Protein AF-D5RDP5-F1 (afdb_monomer)

Radius of gyration: 57.31 Å; Cα contacts (8 Å, |Δi|>4): 398; chains: 1; bounding box: 140×66×165 Å

Structure (mmCIF, N/CA/C/O backbone):
data_AF-D5RDP5-F1
#
_entry.id   AF-D5RDP5-F1
#
loop_
_atom_site.group_PDB
_atom_site.id
_atom_site.type_symbol
_atom_site.label_atom_id
_atom_site.label_alt_id
_atom_site.label_comp_id
_atom_site.label_asym_id
_atom_site.label_entity_id
_atom_site.label_seq_id
_atom_site.pdbx_PDB_ins_code
_atom_site.Cartn_x
_atom_site.Cartn_y
_atom_site.Cartn_z
_atom_site.occupancy
_atom_site.B_iso_or_equiv
_atom_site.auth_seq_id
_atom_site.auth_comp_id
_atom_site.auth_asym_id
_atom_site.auth_atom_id
_atom_site.pdbx_PDB_model_num
ATOM 1 N N . MET A 1 1 ? -4.010 35.387 2.603 1.00 44.03 1 MET A N 1
ATOM 2 C CA . MET A 1 1 ? -3.207 34.831 1.498 1.00 44.03 1 MET A CA 1
ATOM 3 C C . MET A 1 1 ? -2.964 35.969 0.532 1.00 44.03 1 MET A C 1
ATOM 5 O O . MET A 1 1 ? -3.921 36.673 0.231 1.00 44.03 1 MET A O 1
ATOM 9 N N . GLU A 1 2 ? -1.710 36.230 0.165 1.00 49.69 2 GLU A N 1
ATOM 10 C CA . GLU A 1 2 ? -1.401 37.186 -0.906 1.00 49.69 2 GLU A CA 1
ATOM 11 C C . GLU A 1 2 ? -2.128 36.720 -2.181 1.00 49.69 2 GLU A C 1
ATOM 13 O O . GLU A 1 2 ? -2.146 35.529 -2.488 1.00 49.69 2 GLU A O 1
ATOM 18 N N . ASN A 1 3 ? -2.818 37.637 -2.863 1.00 56.97 3 ASN A N 1
ATOM 19 C CA . ASN A 1 3 ? -3.567 37.315 -4.076 1.00 56.97 3 ASN A CA 1
ATOM 20 C C . ASN A 1 3 ? -2.574 37.048 -5.209 1.00 56.97 3 ASN A C 1
ATOM 22 O O . ASN A 1 3 ? -2.037 37.992 -5.782 1.00 56.97 3 ASN A O 1
ATOM 26 N N . ILE A 1 4 ? -2.357 35.772 -5.520 1.00 59.88 4 ILE A N 1
ATOM 27 C CA . ILE A 1 4 ? -1.537 35.322 -6.646 1.00 59.88 4 ILE A CA 1
ATOM 28 C C . ILE A 1 4 ? -2.157 35.826 -7.953 1.00 59.88 4 ILE A C 1
ATOM 30 O O . ILE A 1 4 ? -3.333 35.546 -8.211 1.00 59.88 4 ILE A O 1
ATOM 34 N N . LYS A 1 5 ? -1.373 36.532 -8.775 1.00 61.94 5 LYS A N 1
ATOM 35 C CA . LYS A 1 5 ? -1.802 37.093 -10.065 1.00 61.94 5 LYS A CA 1
ATOM 36 C C . LYS A 1 5 ? -1.251 36.276 -11.235 1.00 61.94 5 LYS A C 1
ATOM 38 O O . LYS A 1 5 ? -0.044 36.262 -11.474 1.00 61.94 5 LYS A O 1
ATOM 43 N N . VAL A 1 6 ? -2.135 35.642 -12.005 1.00 65.44 6 VAL A N 1
ATOM 44 C CA . VAL A 1 6 ? -1.772 34.855 -13.198 1.00 65.44 6 VAL A CA 1
ATOM 45 C C . VAL A 1 6 ? -2.244 35.565 -14.466 1.00 65.44 6 VAL A C 1
ATOM 47 O O . VAL A 1 6 ? -3.418 35.913 -14.583 1.00 65.44 6 VAL A O 1
ATOM 50 N N . LYS A 1 7 ? -1.345 35.741 -15.438 1.00 69.00 7 LYS A N 1
ATOM 51 C CA . LYS A 1 7 ? -1.665 36.227 -16.785 1.00 69.00 7 LYS A CA 1
ATOM 52 C C . LYS A 1 7 ? -1.835 35.056 -17.741 1.00 69.00 7 LYS A C 1
ATOM 54 O O . LYS A 1 7 ? -0.995 34.161 -17.770 1.00 69.00 7 LYS A O 1
ATOM 59 N N . ILE A 1 8 ? -2.853 35.102 -18.593 1.00 67.88 8 ILE A N 1
ATOM 60 C CA . ILE A 1 8 ? -2.956 34.200 -19.748 1.00 67.88 8 ILE A CA 1
ATOM 61 C C . ILE A 1 8 ? -2.579 34.983 -21.002 1.00 67.88 8 ILE A C 1
ATOM 63 O O . ILE A 1 8 ? -3.208 35.996 -21.309 1.00 67.88 8 ILE A O 1
ATOM 67 N N . TRP A 1 9 ? -1.539 34.542 -21.704 1.00 59.22 9 TRP A N 1
ATOM 68 C CA . TRP A 1 9 ? -1.063 35.183 -22.924 1.00 59.22 9 TRP A CA 1
ATOM 69 C C . TRP A 1 9 ? -1.522 34.385 -24.140 1.00 59.22 9 TRP A C 1
ATOM 71 O O . TRP A 1 9 ? -0.877 33.416 -24.527 1.00 59.22 9 TRP A O 1
ATOM 81 N N . ASP A 1 10 ? -2.617 34.840 -24.753 1.00 55.66 10 ASP A N 1
ATOM 82 C CA . ASP A 1 10 ? -2.991 34.476 -26.122 1.00 55.66 10 ASP A CA 1
ATOM 83 C C . ASP A 1 10 ? -3.931 35.529 -26.738 1.00 55.66 10 ASP A C 1
ATOM 85 O O . ASP A 1 10 ? -4.760 36.108 -26.029 1.00 55.66 10 ASP A O 1
ATOM 89 N N . VAL A 1 11 ? -3.799 35.798 -28.045 1.00 50.09 11 VAL A N 1
ATOM 90 C CA . VAL A 1 11 ? -4.635 36.792 -28.763 1.00 50.09 11 VAL A CA 1
ATOM 91 C C . VAL A 1 11 ? -6.089 36.303 -28.858 1.00 50.09 11 VAL A C 1
ATOM 93 O O . VAL A 1 11 ? -7.021 37.076 -28.635 1.00 50.09 11 VAL A O 1
ATOM 96 N N . GLU A 1 12 ? -6.272 34.996 -29.062 1.00 54.91 12 GLU A N 1
ATOM 97 C CA . GLU A 1 12 ? -7.525 34.257 -28.890 1.00 54.91 12 GLU A CA 1
ATOM 98 C C . GLU A 1 12 ? -7.224 32.994 -28.063 1.00 54.91 12 GLU A C 1
ATOM 100 O O . GLU A 1 12 ? -6.511 32.116 -28.544 1.00 54.91 12 GLU A O 1
ATOM 105 N N . PRO A 1 13 ? -7.691 32.890 -26.805 1.00 60.34 13 PRO A N 1
ATOM 106 C CA . PRO A 1 13 ? -7.324 31.774 -25.939 1.00 60.34 13 PRO A CA 1
ATOM 107 C C . PRO A 1 13 ? -7.938 30.463 -26.434 1.00 60.34 13 PRO A C 1
ATOM 109 O O . PRO A 1 13 ? -9.140 30.390 -26.697 1.00 60.34 13 PRO A O 1
ATOM 112 N N . SER A 1 14 ? -7.114 29.415 -26.496 1.00 67.62 14 SER A N 1
ATOM 113 C CA . SER A 1 14 ? -7.571 28.050 -26.759 1.00 67.62 14 SER A CA 1
ATOM 114 C C . SER A 1 14 ? -8.604 27.591 -25.716 1.00 67.62 14 SER A C 1
ATOM 116 O O . SER A 1 14 ? -8.601 28.042 -24.565 1.00 67.62 14 SER A O 1
ATOM 118 N N . GLU A 1 15 ? -9.473 26.644 -26.091 1.00 69.62 15 GLU A N 1
ATOM 119 C CA . GLU A 1 15 ? -10.436 26.017 -25.165 1.00 69.62 15 GLU A CA 1
ATOM 120 C C . GLU A 1 15 ? -9.729 25.445 -23.921 1.00 69.62 15 GLU A C 1
ATOM 122 O O . GLU A 1 15 ? -10.235 25.522 -22.799 1.00 69.62 15 GLU A O 1
ATOM 127 N N . LEU A 1 16 ? -8.499 24.955 -24.109 1.00 69.62 16 LEU A N 1
ATOM 128 C CA . LEU A 1 16 ? -7.630 24.477 -23.046 1.00 69.62 16 LEU A CA 1
ATOM 129 C C . LEU A 1 16 ? -7.259 25.580 -22.043 1.00 69.62 16 LEU A C 1
ATOM 131 O O . LEU A 1 16 ? -7.398 25.372 -20.837 1.00 69.62 16 LEU A O 1
ATOM 135 N N . LEU A 1 17 ? -6.812 26.750 -22.510 1.00 70.81 17 LEU A N 1
ATOM 136 C CA . LEU A 1 17 ? -6.472 27.874 -21.628 1.00 70.81 17 LEU A CA 1
ATOM 137 C C . LEU A 1 17 ? -7.686 28.388 -20.861 1.00 70.81 17 LEU A C 1
ATOM 139 O O . LEU A 1 17 ? -7.565 28.742 -19.687 1.00 70.81 17 LEU A O 1
ATOM 143 N N . LEU A 1 18 ? -8.856 28.396 -21.500 1.00 72.62 18 LEU A N 1
ATOM 144 C CA . LEU A 1 18 ? -10.100 28.799 -20.854 1.00 72.62 18 LEU A CA 1
ATOM 145 C C . LEU A 1 18 ? -10.469 27.837 -19.713 1.00 72.62 18 LEU A C 1
ATOM 147 O O . LEU A 1 18 ? -10.822 28.269 -18.618 1.00 72.62 18 LEU A O 1
ATOM 151 N N . LYS A 1 19 ? -10.282 26.532 -19.929 1.00 77.19 19 LYS A N 1
ATOM 152 C CA . LYS A 1 19 ? -10.516 25.497 -18.916 1.00 77.19 19 LYS A CA 1
ATOM 153 C C . LYS A 1 19 ? -9.520 25.568 -17.756 1.00 77.19 19 LYS A C 1
ATOM 155 O O . LYS A 1 19 ? -9.910 25.429 -16.598 1.00 77.19 19 LYS A O 1
ATOM 160 N N . ILE A 1 20 ? -8.244 25.822 -18.046 1.00 72.75 20 ILE A N 1
ATOM 161 C CA . ILE A 1 20 ? -7.206 26.022 -17.022 1.00 72.75 20 ILE A CA 1
ATOM 162 C C . ILE A 1 20 ? -7.528 27.255 -16.175 1.00 72.75 20 ILE A C 1
ATOM 164 O O . ILE A 1 20 ? -7.442 27.190 -14.949 1.00 72.75 20 ILE A O 1
ATOM 168 N N . LYS A 1 21 ? -7.959 28.351 -16.811 1.00 74.94 21 LYS A N 1
ATOM 169 C CA . LYS A 1 21 ? -8.403 29.564 -16.119 1.00 74.94 21 LYS A CA 1
ATOM 170 C C . LYS A 1 21 ? -9.507 29.264 -15.108 1.00 74.94 21 LYS A C 1
ATOM 172 O O . LYS A 1 21 ? -9.348 29.581 -13.934 1.00 74.94 21 LYS A O 1
ATOM 177 N N . GLU A 1 22 ? -10.585 28.611 -15.542 1.00 77.31 22 GLU A N 1
ATOM 178 C CA . GLU A 1 22 ? -11.699 28.253 -14.657 1.00 77.31 22 GLU A CA 1
ATOM 179 C C . GLU A 1 22 ? -11.247 27.380 -13.477 1.00 77.31 22 GLU A C 1
ATOM 181 O O . GLU A 1 22 ? -11.739 27.524 -12.356 1.00 77.31 22 GLU A O 1
ATOM 186 N N . MET A 1 23 ? -10.316 26.450 -13.714 1.00 76.69 23 MET A N 1
ATOM 187 C CA . MET A 1 23 ? -9.783 25.581 -12.665 1.00 76.69 23 MET A CA 1
ATOM 188 C C . MET A 1 23 ? -8.927 26.346 -11.651 1.00 76.69 23 MET A C 1
ATOM 190 O O . MET A 1 23 ? -9.024 26.051 -10.461 1.00 76.69 23 MET A O 1
ATOM 194 N N . LEU A 1 24 ? -8.141 27.331 -12.093 1.00 72.44 24 LEU A N 1
ATOM 195 C CA . LEU A 1 24 ? -7.347 28.195 -11.215 1.00 72.44 24 LEU A CA 1
ATOM 196 C C . LEU A 1 24 ? -8.235 29.158 -10.410 1.00 72.44 24 LEU A C 1
ATOM 198 O O . LEU A 1 24 ? -8.063 29.283 -9.198 1.00 72.44 24 LEU A O 1
ATOM 202 N N . GLU A 1 25 ? -9.244 29.768 -11.036 1.00 73.75 25 GLU A N 1
ATOM 203 C CA . GLU A 1 25 ? -10.197 30.659 -10.356 1.00 73.75 25 GLU A CA 1
ATOM 204 C C . GLU A 1 25 ? -10.995 29.923 -9.264 1.00 73.75 25 GLU A C 1
ATOM 206 O O . GLU A 1 25 ? -11.216 30.466 -8.178 1.00 73.75 25 GLU A O 1
ATOM 211 N N . LYS A 1 26 ? -11.350 28.646 -9.483 1.00 77.31 26 LYS A N 1
ATOM 212 C CA . LYS A 1 26 ? -11.976 27.782 -8.459 1.00 77.31 26 LYS A CA 1
ATOM 213 C C . LYS A 1 26 ? -11.098 27.567 -7.222 1.00 77.31 26 LYS A C 1
ATOM 215 O O . LYS A 1 26 ? -11.635 27.321 -6.145 1.00 77.31 26 LYS A O 1
ATOM 220 N N . GLN A 1 27 ? -9.776 27.688 -7.355 1.00 67.50 27 GLN A N 1
ATOM 221 C CA . GLN A 1 27 ? -8.824 27.634 -6.238 1.00 67.50 27 GLN A CA 1
ATOM 222 C C . GLN A 1 27 ? -8.589 29.011 -5.590 1.00 67.50 27 GLN A C 1
ATOM 224 O O . GLN A 1 27 ? -7.677 29.160 -4.782 1.00 67.50 27 GLN A O 1
ATOM 229 N N . LYS A 1 28 ? -9.418 30.019 -5.911 1.00 67.12 28 LYS A N 1
ATOM 230 C CA . LYS A 1 28 ? -9.294 31.416 -5.453 1.00 67.12 28 LYS A CA 1
ATOM 231 C C . LYS A 1 28 ? -7.997 32.108 -5.908 1.00 67.12 28 LYS A C 1
ATOM 233 O O . LYS A 1 28 ? -7.550 33.052 -5.261 1.00 67.12 28 LYS A O 1
ATOM 238 N N . ILE A 1 29 ? -7.410 31.665 -7.022 1.00 66.06 29 ILE A N 1
ATOM 239 C CA . ILE A 1 29 ? -6.272 32.330 -7.673 1.00 66.06 29 ILE A CA 1
ATOM 240 C C . ILE A 1 29 ? -6.816 33.435 -8.587 1.00 66.06 29 ILE A C 1
ATOM 242 O O . ILE A 1 29 ? -7.766 33.202 -9.336 1.00 66.06 29 ILE A O 1
ATOM 246 N N . ASN A 1 30 ? -6.241 34.639 -8.529 1.00 62.41 30 ASN A N 1
ATOM 247 C CA . ASN A 1 30 ? -6.709 35.770 -9.326 1.00 62.41 30 ASN A CA 1
ATOM 248 C C . ASN A 1 30 ? -6.083 35.723 -10.731 1.00 62.41 30 ASN A C 1
ATOM 250 O O . ASN A 1 30 ? -4.863 35.811 -10.877 1.00 62.41 30 ASN A O 1
ATOM 254 N N . VAL A 1 31 ? -6.910 35.577 -11.771 1.00 58.31 31 VAL A N 1
ATOM 255 C CA . VAL A 1 31 ? -6.453 35.432 -13.162 1.00 58.31 31 VAL A CA 1
ATOM 256 C C . VAL A 1 31 ? -6.929 36.621 -13.999 1.00 58.31 31 VAL A C 1
ATOM 258 O O . VAL A 1 31 ? -8.127 36.788 -14.230 1.00 58.31 31 VAL A O 1
ATOM 261 N N . THR A 1 32 ? -6.003 37.444 -14.494 1.00 58.81 32 THR A N 1
ATOM 262 C CA . THR A 1 32 ? -6.312 38.668 -15.257 1.00 58.81 32 THR A CA 1
ATOM 263 C C . THR A 1 32 ? -5.849 38.577 -16.716 1.00 58.81 32 THR A C 1
ATOM 265 O O . THR A 1 32 ? -4.892 37.881 -17.058 1.00 58.81 32 THR A O 1
ATOM 268 N N . ARG A 1 33 ? -6.583 39.255 -17.615 1.00 48.50 33 ARG A N 1
ATOM 269 C CA . ARG A 1 33 ? -6.397 39.179 -19.081 1.00 48.50 33 ARG A CA 1
ATOM 270 C C . ARG A 1 33 ? -5.628 40.371 -19.673 1.00 48.50 33 ARG A C 1
ATOM 272 O O . ARG A 1 33 ? -5.074 40.243 -20.759 1.00 48.50 33 ARG A O 1
ATOM 279 N N . GLU A 1 34 ? -5.574 41.510 -18.982 1.00 45.69 34 GLU A N 1
ATOM 280 C CA . GLU A 1 34 ? -5.071 42.787 -19.522 1.00 45.69 34 GLU A CA 1
ATOM 281 C C . GLU A 1 34 ? -3.879 43.340 -18.740 1.00 45.69 34 GLU A C 1
ATOM 283 O O . GLU A 1 34 ? -3.804 43.114 -17.533 1.00 45.69 34 GLU A O 1
ATOM 288 N N . SER A 1 35 ? -2.976 44.030 -19.463 1.00 44.84 35 SER A N 1
ATOM 289 C CA . SER A 1 35 ? -1.598 44.430 -19.119 1.00 44.84 35 SER A CA 1
ATOM 290 C C . SER A 1 35 ? -1.462 45.352 -17.900 1.00 44.84 35 SER A C 1
ATOM 292 O O . SER A 1 35 ? -1.139 46.531 -18.031 1.00 44.84 35 SER A O 1
ATOM 294 N N . GLU A 1 36 ? -1.643 44.813 -16.704 1.00 42.44 36 GLU A N 1
ATOM 295 C CA . GLU A 1 36 ? -1.158 45.452 -15.482 1.00 42.44 36 GLU A CA 1
ATOM 296 C C . GLU A 1 36 ? 0.246 44.928 -15.167 1.00 42.44 36 GLU A C 1
ATOM 298 O O . GLU A 1 36 ? 0.492 43.730 -15.204 1.00 42.44 36 GLU A O 1
ATOM 303 N N . GLU A 1 37 ? 1.193 45.825 -14.906 1.00 49.12 37 GLU A N 1
ATOM 304 C CA . GLU A 1 37 ? 2.644 45.564 -14.929 1.00 49.12 37 GLU 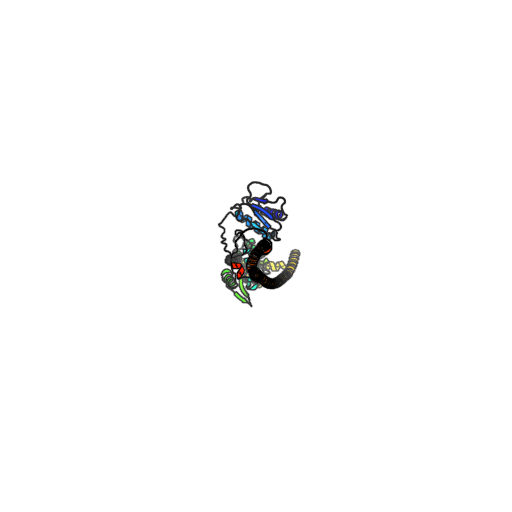A CA 1
ATOM 305 C C . GLU A 1 37 ? 3.200 44.680 -13.785 1.00 49.12 37 GLU A C 1
ATOM 307 O O . GLU A 1 37 ? 4.412 44.579 -13.626 1.00 49.12 37 GLU A O 1
ATOM 312 N N . GLU A 1 38 ? 2.361 43.958 -13.038 1.00 54.78 38 GLU A N 1
ATOM 313 C CA . GLU A 1 38 ? 2.801 42.996 -12.017 1.00 54.78 38 GLU A CA 1
ATOM 314 C C . GLU A 1 38 ? 1.960 41.713 -12.054 1.00 54.78 38 GLU A C 1
ATOM 316 O O . GLU A 1 38 ? 0.857 41.657 -11.501 1.00 54.78 38 GLU A O 1
ATOM 321 N N . TYR A 1 39 ? 2.511 40.663 -12.667 1.00 58.69 39 TYR A N 1
ATOM 322 C CA . TYR A 1 39 ? 1.995 39.294 -12.576 1.00 58.69 39 TYR A CA 1
ATOM 323 C C . TYR A 1 39 ? 3.047 38.383 -11.964 1.00 58.69 39 TYR A C 1
ATOM 325 O O . TYR A 1 39 ? 4.235 38.529 -12.247 1.00 58.69 39 TYR A O 1
ATOM 333 N N . ASP A 1 40 ? 2.595 37.398 -11.194 1.00 56.56 40 ASP A N 1
ATOM 334 C CA . ASP A 1 40 ? 3.476 36.382 -10.628 1.00 56.56 40 ASP A CA 1
ATOM 335 C C . ASP A 1 40 ? 3.847 35.313 -11.672 1.00 56.56 40 ASP A C 1
ATOM 337 O O . ASP A 1 40 ? 4.922 34.724 -11.575 1.00 56.56 40 ASP A O 1
ATOM 341 N N . ILE A 1 41 ? 2.963 35.039 -12.651 1.00 61.41 41 ILE A N 1
ATOM 342 C CA . ILE A 1 41 ? 3.133 34.003 -13.690 1.00 61.41 41 ILE A CA 1
ATOM 343 C C . ILE A 1 41 ? 2.414 34.381 -14.992 1.00 61.41 41 ILE A C 1
ATOM 345 O O . ILE A 1 41 ? 1.295 34.894 -14.944 1.00 61.41 41 ILE A O 1
ATOM 349 N N . VAL A 1 42 ? 2.992 34.034 -16.151 1.00 61.31 42 VAL A N 1
ATOM 350 C CA . VAL A 1 42 ? 2.305 34.051 -17.454 1.00 61.31 42 VAL A CA 1
ATOM 351 C C . VAL A 1 42 ? 2.169 32.639 -18.038 1.00 61.31 42 VAL A C 1
ATOM 353 O O . VAL A 1 42 ? 3.149 31.901 -18.099 1.00 61.31 42 VAL A O 1
ATOM 356 N N . ILE A 1 43 ? 0.967 32.267 -18.486 1.00 65.06 43 ILE A N 1
ATOM 357 C CA . ILE A 1 43 ? 0.646 30.966 -19.098 1.00 65.06 43 ILE A CA 1
ATOM 358 C C . ILE A 1 43 ? 0.201 31.181 -20.549 1.00 65.06 43 ILE A C 1
ATOM 360 O O . ILE A 1 43 ? -0.697 31.981 -20.806 1.00 65.06 43 ILE A O 1
ATOM 364 N N . SER A 1 44 ? 0.782 30.442 -21.487 1.00 61.81 44 SER A N 1
ATOM 365 C CA . SER A 1 44 ? 0.329 30.342 -22.880 1.00 61.81 44 SER A CA 1
ATOM 366 C C . SER A 1 44 ? 0.133 28.875 -23.274 1.00 61.81 44 SER A C 1
ATOM 368 O O . SER A 1 44 ? 0.678 27.983 -22.625 1.00 61.81 44 SER A O 1
ATOM 370 N N . SER A 1 45 ? -0.663 28.588 -24.306 1.00 61.12 45 SER A N 1
ATOM 371 C CA . SER A 1 45 ? -0.843 27.221 -24.822 1.00 61.12 45 SER A CA 1
ATOM 372 C C . SER A 1 45 ? -0.288 27.082 -26.224 1.00 61.12 45 SER A C 1
ATOM 374 O O . SER A 1 45 ? -0.403 28.011 -27.015 1.00 61.12 45 SER A O 1
ATOM 376 N N . ASP A 1 46 ? 0.226 25.898 -26.539 1.00 54.44 46 ASP A N 1
ATOM 377 C CA . ASP A 1 46 ? 0.403 25.461 -27.920 1.00 54.44 46 ASP A CA 1
ATOM 378 C C . ASP A 1 46 ? -0.324 24.122 -28.082 1.00 54.44 46 ASP A C 1
ATOM 380 O O . ASP A 1 46 ? -0.118 23.183 -27.304 1.00 54.44 46 ASP A O 1
ATOM 384 N N . ASN A 1 47 ? -1.243 24.057 -29.043 1.00 49.94 47 ASN A N 1
ATOM 385 C CA . ASN A 1 47 ? -2.207 22.961 -29.122 1.00 49.94 47 ASN A CA 1
ATOM 386 C C . ASN A 1 47 ? -1.595 21.652 -29.652 1.00 49.94 47 ASN A C 1
ATOM 388 O O . ASN A 1 47 ? -2.172 20.601 -29.386 1.00 49.94 47 ASN A O 1
ATOM 392 N N . ASP A 1 48 ? -0.425 21.687 -30.306 1.00 49.28 48 ASP A N 1
ATOM 393 C CA . ASP A 1 48 ? 0.157 20.520 -30.990 1.00 49.28 48 ASP A CA 1
ATOM 394 C C . ASP A 1 48 ? 1.658 20.306 -30.705 1.00 49.28 48 ASP A C 1
ATOM 396 O O . ASP A 1 48 ? 2.499 20.269 -31.609 1.00 49.28 48 ASP A O 1
ATOM 400 N N . TYR A 1 49 ? 2.033 20.065 -29.442 1.00 41.97 49 TYR A N 1
ATOM 401 C CA . TYR A 1 49 ? 3.379 19.565 -29.136 1.00 41.97 49 TYR A CA 1
ATOM 402 C C . TYR A 1 49 ? 3.406 18.029 -29.146 1.00 41.97 49 TYR A C 1
ATOM 404 O O . TYR A 1 49 ? 2.949 17.372 -28.212 1.00 41.97 49 TYR A O 1
ATOM 412 N N . LYS A 1 50 ? 3.975 17.429 -30.203 1.00 44.31 50 LYS A N 1
ATOM 413 C CA . LYS A 1 50 ? 4.096 15.960 -30.370 1.00 44.31 50 LYS A CA 1
ATOM 414 C C . LYS A 1 50 ? 2.760 15.214 -30.187 1.00 44.31 50 LYS A C 1
ATOM 416 O O . LYS A 1 50 ? 2.710 14.191 -29.504 1.00 44.31 50 LYS A O 1
ATOM 421 N N . ASN A 1 51 ? 1.691 15.715 -30.810 1.00 45.16 51 ASN A N 1
ATOM 422 C CA . ASN A 1 51 ? 0.333 15.152 -30.744 1.00 45.16 51 ASN A CA 1
ATOM 423 C C . ASN A 1 51 ? -0.277 15.133 -29.326 1.00 45.16 51 ASN A C 1
ATOM 425 O O . ASN A 1 51 ? -1.132 14.295 -29.032 1.00 45.16 51 ASN A O 1
ATOM 429 N N . LYS A 1 52 ? 0.174 16.023 -28.431 1.00 49.50 52 LYS A N 1
ATOM 430 C CA . LYS A 1 52 ? -0.412 16.251 -27.106 1.00 49.50 52 LYS A CA 1
ATOM 431 C C . LYS A 1 52 ? -0.551 17.749 -26.838 1.00 49.50 52 LYS A C 1
ATOM 433 O O . LYS A 1 52 ? 0.297 18.543 -27.240 1.00 49.50 52 LYS A O 1
ATOM 438 N N . SER A 1 53 ? -1.600 18.109 -26.108 1.00 56.81 53 SER A N 1
ATOM 439 C CA . SER A 1 53 ? -1.844 19.481 -25.670 1.00 56.81 53 SER A CA 1
ATOM 440 C C . SER A 1 53 ? -0.797 19.917 -24.640 1.00 56.81 53 SER A C 1
ATOM 442 O O . SER A 1 53 ? -0.560 19.212 -23.652 1.00 56.81 53 SER A O 1
ATOM 444 N N . ALA A 1 54 ? -0.161 21.069 -24.860 1.00 54.25 54 ALA A N 1
ATOM 445 C CA . ALA A 1 54 ? 0.893 21.585 -23.992 1.00 54.25 54 ALA A CA 1
ATOM 446 C C . ALA A 1 54 ? 0.643 23.043 -23.589 1.00 54.25 54 ALA A C 1
ATOM 448 O O . ALA A 1 54 ? 0.076 23.839 -24.340 1.00 54.25 54 ALA A O 1
ATOM 449 N N . ILE A 1 55 ? 1.099 23.398 -22.389 1.00 59.84 55 ILE A N 1
ATOM 450 C CA . ILE A 1 55 ? 1.114 24.769 -21.888 1.00 59.84 55 ILE A CA 1
ATOM 451 C C . ILE A 1 55 ? 2.526 25.196 -21.516 1.00 59.84 55 ILE A C 1
ATOM 453 O O . ILE A 1 55 ? 3.317 24.431 -20.965 1.00 59.84 55 ILE A O 1
ATOM 457 N N . PHE A 1 56 ? 2.829 26.451 -21.805 1.00 58.59 56 PHE A N 1
ATOM 458 C CA . PHE A 1 56 ? 4.112 27.079 -21.563 1.00 58.59 56 PHE A CA 1
ATOM 459 C C . PHE A 1 56 ? 3.959 28.144 -20.490 1.00 58.59 56 PHE A C 1
ATOM 461 O O . PHE A 1 56 ? 3.076 28.997 -20.551 1.00 58.59 56 PHE A O 1
ATOM 468 N N . ILE A 1 57 ? 4.850 28.098 -19.509 1.00 60.22 57 ILE A N 1
ATOM 469 C CA . ILE A 1 57 ? 4.919 29.062 -18.422 1.00 60.22 57 ILE A CA 1
ATOM 470 C C . ILE A 1 57 ? 6.124 29.967 -18.659 1.00 60.22 57 ILE A C 1
ATOM 472 O O . ILE A 1 57 ? 7.265 29.504 -18.776 1.00 60.22 57 ILE A O 1
ATOM 476 N N . GLN A 1 58 ? 5.863 31.268 -18.742 1.00 54.28 58 GLN A N 1
ATOM 477 C CA . GLN A 1 58 ? 6.858 32.305 -18.989 1.00 54.28 58 GLN A CA 1
ATOM 478 C C . GLN A 1 58 ? 6.774 33.396 -17.907 1.00 54.28 58 GLN A C 1
ATOM 480 O O . GLN A 1 58 ? 5.692 33.722 -17.428 1.00 54.28 58 GLN A O 1
ATOM 485 N N . GLY A 1 59 ? 7.917 33.976 -17.531 1.00 49.94 59 GLY A N 1
ATOM 486 C CA . GLY A 1 59 ? 8.014 35.067 -16.552 1.00 49.94 59 GLY A CA 1
ATOM 487 C C . GLY A 1 59 ? 8.580 34.624 -15.202 1.00 49.94 59 GLY A C 1
ATOM 488 O O . GLY A 1 59 ? 8.456 33.461 -14.830 1.00 49.94 59 GLY A O 1
ATOM 489 N N . SER A 1 60 ? 9.231 35.545 -14.483 1.00 46.06 60 SER A N 1
ATOM 490 C CA . SER A 1 60 ? 9.893 35.251 -13.209 1.00 46.06 60 SER A CA 1
ATOM 491 C C . SER A 1 60 ? 8.874 34.840 -12.148 1.00 46.06 60 SER A C 1
ATOM 493 O O . SER A 1 60 ? 8.086 35.673 -11.701 1.00 46.06 60 SER A O 1
ATOM 495 N N . LEU A 1 61 ? 8.918 33.579 -11.715 1.00 51.69 61 LEU A N 1
ATOM 496 C CA . LEU A 1 61 ? 8.074 33.092 -10.629 1.00 51.69 61 LEU A CA 1
ATOM 497 C C . LEU A 1 61 ? 8.435 33.838 -9.346 1.00 51.69 61 LEU A C 1
ATOM 499 O O . LEU A 1 61 ? 9.556 33.702 -8.846 1.00 51.69 61 LEU A O 1
ATOM 503 N N . ASN A 1 62 ? 7.488 34.592 -8.788 1.00 53.03 62 ASN A N 1
ATOM 504 C CA . ASN A 1 62 ? 7.652 35.192 -7.468 1.00 53.03 62 ASN A CA 1
ATOM 505 C C . ASN A 1 62 ? 8.041 34.088 -6.454 1.00 53.03 62 ASN A C 1
ATOM 507 O O . ASN A 1 62 ? 7.268 33.140 -6.257 1.00 53.03 62 ASN A O 1
ATOM 511 N N . PRO A 1 63 ? 9.226 34.163 -5.813 1.00 50.50 63 PRO A N 1
ATOM 512 C CA . PRO A 1 63 ? 9.758 33.064 -5.012 1.00 50.50 63 PRO A CA 1
ATOM 513 C C . PRO A 1 63 ? 8.845 32.673 -3.848 1.00 50.50 63 PRO A C 1
ATOM 515 O O . PRO A 1 63 ? 8.831 31.504 -3.465 1.00 50.50 63 PRO A O 1
ATOM 518 N N . LYS A 1 64 ? 8.050 33.616 -3.323 1.00 51.31 64 LYS A N 1
ATOM 519 C CA . LYS A 1 64 ? 7.101 33.358 -2.231 1.00 51.31 64 LYS A CA 1
ATOM 520 C C . LYS A 1 64 ? 5.903 32.498 -2.647 1.00 51.31 64 LYS A C 1
ATOM 522 O O . LYS A 1 64 ? 5.417 31.735 -1.823 1.00 51.31 64 LYS A O 1
ATOM 527 N N . CYS A 1 65 ? 5.464 32.584 -3.904 1.00 49.97 65 CYS A N 1
ATOM 528 C CA . CYS A 1 65 ? 4.225 31.953 -4.385 1.00 49.97 65 CYS A CA 1
ATOM 529 C C . CYS A 1 65 ? 4.468 30.757 -5.329 1.00 49.97 65 CYS A C 1
ATOM 531 O O . CYS A 1 65 ? 3.535 30.045 -5.693 1.00 49.97 65 CYS A O 1
ATOM 533 N N . SER A 1 66 ? 5.724 30.519 -5.721 1.00 54.16 66 SER A N 1
ATOM 534 C CA . SER A 1 66 ? 6.121 29.526 -6.731 1.00 54.16 66 SER A CA 1
ATOM 535 C C . SER A 1 66 ? 5.686 28.082 -6.423 1.00 54.16 66 SER A C 1
ATOM 537 O O . SER A 1 66 ? 5.145 27.411 -7.299 1.00 54.16 66 SER A O 1
ATOM 539 N N . ASN A 1 67 ? 5.852 27.605 -5.186 1.00 54.44 67 ASN A N 1
ATOM 540 C CA . ASN A 1 67 ? 5.551 26.212 -4.826 1.00 54.44 67 ASN A CA 1
ATOM 541 C C . ASN A 1 67 ? 4.049 25.896 -4.827 1.00 54.44 67 ASN A C 1
ATOM 543 O O . ASN A 1 67 ? 3.650 24.823 -5.275 1.00 54.44 67 ASN A O 1
ATOM 547 N N . GLU A 1 68 ? 3.215 26.823 -4.349 1.00 55.22 68 GLU A N 1
ATOM 548 C CA . GLU A 1 68 ? 1.763 26.623 -4.306 1.00 55.22 68 GLU A CA 1
ATOM 549 C C . GLU A 1 68 ? 1.184 26.562 -5.721 1.00 55.22 68 GLU A C 1
ATOM 551 O O . GLU A 1 68 ? 0.395 25.674 -6.035 1.00 55.22 68 GLU A O 1
ATOM 556 N N . ILE A 1 69 ? 1.632 27.443 -6.618 1.00 58.47 69 ILE A N 1
ATOM 557 C CA . ILE A 1 69 ? 1.103 27.488 -7.984 1.00 58.47 69 ILE A CA 1
ATOM 558 C C . ILE A 1 69 ? 1.569 26.287 -8.805 1.00 58.47 69 ILE A C 1
ATOM 560 O O . ILE A 1 69 ? 0.775 25.716 -9.549 1.00 58.47 69 ILE A O 1
ATOM 564 N N . LEU A 1 70 ? 2.823 25.856 -8.644 1.00 59.12 70 LEU A N 1
ATOM 565 C CA . LEU A 1 70 ? 3.322 24.645 -9.297 1.00 59.12 70 LEU A CA 1
ATOM 566 C C . LEU A 1 70 ? 2.571 23.393 -8.830 1.00 59.12 70 LEU A C 1
ATOM 568 O O . LEU A 1 70 ? 2.298 22.516 -9.650 1.00 59.12 70 LEU A O 1
ATOM 572 N N . ALA A 1 71 ? 2.172 23.329 -7.557 1.00 57.66 71 ALA A N 1
ATOM 573 C CA . ALA A 1 71 ? 1.332 22.248 -7.052 1.00 57.66 71 ALA A CA 1
ATOM 574 C C . ALA A 1 71 ? -0.062 22.256 -7.707 1.00 57.66 71 ALA A C 1
ATOM 576 O O . ALA A 1 71 ? -0.513 21.223 -8.201 1.00 57.66 71 ALA A O 1
ATOM 577 N N . TYR A 1 72 ? -0.720 23.418 -7.802 1.00 60.16 72 TYR A N 1
ATOM 578 C CA . TYR A 1 72 ? -2.024 23.528 -8.473 1.00 60.16 72 TYR A CA 1
ATOM 579 C C . TYR A 1 72 ? -1.951 23.230 -9.970 1.00 60.16 72 TYR A C 1
ATOM 581 O O . TYR A 1 72 ? -2.825 22.552 -10.511 1.00 60.16 72 TYR A O 1
ATOM 589 N N . LEU A 1 73 ? -0.906 23.708 -10.642 1.00 62.03 73 LEU A N 1
ATOM 590 C CA . LEU A 1 73 ? -0.693 23.459 -12.061 1.00 62.03 73 LEU A CA 1
ATOM 591 C C . LEU A 1 73 ? -0.377 21.989 -12.338 1.00 62.03 73 LEU A C 1
ATOM 593 O O . LEU A 1 73 ? -0.876 21.466 -13.327 1.00 62.03 73 LEU A O 1
ATOM 597 N N . SER A 1 74 ? 0.338 21.301 -11.444 1.00 56.03 74 SER A N 1
ATOM 598 C CA . SER A 1 74 ? 0.538 19.847 -11.542 1.00 56.03 74 SER A CA 1
ATOM 599 C C . SER A 1 74 ? -0.796 19.097 -11.446 1.00 56.03 74 SER A C 1
ATOM 601 O O . SER A 1 74 ? -1.118 18.306 -12.323 1.00 56.03 74 SER A O 1
ATOM 603 N N . ILE A 1 75 ? -1.660 19.455 -10.488 1.00 54.62 75 ILE A N 1
ATOM 604 C CA . ILE A 1 75 ? -3.008 18.862 -10.368 1.00 54.62 75 ILE A CA 1
ATOM 605 C C . ILE A 1 75 ? -3.854 19.106 -11.631 1.00 54.62 75 ILE A C 1
ATOM 607 O O . ILE A 1 75 ? -4.657 18.260 -12.033 1.00 54.62 75 ILE A O 1
ATOM 611 N N . ILE A 1 76 ? -3.720 20.281 -12.251 1.00 60.00 76 ILE A N 1
ATOM 612 C CA . ILE A 1 76 ? -4.406 20.606 -13.507 1.00 60.00 76 ILE A CA 1
ATOM 613 C C . ILE A 1 76 ? -3.817 19.797 -14.673 1.00 60.00 76 ILE A C 1
ATOM 615 O O . ILE A 1 76 ? -4.587 19.313 -15.504 1.00 60.00 76 ILE A O 1
ATOM 619 N N . ALA A 1 77 ? -2.493 19.614 -14.714 1.00 59.03 77 ALA A N 1
ATOM 620 C CA . ALA A 1 77 ? -1.803 18.803 -15.715 1.00 59.03 77 ALA A CA 1
ATOM 621 C C . ALA A 1 77 ? -2.311 17.362 -15.718 1.00 59.03 77 ALA A C 1
ATOM 623 O O . ALA A 1 77 ? -2.691 16.855 -16.774 1.00 59.03 77 ALA A O 1
ATOM 624 N N . ASP A 1 78 ? -2.423 16.765 -14.533 1.00 53.28 78 ASP A N 1
ATOM 625 C CA . ASP A 1 78 ? -2.880 15.387 -14.354 1.00 53.28 78 ASP A CA 1
ATOM 626 C C . ASP A 1 78 ? -4.353 15.236 -14.756 1.00 53.28 78 ASP A C 1
ATOM 628 O O . ASP A 1 78 ? -4.734 14.305 -15.466 1.00 53.28 78 ASP A O 1
ATOM 632 N N . LYS A 1 79 ? -5.201 16.200 -14.369 1.00 58.12 79 LYS A N 1
ATOM 633 C CA . LYS A 1 79 ? -6.638 16.183 -14.696 1.00 58.12 79 LYS A CA 1
ATOM 634 C C . LYS A 1 79 ? -6.939 16.412 -16.173 1.00 58.12 79 LYS A C 1
ATOM 636 O O . LYS A 1 79 ? -7.957 15.923 -16.662 1.00 58.12 79 LYS A O 1
ATOM 641 N N . LEU A 1 80 ? -6.125 17.211 -16.858 1.00 56.34 80 LEU A N 1
ATOM 642 C CA . LEU A 1 80 ? -6.339 17.573 -18.261 1.00 56.34 80 LEU A CA 1
ATOM 643 C C . LEU A 1 80 ? -5.428 16.802 -19.224 1.00 56.34 80 LEU A C 1
ATOM 645 O O . LEU A 1 80 ? -5.576 16.967 -20.432 1.00 56.34 80 LEU A O 1
ATOM 649 N N . ASN A 1 81 ? -4.540 15.945 -18.708 1.00 61.25 81 ASN A N 1
ATOM 650 C CA . ASN A 1 81 ? -3.535 15.200 -19.469 1.00 61.25 81 ASN A CA 1
ATOM 651 C C . ASN A 1 81 ? -2.703 16.115 -20.390 1.00 61.25 81 ASN A C 1
ATOM 653 O O . ASN A 1 81 ? -2.538 15.844 -21.582 1.00 61.25 81 ASN A O 1
ATOM 657 N N . ILE A 1 82 ? -2.216 17.227 -19.833 1.00 57.34 82 ILE A N 1
ATOM 658 C CA . ILE A 1 82 ? -1.451 18.247 -20.563 1.00 57.34 82 ILE A CA 1
ATOM 659 C C . ILE A 1 82 ? -0.006 18.328 -20.090 1.00 57.34 82 ILE A C 1
ATOM 661 O O . ILE A 1 82 ? 0.305 18.089 -18.927 1.00 57.34 82 ILE A O 1
ATOM 665 N N . ILE A 1 83 ? 0.888 18.700 -21.002 1.00 55.72 83 ILE A N 1
ATOM 666 C CA . ILE A 1 83 ? 2.309 18.879 -20.695 1.00 55.72 83 ILE A CA 1
ATOM 667 C C . ILE A 1 83 ? 2.545 20.317 -20.230 1.00 55.72 83 ILE A C 1
ATOM 669 O O . ILE A 1 83 ? 2.143 21.252 -20.916 1.00 55.72 83 ILE A O 1
ATOM 673 N N . ILE A 1 84 ? 3.238 20.499 -19.102 1.00 58.34 84 ILE A N 1
ATOM 674 C CA . ILE A 1 84 ? 3.670 21.819 -18.624 1.00 58.34 84 ILE A CA 1
ATOM 675 C C . ILE A 1 84 ? 5.148 22.031 -18.941 1.00 58.34 84 ILE A C 1
ATOM 677 O O . ILE A 1 84 ? 6.002 21.239 -18.543 1.00 58.34 84 ILE A O 1
ATOM 681 N N . CYS A 1 85 ? 5.461 23.129 -19.624 1.00 55.66 85 CYS A N 1
ATOM 682 C CA . CYS A 1 85 ? 6.820 23.529 -19.967 1.00 55.66 85 CYS A CA 1
ATOM 683 C C . CYS A 1 85 ? 7.189 24.838 -19.260 1.00 55.66 85 CYS A C 1
ATOM 685 O O . CYS A 1 85 ? 6.533 25.856 -19.463 1.00 55.66 85 CYS A O 1
ATOM 687 N N . ILE A 1 86 ? 8.263 24.835 -18.464 1.00 56.19 86 ILE A N 1
ATOM 688 C CA . ILE A 1 86 ? 8.755 26.013 -17.729 1.00 56.19 86 ILE A CA 1
ATOM 689 C C . ILE A 1 86 ? 10.189 26.300 -18.164 1.00 56.19 86 ILE A C 1
ATOM 691 O O . ILE A 1 86 ? 11.013 25.387 -18.208 1.00 56.19 86 ILE A O 1
ATOM 695 N N . LYS A 1 87 ? 10.508 27.561 -18.477 1.00 51.53 87 LYS A N 1
ATOM 696 C CA . LYS A 1 87 ? 11.899 27.958 -18.739 1.00 51.53 87 LYS A CA 1
ATOM 697 C C . LYS A 1 87 ? 12.689 28.071 -17.434 1.00 51.53 87 LYS A C 1
ATOM 699 O O . LYS A 1 87 ? 12.227 28.688 -16.481 1.00 51.53 87 LYS A O 1
ATOM 704 N N . GLU A 1 88 ? 13.898 27.525 -17.431 1.00 42.81 88 GLU A N 1
ATOM 705 C CA . GLU A 1 88 ? 14.797 27.478 -16.272 1.00 42.81 88 GLU A CA 1
ATOM 706 C C . GLU A 1 88 ? 15.096 28.855 -15.659 1.00 42.81 88 GLU A C 1
ATOM 708 O O . GLU A 1 88 ? 15.077 29.006 -14.440 1.00 42.81 88 GLU A O 1
ATOM 713 N N . GLU A 1 89 ? 15.300 29.874 -16.496 1.00 46.88 89 GLU A N 1
ATOM 714 C CA . GLU A 1 89 ? 15.591 31.260 -16.092 1.00 46.88 89 GLU A CA 1
ATOM 715 C C . GLU A 1 89 ? 14.505 31.901 -15.206 1.00 46.88 89 GLU A C 1
ATOM 717 O O . GLU A 1 89 ? 14.750 32.910 -14.548 1.00 46.88 89 GLU A O 1
ATOM 722 N N . ASN A 1 90 ? 13.316 31.296 -15.153 1.00 47.81 90 ASN A N 1
ATOM 723 C CA . ASN A 1 90 ? 12.175 31.774 -14.384 1.00 47.81 90 ASN A CA 1
ATOM 724 C C . ASN A 1 90 ? 12.066 31.152 -12.977 1.00 47.81 90 ASN A C 1
ATOM 726 O O . ASN A 1 90 ? 11.175 31.542 -12.223 1.00 47.81 90 ASN A O 1
ATOM 730 N N . LEU A 1 91 ? 12.940 30.204 -12.606 1.00 49.72 91 LEU A N 1
ATOM 731 C CA . LEU A 1 91 ? 12.941 29.526 -11.302 1.00 49.72 91 LEU A CA 1
ATOM 732 C C . LEU A 1 91 ? 13.823 30.279 -10.292 1.00 49.72 91 LEU A C 1
ATOM 734 O O . LEU A 1 91 ? 15.040 30.365 -10.434 1.00 49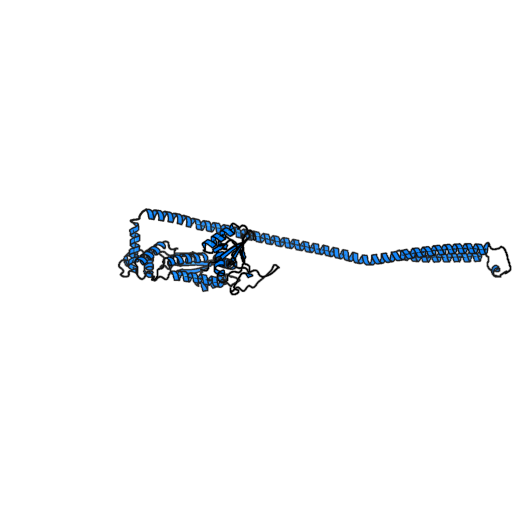.72 91 LEU A O 1
ATOM 738 N N . THR A 1 92 ? 13.221 30.815 -9.231 1.00 44.75 92 THR A N 1
ATOM 739 C CA . THR A 1 92 ? 13.871 31.790 -8.337 1.00 44.75 92 THR A CA 1
ATOM 740 C C . THR A 1 92 ? 14.726 31.210 -7.201 1.00 44.75 92 THR A C 1
ATOM 742 O O . THR A 1 92 ? 15.341 31.984 -6.474 1.00 44.75 92 THR A O 1
ATOM 745 N N . ASN A 1 93 ? 14.857 29.883 -7.047 1.00 40.28 93 ASN A N 1
ATOM 746 C CA . ASN A 1 93 ? 15.656 29.284 -5.963 1.00 40.28 93 ASN A CA 1
ATOM 747 C C . ASN A 1 93 ? 16.508 28.077 -6.405 1.00 40.28 93 ASN A C 1
ATOM 749 O O . ASN A 1 93 ? 15.998 26.980 -6.611 1.00 40.28 93 ASN A O 1
ATOM 753 N N . LYS A 1 94 ? 17.840 28.250 -6.408 1.00 36.66 94 LYS A N 1
ATOM 754 C CA . LYS A 1 94 ? 18.868 27.198 -6.612 1.00 36.66 94 LYS A CA 1
ATOM 755 C C . LYS A 1 94 ? 19.024 26.202 -5.436 1.00 36.66 94 LYS A C 1
ATOM 757 O O . LYS A 1 94 ? 19.963 25.416 -5.434 1.00 36.66 94 LYS A O 1
ATOM 762 N N . ASN A 1 95 ? 18.127 26.219 -4.444 1.00 26.86 95 ASN A N 1
ATOM 763 C CA . ASN A 1 95 ? 18.210 25.413 -3.210 1.00 26.86 95 ASN A CA 1
ATOM 764 C C . ASN A 1 95 ? 17.174 24.274 -3.103 1.00 26.86 95 ASN A C 1
ATOM 766 O O . ASN A 1 95 ? 16.965 23.735 -2.019 1.00 26.86 95 ASN A O 1
ATOM 770 N N . LEU A 1 96 ? 16.547 23.860 -4.205 1.00 33.56 96 LEU A N 1
ATOM 771 C CA . LEU A 1 96 ? 15.794 22.600 -4.251 1.00 33.56 96 LEU A CA 1
ATOM 772 C C . LEU A 1 96 ? 16.750 21.483 -4.701 1.00 33.56 96 LEU A C 1
ATOM 774 O O . LEU A 1 96 ? 17.321 21.549 -5.786 1.00 33.56 96 LEU A O 1
ATOM 778 N N . GLY A 1 97 ? 16.996 20.506 -3.826 1.00 25.12 97 GLY A N 1
ATOM 779 C CA . GLY A 1 97 ? 18.044 19.491 -3.961 1.00 25.12 97 GLY A CA 1
ATOM 780 C C . GLY A 1 97 ? 17.879 18.523 -5.136 1.00 25.12 97 GLY A C 1
ATOM 781 O O . GLY A 1 97 ? 17.471 17.385 -4.937 1.00 25.12 97 GLY A O 1
ATOM 782 N N . PHE A 1 98 ? 18.310 18.931 -6.329 1.00 26.86 98 PHE A N 1
ATOM 783 C CA . PHE A 1 98 ? 18.469 18.058 -7.492 1.00 26.86 98 PHE A CA 1
ATOM 784 C C . PHE A 1 98 ? 19.891 18.188 -8.050 1.00 26.86 98 PHE A C 1
ATOM 786 O O . PHE A 1 98 ? 20.313 19.261 -8.477 1.00 26.86 98 PHE A O 1
ATOM 793 N N . LYS A 1 99 ? 20.655 17.090 -8.033 1.00 23.53 99 LYS A N 1
ATOM 794 C CA . LYS A 1 99 ? 21.975 16.985 -8.673 1.00 23.53 99 LYS A CA 1
ATOM 795 C C . LYS A 1 99 ? 21.848 16.019 -9.849 1.00 23.53 99 LYS A C 1
ATOM 797 O O . LYS A 1 99 ? 21.734 14.817 -9.650 1.00 23.53 99 LYS A O 1
ATOM 802 N N . VAL A 1 100 ? 21.837 16.565 -11.061 1.00 29.02 100 VAL A N 1
ATOM 803 C CA . VAL A 1 100 ? 21.751 15.822 -12.326 1.00 29.02 100 VAL A CA 1
ATOM 804 C C . VAL A 1 100 ? 23.140 15.294 -12.704 1.00 29.02 100 VAL A C 1
ATOM 806 O O . VAL A 1 100 ? 24.108 16.057 -12.697 1.00 29.02 100 VAL A O 1
ATOM 809 N N . LYS A 1 101 ? 23.249 14.006 -13.058 1.00 23.52 101 LYS A N 1
ATOM 810 C CA . LYS A 1 101 ? 24.362 13.471 -13.860 1.00 23.52 101 LYS A CA 1
ATOM 811 C C . LYS A 1 101 ? 23.854 12.463 -14.898 1.00 23.52 101 LYS A C 1
ATOM 813 O O . LYS A 1 101 ? 22.900 11.739 -14.655 1.00 23.52 101 LYS A O 1
ATOM 818 N N . GLU A 1 102 ? 24.479 12.528 -16.070 1.00 26.84 102 GLU A N 1
ATOM 819 C CA . GLU A 1 102 ? 24.015 12.099 -17.397 1.00 26.84 102 GLU A CA 1
ATOM 820 C C . GLU A 1 102 ? 24.349 10.639 -17.755 1.00 26.84 102 GLU A C 1
ATOM 822 O O . GLU A 1 102 ? 25.303 10.081 -17.219 1.00 26.84 102 GLU A O 1
ATOM 827 N N . ASN A 1 103 ? 23.679 10.096 -18.788 1.00 23.88 103 ASN A N 1
ATOM 828 C CA . ASN A 1 103 ? 24.384 9.497 -19.936 1.00 23.88 103 ASN A CA 1
ATOM 829 C C . ASN A 1 103 ? 23.570 9.559 -21.259 1.00 23.88 103 ASN A C 1
ATOM 831 O O . ASN A 1 103 ? 22.353 9.410 -21.276 1.00 23.88 103 ASN A O 1
ATOM 835 N N . TYR A 1 104 ? 24.312 9.843 -22.340 1.00 30.17 104 TYR A N 1
ATOM 836 C CA . TYR A 1 104 ? 24.005 10.438 -23.668 1.00 30.17 104 TYR A CA 1
ATOM 837 C C . TYR A 1 104 ? 23.325 9.499 -24.717 1.00 30.17 104 TYR A C 1
ATOM 839 O O . TYR A 1 104 ? 23.222 8.306 -24.466 1.00 30.17 104 TYR A O 1
ATOM 847 N N . VAL A 1 105 ? 22.843 9.902 -25.923 1.00 27.61 105 VAL A N 1
ATOM 848 C CA . VAL A 1 105 ? 23.437 10.743 -27.006 1.00 27.61 105 VAL A CA 1
ATOM 849 C C . VAL A 1 105 ? 22.368 11.367 -27.941 1.00 27.61 105 VAL A C 1
ATOM 851 O O . VAL A 1 105 ? 21.433 10.677 -28.340 1.00 27.61 105 VAL A O 1
ATOM 854 N N . GLY A 1 106 ? 22.576 12.623 -28.391 1.00 24.58 106 GLY A N 1
ATOM 855 C CA . GLY A 1 106 ? 21.885 13.202 -29.563 1.00 24.58 106 GLY A CA 1
ATOM 856 C C . GLY A 1 106 ? 22.005 14.723 -29.812 1.00 24.58 106 GLY A C 1
ATOM 857 O O . GLY A 1 106 ? 20.984 15.383 -29.909 1.00 24.58 106 GLY A O 1
ATOM 858 N N . THR A 1 107 ? 23.227 15.274 -29.873 1.00 31.77 107 THR A N 1
ATOM 859 C CA . THR A 1 107 ? 23.660 16.586 -30.444 1.00 31.77 107 THR A CA 1
ATOM 860 C C . THR A 1 107 ? 22.635 17.727 -30.660 1.00 31.77 107 THR A C 1
ATOM 862 O O . THR A 1 107 ? 22.029 17.813 -31.724 1.00 31.77 107 THR A O 1
ATOM 865 N N . TYR A 1 108 ? 22.538 18.661 -29.704 1.00 26.45 108 TYR A N 1
ATOM 866 C CA . TYR A 1 108 ? 22.862 20.108 -29.791 1.00 26.45 108 TYR A CA 1
ATOM 867 C C . TYR A 1 108 ? 22.201 20.851 -28.605 1.00 26.45 108 TYR A C 1
ATOM 869 O O . TYR A 1 108 ? 20.986 20.986 -28.548 1.00 26.45 108 TYR A O 1
ATOM 877 N N . ASN A 1 109 ? 23.056 21.378 -27.723 1.00 31.45 109 ASN A N 1
ATOM 878 C CA . ASN A 1 109 ? 22.834 22.334 -26.623 1.00 31.45 109 ASN A CA 1
ATOM 879 C C . ASN A 1 109 ? 22.090 21.862 -25.336 1.00 31.45 109 ASN A C 1
ATOM 881 O O . ASN A 1 109 ? 20.949 21.417 -25.428 1.00 31.45 109 ASN A O 1
ATOM 885 N N . PRO A 1 110 ? 22.698 21.970 -24.128 1.00 34.06 110 PRO A N 1
ATOM 886 C CA . PRO A 1 110 ? 22.481 21.017 -23.040 1.00 34.06 110 PRO A CA 1
ATOM 887 C C . PRO A 1 110 ? 22.050 21.654 -21.703 1.00 34.06 110 PRO A C 1
ATOM 889 O O . PRO A 1 110 ? 22.667 21.370 -20.689 1.00 34.06 110 PRO A O 1
ATOM 892 N N . GLU A 1 111 ? 21.004 22.480 -21.654 1.00 31.20 111 GLU A N 1
ATOM 893 C CA . GLU A 1 111 ? 20.425 22.943 -20.374 1.00 31.20 111 GLU A CA 1
ATOM 894 C C . GLU A 1 111 ? 18.905 23.145 -20.520 1.00 31.20 111 GLU A C 1
ATOM 896 O O . GLU A 1 111 ? 18.437 24.250 -20.753 1.00 31.20 111 GLU A O 1
ATOM 901 N N . MET A 1 112 ? 18.111 22.063 -20.462 1.00 28.89 112 MET A N 1
ATOM 902 C CA . MET A 1 112 ? 16.644 22.133 -20.289 1.00 28.89 112 MET A CA 1
ATOM 903 C C . MET A 1 112 ? 16.098 20.922 -19.506 1.00 28.89 112 MET A C 1
ATOM 905 O O . MET A 1 112 ? 15.673 19.901 -20.044 1.00 28.89 112 MET A O 1
ATOM 909 N N . TYR A 1 113 ? 16.196 21.080 -18.190 1.00 35.44 113 TYR A N 1
ATOM 910 C CA . TYR A 1 113 ? 15.384 20.630 -17.058 1.00 35.44 113 TYR A CA 1
ATOM 911 C C . TYR A 1 113 ? 14.125 19.797 -17.349 1.00 35.44 113 TYR A C 1
ATOM 913 O O . TYR A 1 113 ? 13.105 20.284 -17.834 1.00 35.44 113 TYR A O 1
ATOM 921 N N . ARG A 1 114 ? 14.188 18.531 -16.918 1.00 31.61 114 ARG A N 1
ATOM 922 C CA . ARG A 1 114 ? 13.061 17.608 -16.730 1.00 31.61 114 ARG A CA 1
ATOM 923 C C . ARG A 1 114 ? 12.735 17.479 -15.237 1.00 31.61 114 ARG A C 1
ATOM 925 O O . ARG A 1 114 ? 13.626 17.110 -14.482 1.00 31.61 114 ARG A O 1
ATOM 932 N N . MET A 1 115 ? 11.471 17.673 -14.851 1.00 28.88 115 MET A N 1
ATOM 933 C CA . MET A 1 115 ? 10.727 16.917 -13.813 1.00 28.88 115 MET A CA 1
ATOM 934 C C . MET A 1 115 ? 9.272 17.424 -13.808 1.00 28.88 115 MET A C 1
ATOM 936 O O . MET A 1 115 ? 9.095 18.635 -13.696 1.00 28.88 115 MET A O 1
ATOM 940 N N . PRO A 1 116 ? 8.252 16.558 -14.040 1.00 32.38 116 PRO A N 1
ATOM 941 C CA . PRO A 1 116 ? 7.697 15.696 -12.983 1.00 32.38 116 PRO A CA 1
ATOM 942 C C . PRO A 1 116 ? 7.158 14.317 -13.462 1.00 32.38 116 PRO A C 1
ATOM 944 O O . PRO A 1 116 ? 6.182 13.822 -12.928 1.00 32.38 116 PRO A O 1
ATOM 947 N N . ILE A 1 117 ? 7.778 13.661 -14.452 1.00 31.42 117 ILE A N 1
ATOM 948 C CA . ILE A 1 117 ? 7.353 12.311 -14.918 1.00 31.42 117 ILE A CA 1
ATOM 949 C C . ILE A 1 117 ? 8.053 11.176 -14.130 1.00 31.42 117 ILE A C 1
ATOM 951 O O . ILE A 1 117 ? 7.510 10.098 -13.928 1.00 31.42 117 ILE A O 1
ATOM 955 N N . PHE A 1 118 ? 9.251 11.434 -13.595 1.00 30.45 118 PHE A N 1
ATOM 956 C CA . PHE A 1 118 ? 10.137 10.394 -13.048 1.00 30.45 118 PHE A CA 1
ATOM 957 C C . PHE A 1 118 ? 9.720 9.821 -11.675 1.00 30.45 118 PHE A C 1
ATOM 959 O O . PHE A 1 118 ? 10.088 8.698 -11.345 1.00 30.45 118 PHE A O 1
ATOM 966 N N . ILE A 1 119 ? 8.976 10.572 -10.851 1.00 32.78 119 ILE A N 1
ATOM 967 C CA . ILE A 1 119 ? 8.559 10.118 -9.506 1.00 32.78 119 ILE A CA 1
ATOM 968 C C . ILE A 1 119 ? 7.292 9.254 -9.583 1.00 32.78 119 ILE A C 1
ATOM 970 O O . ILE A 1 119 ? 7.210 8.222 -8.914 1.00 32.78 119 ILE A O 1
ATOM 974 N N . GLU A 1 120 ? 6.334 9.639 -10.429 1.00 37.56 120 GLU A N 1
ATOM 975 C CA . GLU A 1 120 ? 5.099 8.882 -10.655 1.00 37.56 120 GLU A CA 1
ATOM 976 C C . GLU A 1 120 ? 5.380 7.568 -11.403 1.00 37.56 120 GLU A C 1
ATOM 978 O O . GLU A 1 120 ? 4.855 6.519 -11.020 1.00 37.56 120 GLU A O 1
ATOM 983 N N . ASP A 1 121 ? 6.331 7.577 -12.347 1.00 52.06 121 ASP A N 1
ATOM 984 C CA . ASP A 1 121 ? 6.832 6.369 -13.014 1.00 52.06 121 ASP A CA 1
ATOM 985 C C . ASP A 1 121 ? 7.447 5.369 -12.026 1.00 52.06 121 ASP A C 1
ATOM 987 O O . ASP A 1 121 ? 7.268 4.163 -12.179 1.00 52.06 121 ASP A O 1
ATOM 991 N N . LYS A 1 122 ? 8.127 5.837 -10.972 1.00 68.25 122 LYS A N 1
ATOM 992 C CA . LYS A 1 122 ? 8.852 4.957 -10.046 1.00 68.25 122 LYS A CA 1
ATOM 993 C C . LYS A 1 122 ? 7.951 4.292 -9.016 1.00 68.25 122 LYS A C 1
ATOM 995 O O . LYS A 1 122 ? 8.090 3.096 -8.765 1.00 68.25 122 LYS A O 1
ATOM 1000 N N . LYS A 1 123 ? 7.002 5.035 -8.434 1.00 79.25 123 LYS A N 1
ATOM 1001 C CA . LYS A 1 123 ? 5.980 4.453 -7.545 1.00 79.25 123 LYS A CA 1
ATOM 1002 C C . LYS A 1 123 ? 5.138 3.430 -8.320 1.00 79.25 123 LYS A C 1
ATOM 1004 O O . LYS A 1 123 ? 4.938 2.314 -7.842 1.00 79.25 123 LYS A O 1
ATOM 1009 N N . THR A 1 124 ? 4.755 3.772 -9.552 1.00 72.00 124 THR A N 1
ATOM 1010 C CA . THR A 1 124 ? 4.018 2.888 -10.466 1.00 72.00 124 THR A CA 1
ATOM 1011 C C . THR A 1 124 ? 4.844 1.671 -10.893 1.00 72.00 124 THR A C 1
ATOM 1013 O O . THR A 1 124 ? 4.332 0.551 -10.891 1.00 72.00 124 THR A O 1
ATOM 1016 N N . GLU A 1 125 ? 6.136 1.837 -11.195 1.00 75.88 125 GLU A N 1
ATOM 1017 C CA . GLU A 1 125 ? 7.041 0.721 -11.492 1.00 75.88 125 GLU A CA 1
ATOM 1018 C C . GLU A 1 125 ? 7.152 -0.231 -10.298 1.00 75.88 125 GLU A C 1
ATOM 1020 O O . GLU A 1 125 ? 7.048 -1.448 -10.477 1.00 75.88 125 GLU A O 1
ATOM 1025 N N . ILE A 1 126 ? 7.322 0.305 -9.085 1.00 86.06 126 ILE A N 1
ATOM 1026 C CA . ILE A 1 126 ? 7.379 -0.487 -7.853 1.00 86.06 126 ILE A CA 1
ATOM 1027 C C . ILE A 1 126 ? 6.071 -1.252 -7.659 1.00 86.06 126 ILE A C 1
ATOM 1029 O O . ILE A 1 126 ? 6.120 -2.459 -7.430 1.00 86.06 126 ILE A O 1
ATOM 1033 N N . TYR A 1 127 ? 4.911 -0.610 -7.817 1.00 84.69 127 TYR A N 1
ATOM 1034 C CA . TYR A 1 127 ? 3.620 -1.298 -7.738 1.00 84.69 127 TYR A CA 1
ATOM 1035 C C . TYR A 1 127 ? 3.489 -2.421 -8.764 1.00 84.69 127 TYR A C 1
ATOM 1037 O O . TYR A 1 127 ? 3.134 -3.550 -8.409 1.00 84.69 127 TYR A O 1
ATOM 1045 N N . ARG A 1 128 ? 3.850 -2.153 -10.022 1.00 79.94 128 ARG A N 1
ATOM 1046 C CA . ARG A 1 128 ? 3.816 -3.150 -11.095 1.00 79.94 128 ARG A CA 1
ATOM 1047 C C . ARG A 1 128 ? 4.753 -4.324 -10.814 1.00 79.94 128 ARG A C 1
ATOM 1049 O O . ARG A 1 128 ? 4.374 -5.462 -11.060 1.00 79.94 128 ARG A O 1
ATOM 1056 N N . ARG A 1 129 ? 5.963 -4.081 -10.306 1.00 83.94 129 ARG A N 1
ATOM 1057 C CA . ARG A 1 129 ? 6.899 -5.156 -9.940 1.00 83.94 129 ARG A CA 1
ATOM 1058 C C . ARG A 1 129 ? 6.378 -5.952 -8.753 1.00 83.94 129 ARG A C 1
ATOM 1060 O O . ARG A 1 129 ? 6.267 -7.170 -8.845 1.00 83.94 129 ARG A O 1
ATOM 1067 N N . LEU A 1 130 ? 5.992 -5.278 -7.672 1.00 89.88 130 LEU A N 1
ATOM 1068 C CA . LEU A 1 130 ? 5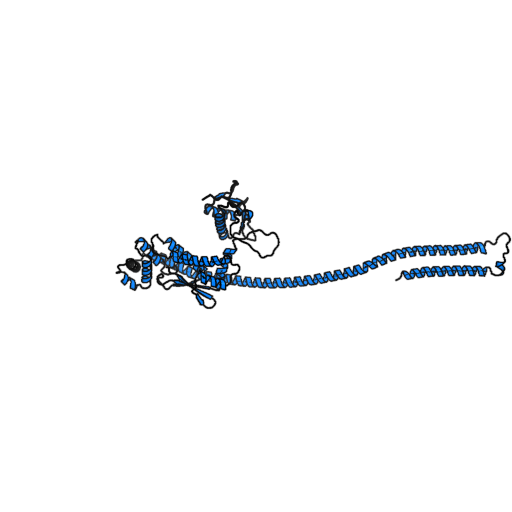.489 -5.921 -6.460 1.00 89.88 130 LEU A CA 1
ATOM 1069 C C . LEU A 1 130 ? 4.244 -6.768 -6.714 1.00 89.88 130 LEU A C 1
ATOM 1071 O O . LEU A 1 130 ? 4.128 -7.830 -6.110 1.00 89.88 130 LEU A O 1
ATOM 1075 N N . SER A 1 131 ? 3.354 -6.374 -7.627 1.00 84.75 131 SER A N 1
ATOM 1076 C CA . SER A 1 131 ? 2.186 -7.195 -7.976 1.00 84.75 131 SER A CA 1
ATOM 1077 C C . SER A 1 131 ? 2.569 -8.550 -8.595 1.00 84.75 131 SER A C 1
ATOM 1079 O O . SER A 1 131 ? 1.835 -9.534 -8.451 1.00 84.75 131 SER A O 1
ATOM 1081 N N . ILE A 1 132 ? 3.746 -8.640 -9.223 1.00 81.81 132 ILE A N 1
ATOM 1082 C CA . ILE A 1 132 ? 4.294 -9.875 -9.795 1.00 81.81 132 ILE A CA 1
ATOM 1083 C C . ILE A 1 132 ? 4.986 -10.713 -8.715 1.00 81.81 132 ILE A C 1
ATOM 1085 O O . ILE A 1 132 ? 4.779 -11.923 -8.682 1.00 81.81 132 ILE A O 1
ATOM 1089 N N . ILE A 1 133 ? 5.768 -10.095 -7.825 1.00 88.44 133 ILE A N 1
ATOM 1090 C CA . ILE A 1 133 ? 6.692 -10.821 -6.930 1.00 88.44 133 ILE A CA 1
ATOM 1091 C C . ILE A 1 133 ? 6.224 -10.949 -5.469 1.00 88.44 133 ILE A C 1
ATOM 1093 O O . ILE A 1 133 ? 6.754 -11.761 -4.708 1.00 88.44 133 ILE A O 1
ATOM 1097 N N . THR A 1 134 ? 5.217 -10.180 -5.053 1.00 92.06 134 THR A N 1
ATOM 1098 C CA . THR A 1 134 ? 4.718 -10.149 -3.668 1.00 92.06 134 THR A CA 1
ATOM 1099 C C . THR A 1 134 ? 3.202 -10.229 -3.581 1.00 92.06 134 THR A C 1
ATOM 1101 O O . THR A 1 134 ? 2.484 -9.960 -4.545 1.00 92.06 134 THR A O 1
ATOM 1104 N N . ILE A 1 135 ? 2.718 -10.584 -2.395 1.00 93.94 135 ILE A N 1
ATOM 1105 C CA . ILE A 1 135 ? 1.322 -10.434 -1.993 1.00 93.94 135 ILE A CA 1
ATOM 1106 C C . ILE A 1 135 ? 1.264 -10.096 -0.502 1.00 93.94 135 ILE A C 1
ATOM 1108 O O . ILE A 1 135 ? 2.083 -10.594 0.274 1.00 93.94 135 ILE A O 1
ATOM 1112 N N . PHE A 1 136 ? 0.330 -9.243 -0.090 1.00 95.62 136 PHE A N 1
ATOM 1113 C CA . PHE A 1 136 ? 0.153 -8.870 1.311 1.00 95.62 136 PHE A CA 1
ATOM 1114 C C . PHE A 1 136 ? -1.072 -9.585 1.860 1.00 95.62 136 PHE A C 1
ATOM 1116 O O . PHE A 1 136 ? -2.172 -9.399 1.348 1.00 95.62 136 PHE A O 1
ATOM 1123 N N . LYS A 1 137 ? -0.883 -10.413 2.888 1.00 95.62 137 LYS A N 1
ATOM 1124 C CA . LYS A 1 137 ? -1.970 -11.038 3.637 1.00 95.62 137 LYS A CA 1
ATOM 1125 C C . LYS A 1 137 ? -2.251 -10.196 4.875 1.00 95.62 137 LYS A C 1
ATOM 1127 O O . LYS A 1 137 ? -1.405 -10.078 5.764 1.00 95.62 137 LYS A O 1
ATOM 1132 N N . ILE A 1 138 ? -3.442 -9.618 4.909 1.00 96.56 138 ILE A N 1
ATOM 1133 C CA . ILE A 1 138 ? -3.934 -8.801 6.009 1.00 96.56 138 ILE A CA 1
ATOM 1134 C C . ILE A 1 138 ? -4.732 -9.692 6.948 1.00 96.56 138 ILE A C 1
ATOM 1136 O O . ILE A 1 138 ? -5.593 -10.448 6.503 1.00 96.56 138 ILE A O 1
ATOM 1140 N N . ASN A 1 139 ? -4.439 -9.592 8.238 1.00 94.81 139 ASN A N 1
ATOM 1141 C CA . ASN A 1 139 ? -5.177 -10.255 9.299 1.00 94.81 139 ASN A CA 1
ATOM 1142 C C . ASN A 1 139 ? -5.648 -9.209 10.309 1.00 94.81 139 ASN A C 1
ATOM 1144 O O . ASN A 1 139 ? -4.879 -8.336 10.719 1.00 94.81 139 ASN A O 1
ATOM 1148 N N . ILE A 1 140 ? -6.912 -9.289 10.705 1.00 94.94 140 ILE A N 1
ATOM 1149 C CA . ILE A 1 140 ? -7.485 -8.401 11.713 1.00 94.94 140 ILE A CA 1
ATOM 1150 C C . ILE A 1 140 ? -7.598 -9.175 13.015 1.00 94.94 140 ILE A C 1
ATOM 1152 O O . ILE A 1 140 ? -8.083 -10.308 13.032 1.00 94.94 140 ILE A O 1
ATOM 1156 N N . SER A 1 141 ? -7.174 -8.563 14.122 1.00 90.94 141 SER A N 1
ATOM 1157 C CA . SER A 1 141 ? -7.360 -9.193 15.429 1.00 90.94 141 SER A CA 1
ATOM 1158 C C . SER A 1 141 ? -8.846 -9.523 15.654 1.00 90.94 141 SER A C 1
ATOM 1160 O O . SER A 1 141 ? -9.711 -8.681 15.377 1.00 90.94 141 SER A O 1
ATOM 1162 N N . PRO A 1 142 ? -9.178 -10.699 16.218 1.00 90.88 142 PRO A N 1
ATOM 1163 C CA . PRO A 1 142 ? -10.547 -11.030 16.608 1.00 90.88 142 PRO A CA 1
ATOM 1164 C C . PRO A 1 142 ? -11.169 -10.052 17.618 1.00 90.88 142 PRO A C 1
ATOM 1166 O O . PRO A 1 142 ? -12.386 -10.047 17.771 1.00 90.88 142 PRO A O 1
ATOM 1169 N N . THR A 1 143 ? -10.358 -9.239 18.308 1.00 93.19 143 THR A N 1
ATOM 1170 C CA . THR A 1 143 ? -10.822 -8.159 19.203 1.00 93.19 143 THR A CA 1
ATOM 1171 C C . THR A 1 143 ? -11.355 -6.941 18.448 1.00 93.19 143 THR A C 1
ATOM 1173 O O . THR A 1 143 ? -12.113 -6.160 19.011 1.00 93.19 143 THR A O 1
ATOM 1176 N N . HIS A 1 144 ? -10.999 -6.790 17.169 1.00 95.00 144 HIS A N 1
ATOM 1177 C CA . HIS A 1 144 ? -11.349 -5.635 16.339 1.00 95.00 144 HIS A CA 1
ATOM 1178 C C . HIS A 1 144 ? -12.190 -6.009 15.111 1.00 95.00 144 HIS A C 1
ATOM 1180 O O . HIS A 1 144 ? -12.380 -5.191 14.217 1.00 95.00 144 HIS A O 1
ATOM 1186 N N . SER A 1 145 ? -12.705 -7.238 15.051 1.00 95.44 145 SER A N 1
ATOM 1187 C CA . SER A 1 145 ? -13.560 -7.704 13.957 1.00 95.44 145 SER A CA 1
ATOM 1188 C C . SER A 1 145 ? -14.651 -8.657 14.443 1.00 95.44 145 SER A C 1
ATOM 1190 O O . SER A 1 145 ? -14.408 -9.547 15.259 1.00 95.44 145 SER A O 1
ATOM 1192 N N . THR A 1 146 ? -15.870 -8.502 13.931 1.00 93.69 146 THR A N 1
ATOM 1193 C CA . THR A 1 146 ? -17.036 -9.343 14.251 1.00 93.69 146 THR A CA 1
ATOM 1194 C C . THR A 1 146 ? -16.985 -10.724 13.603 1.00 93.69 146 THR A C 1
ATOM 1196 O O . THR A 1 146 ? -17.735 -11.620 13.981 1.00 93.69 146 THR A O 1
ATOM 1199 N N . GLU A 1 147 ? -16.077 -10.932 12.655 1.00 91.31 147 GLU A N 1
ATOM 1200 C CA . GLU A 1 147 ? -15.826 -12.216 12.008 1.00 91.31 147 GLU A CA 1
ATOM 1201 C C . GLU A 1 147 ? -14.322 -12.452 11.849 1.00 91.31 147 GLU A C 1
ATOM 1203 O O . GLU A 1 147 ? -13.509 -11.588 12.162 1.00 91.31 147 GLU A O 1
ATOM 1208 N N . ASN A 1 148 ? -13.910 -13.654 11.452 1.00 92.25 148 ASN A N 1
ATOM 1209 C CA . ASN A 1 148 ? -12.508 -13.855 11.086 1.00 92.25 148 ASN A CA 1
ATOM 1210 C C . ASN A 1 148 ? -12.273 -13.176 9.739 1.00 92.25 148 ASN A C 1
ATOM 1212 O O . ASN A 1 148 ? -12.855 -13.600 8.741 1.00 92.25 148 ASN A O 1
ATOM 1216 N N . ILE A 1 149 ? -11.445 -12.134 9.731 1.00 91.81 149 ILE A N 1
ATOM 1217 C CA . ILE A 1 149 ? -11.104 -11.391 8.522 1.00 91.81 149 ILE A CA 1
ATOM 1218 C C . ILE A 1 149 ? -9.641 -11.645 8.203 1.00 91.81 149 ILE A C 1
ATOM 1220 O O . ILE A 1 149 ? -8.743 -11.098 8.846 1.00 91.81 149 ILE A O 1
ATOM 1224 N N . ASP A 1 150 ? -9.424 -12.442 7.165 1.00 93.00 150 ASP A N 1
ATOM 1225 C CA . ASP A 1 150 ? -8.155 -12.528 6.472 1.00 93.00 150 ASP A CA 1
ATOM 1226 C C . ASP A 1 150 ? -8.361 -12.377 4.963 1.00 93.00 150 ASP A C 1
ATOM 1228 O O . ASP A 1 150 ? -9.253 -12.973 4.362 1.00 93.00 150 ASP A O 1
ATOM 1232 N N . PHE A 1 151 ? -7.558 -11.522 4.336 1.00 92.62 151 PHE A N 1
ATOM 1233 C CA . PHE A 1 151 ? -7.618 -11.313 2.892 1.00 92.62 151 PHE A CA 1
ATOM 1234 C C . PHE A 1 151 ? -6.247 -10.980 2.327 1.00 92.62 151 PHE A C 1
ATOM 1236 O O . PHE A 1 151 ? -5.341 -10.541 3.035 1.00 92.62 151 PHE A O 1
ATOM 1243 N N . GLU A 1 152 ? -6.102 -11.200 1.028 1.00 94.38 152 GLU A N 1
ATOM 1244 C CA . GLU A 1 152 ? -4.880 -10.912 0.295 1.00 94.38 152 GLU A CA 1
ATOM 1245 C C . GLU A 1 152 ? -5.091 -9.707 -0.621 1.00 94.38 152 GLU A C 1
ATOM 1247 O O . GLU A 1 152 ? -6.138 -9.579 -1.258 1.00 94.38 152 GLU A O 1
ATOM 1252 N N . CYS A 1 153 ? -4.107 -8.813 -0.682 1.00 91.94 153 CYS A N 1
ATOM 1253 C CA . CYS A 1 153 ? -4.148 -7.629 -1.531 1.00 91.94 153 CYS A CA 1
ATOM 1254 C C . CYS A 1 153 ? -2.753 -7.235 -2.038 1.00 91.94 153 CYS A C 1
ATOM 1256 O O . CYS A 1 153 ? -1.715 -7.699 -1.553 1.00 91.94 153 CYS A O 1
ATOM 1258 N N . SER A 1 154 ? -2.728 -6.365 -3.044 1.00 92.19 154 SER A N 1
ATOM 1259 C CA . SER A 1 154 ? -1.514 -5.660 -3.470 1.00 92.19 154 SER A CA 1
ATOM 1260 C C . SER A 1 154 ? -1.136 -4.539 -2.487 1.00 92.19 154 SER A C 1
ATOM 1262 O O . SER A 1 154 ? -1.939 -4.145 -1.639 1.00 92.19 154 SER A O 1
ATOM 1264 N N . LEU A 1 155 ? 0.086 -3.999 -2.602 1.00 94.06 155 LEU A N 1
ATOM 1265 C CA . LEU A 1 155 ? 0.515 -2.848 -1.791 1.00 94.06 155 LEU A CA 1
ATOM 1266 C C . LEU A 1 155 ? -0.318 -1.589 -2.088 1.00 94.06 155 LEU A C 1
ATOM 1268 O O . LEU A 1 155 ? -0.614 -0.824 -1.177 1.00 94.06 155 LEU A O 1
ATOM 1272 N N . GLU A 1 156 ? -0.708 -1.391 -3.348 1.00 89.38 156 GLU A N 1
ATOM 1273 C CA . GLU A 1 156 ? -1.557 -0.273 -3.777 1.00 89.38 156 GLU A CA 1
ATOM 1274 C C . GLU A 1 156 ? -2.964 -0.380 -3.172 1.00 89.38 156 GLU A C 1
ATOM 1276 O O . GLU A 1 156 ? -3.475 0.571 -2.582 1.00 89.38 156 GLU A O 1
ATOM 1281 N N . GLU A 1 157 ? -3.573 -1.570 -3.244 1.00 89.62 157 GLU A N 1
ATOM 1282 C CA . GLU A 1 157 ? -4.864 -1.838 -2.602 1.00 89.62 157 GLU A CA 1
ATOM 1283 C C . GLU A 1 157 ? -4.779 -1.646 -1.079 1.00 89.62 157 GLU A C 1
ATOM 1285 O O . GLU A 1 157 ? -5.704 -1.090 -0.487 1.00 89.62 157 GLU A O 1
ATOM 1290 N N . LEU A 1 158 ? -3.667 -2.046 -0.447 1.00 94.69 158 LEU A N 1
ATOM 1291 C CA . LEU A 1 158 ? -3.429 -1.804 0.976 1.00 94.69 158 LEU A CA 1
ATOM 1292 C C . LEU A 1 158 ? -3.369 -0.306 1.298 1.00 94.69 158 LEU A C 1
ATOM 1294 O O . LEU A 1 158 ? -4.037 0.123 2.234 1.00 94.69 158 LEU A O 1
ATOM 1298 N N . GLU A 1 159 ? -2.612 0.492 0.539 1.00 91.81 159 GLU A N 1
ATOM 1299 C CA . GLU A 1 159 ? -2.520 1.948 0.740 1.00 91.81 159 GLU A CA 1
ATOM 1300 C C . GLU A 1 159 ? -3.913 2.598 0.691 1.00 91.81 159 GLU A C 1
ATOM 1302 O O . GLU A 1 159 ? -4.266 3.368 1.585 1.00 91.81 159 GLU A O 1
ATOM 1307 N N . ASN A 1 160 ? -4.745 2.210 -0.281 1.00 89.50 160 ASN A N 1
ATOM 1308 C CA . ASN A 1 160 ? -6.117 2.704 -0.401 1.00 89.50 160 ASN A CA 1
ATOM 1309 C C . ASN A 1 160 ? -7.009 2.271 0.779 1.00 89.50 160 ASN A C 1
ATOM 1311 O O . ASN A 1 160 ? -7.748 3.080 1.340 1.00 89.50 160 ASN A O 1
ATOM 1315 N N . ILE A 1 161 ? -6.921 1.007 1.209 1.00 89.75 161 ILE A N 1
ATOM 1316 C CA . ILE A 1 161 ? -7.652 0.513 2.386 1.00 89.75 161 ILE A CA 1
ATOM 1317 C C . ILE A 1 161 ? -7.262 1.313 3.635 1.00 89.75 161 ILE A C 1
ATOM 1319 O O . ILE A 1 161 ? -8.142 1.724 4.394 1.00 89.75 161 ILE A O 1
ATOM 1323 N N . LEU A 1 162 ? -5.967 1.557 3.852 1.00 92.19 162 LEU A N 1
ATOM 1324 C CA . LEU A 1 162 ? -5.488 2.341 4.992 1.00 92.19 162 LEU A CA 1
ATOM 1325 C C . LEU A 1 162 ? -5.978 3.791 4.924 1.00 92.19 162 LEU A C 1
ATOM 1327 O O . LEU A 1 162 ? -6.380 4.332 5.948 1.00 92.19 162 LEU A O 1
ATOM 1331 N N . GLU A 1 163 ? -5.982 4.407 3.740 1.00 89.19 163 GLU A N 1
ATOM 1332 C CA . GLU A 1 163 ? -6.459 5.779 3.541 1.00 89.19 163 GLU A CA 1
ATOM 1333 C C . GLU A 1 163 ? -7.949 5.922 3.865 1.00 89.19 163 GLU A C 1
ATOM 1335 O O . GLU A 1 163 ? -8.339 6.805 4.630 1.00 89.19 163 GLU A O 1
ATOM 1340 N N . ILE A 1 164 ? -8.783 5.021 3.339 1.00 84.38 164 ILE A N 1
ATOM 1341 C CA . ILE A 1 164 ? -10.227 5.028 3.593 1.00 84.38 164 ILE A CA 1
ATOM 1342 C C . ILE A 1 164 ? -10.506 4.872 5.090 1.00 84.38 164 ILE A C 1
ATOM 1344 O O . ILE A 1 164 ? -11.248 5.667 5.662 1.00 84.38 164 ILE A O 1
ATOM 1348 N N . ASN A 1 165 ? -9.901 3.873 5.741 1.00 92.00 165 ASN A N 1
ATOM 1349 C CA . ASN A 1 165 ? -10.154 3.618 7.160 1.00 92.00 165 ASN A CA 1
ATOM 1350 C C . ASN A 1 165 ? -9.601 4.732 8.056 1.00 92.00 165 ASN A C 1
ATOM 1352 O O . ASN A 1 165 ? -10.271 5.128 9.005 1.00 92.00 165 ASN A O 1
ATOM 1356 N N . TYR A 1 166 ? -8.429 5.285 7.731 1.00 92.81 166 TYR A N 1
ATOM 1357 C CA . TYR A 1 166 ? -7.883 6.445 8.431 1.00 92.81 166 TYR A CA 1
ATOM 1358 C C . TYR A 1 166 ? -8.858 7.625 8.402 1.00 92.81 166 TYR A C 1
ATOM 1360 O O . TYR A 1 166 ? -9.142 8.200 9.448 1.00 92.81 166 TYR A O 1
ATOM 1368 N N . ASN A 1 167 ? -9.404 7.960 7.229 1.00 90.19 167 ASN A N 1
ATOM 1369 C CA . ASN A 1 167 ? -10.330 9.084 7.091 1.00 90.19 167 ASN A CA 1
ATOM 1370 C C . ASN A 1 167 ? -11.652 8.840 7.832 1.00 90.19 167 ASN A C 1
ATOM 1372 O O . ASN A 1 167 ? -12.118 9.733 8.530 1.00 90.19 167 ASN A O 1
ATOM 1376 N N . ILE A 1 168 ? -12.198 7.619 7.782 1.00 87.56 168 ILE A N 1
ATOM 1377 C CA . ILE A 1 168 ? -13.398 7.256 8.554 1.00 87.56 168 ILE A CA 1
ATOM 1378 C C . ILE A 1 168 ? -13.177 7.498 10.050 1.00 87.56 168 ILE A C 1
ATOM 1380 O O . ILE A 1 168 ? -13.974 8.179 10.688 1.00 87.56 168 ILE A O 1
ATOM 1384 N N . TRP A 1 169 ? -12.090 6.970 10.615 1.00 91.88 169 TRP A N 1
ATOM 1385 C CA . TRP A 1 169 ? -11.810 7.139 12.042 1.00 91.88 169 TRP A CA 1
ATOM 1386 C C . TRP A 1 169 ? -11.442 8.578 12.403 1.00 91.88 169 TRP A C 1
ATOM 1388 O O . TRP A 1 169 ? -11.774 9.028 13.493 1.00 91.88 169 TRP A O 1
ATOM 1398 N N . LYS A 1 170 ? -10.824 9.324 11.485 1.00 91.75 170 LYS A N 1
ATOM 1399 C CA . LYS A 1 170 ? -10.514 10.748 11.663 1.00 91.75 170 LYS A CA 1
ATOM 1400 C C . LYS A 1 170 ? -11.769 11.596 11.785 1.00 91.75 170 LYS A C 1
ATOM 1402 O O . LYS A 1 170 ? -11.811 12.478 12.633 1.00 91.75 170 LYS A O 1
ATOM 1407 N N . ASP A 1 171 ? -12.767 11.315 10.958 1.00 89.00 171 ASP A N 1
ATOM 1408 C CA . ASP A 1 171 ? -14.036 12.043 10.963 1.00 89.00 171 ASP A CA 1
ATOM 1409 C C . ASP A 1 171 ? -14.895 11.702 12.192 1.00 89.00 171 ASP A C 1
ATOM 1411 O O . ASP A 1 171 ? -15.750 12.490 12.594 1.00 89.00 171 ASP A O 1
ATOM 1415 N N . LEU A 1 172 ? -14.681 10.524 12.784 1.00 88.19 172 LEU A N 1
ATOM 1416 C CA . LEU A 1 172 ? -15.413 10.027 13.951 1.00 88.19 172 LEU A CA 1
ATOM 1417 C C . LEU A 1 172 ? -14.775 10.408 15.295 1.00 88.19 172 LEU A C 1
ATOM 1419 O O . LEU A 1 172 ? -15.485 10.511 16.297 1.00 88.19 172 LEU A O 1
ATOM 1423 N N . TYR A 1 173 ? -13.456 10.589 15.321 1.00 88.50 173 TYR A N 1
ATOM 1424 C CA . TYR A 1 173 ? -12.685 10.823 16.537 1.00 88.50 173 TYR A CA 1
ATOM 1425 C C . TYR A 1 173 ? -13.130 12.092 17.278 1.00 88.50 173 TYR A C 1
ATOM 1427 O O . TYR A 1 173 ? -13.270 13.160 16.676 1.00 88.50 173 TYR A O 1
ATOM 1435 N N . GLN A 1 174 ? -13.303 11.986 18.598 1.00 85.25 174 GLN A N 1
ATOM 1436 C CA . GLN A 1 174 ? -13.571 13.120 19.483 1.00 85.25 174 GLN A CA 1
ATOM 1437 C C . GLN A 1 174 ? -12.481 13.254 20.552 1.00 85.25 174 GLN A C 1
ATOM 1439 O O . GLN A 1 174 ? -11.944 12.267 21.055 1.00 85.25 174 GLN A O 1
ATOM 1444 N N . ASP A 1 175 ? -12.163 14.499 20.919 1.00 78.19 175 ASP A N 1
ATOM 1445 C CA . ASP A 1 175 ? -11.188 14.790 21.971 1.00 78.19 175 ASP A CA 1
ATOM 1446 C C . ASP A 1 175 ? -11.633 14.171 23.306 1.00 78.19 175 ASP A C 1
ATOM 1448 O O . ASP A 1 175 ? -12.632 14.586 23.897 1.00 78.19 175 ASP A O 1
ATOM 1452 N N . GLY A 1 176 ? -10.861 13.192 23.788 1.00 75.69 176 GLY A N 1
ATOM 1453 C CA . GLY A 1 176 ? -11.137 12.444 25.017 1.00 75.69 176 GLY A CA 1
ATOM 1454 C C . GLY A 1 176 ? -11.390 10.949 24.807 1.00 75.69 176 GLY A C 1
ATOM 1455 O O . GLY A 1 176 ? -11.392 10.214 25.793 1.00 75.69 176 GLY A O 1
ATOM 1456 N N . ASP A 1 177 ? -11.548 10.489 23.563 1.00 84.44 177 ASP A N 1
ATOM 1457 C CA . ASP A 1 177 ? -11.687 9.062 23.272 1.00 84.44 177 ASP A CA 1
ATOM 1458 C C . ASP A 1 177 ? -10.382 8.298 23.560 1.00 84.44 177 ASP A C 1
ATOM 1460 O O . ASP A 1 177 ? -9.303 8.685 23.110 1.00 84.44 177 ASP A O 1
ATOM 1464 N N . ASP A 1 178 ? -10.473 7.162 24.258 1.00 87.12 178 ASP A N 1
ATOM 1465 C CA . ASP A 1 178 ? -9.330 6.303 24.600 1.00 87.12 178 ASP A CA 1
ATOM 1466 C C . ASP A 1 178 ? -9.008 5.258 23.512 1.00 87.12 178 ASP A C 1
ATOM 1468 O O . ASP A 1 178 ? -8.531 4.161 23.807 1.00 87.12 178 ASP A O 1
ATOM 1472 N N . ILE A 1 179 ? -9.261 5.590 22.240 1.00 88.12 179 ILE A N 1
ATOM 1473 C CA . ILE A 1 179 ? -8.953 4.734 21.084 1.00 88.12 179 ILE A CA 1
ATOM 1474 C C . ILE A 1 179 ? -7.663 5.165 20.383 1.00 88.12 179 ILE A C 1
ATOM 1476 O O . ILE A 1 179 ? -7.367 6.349 20.242 1.00 88.12 179 ILE A O 1
ATOM 1480 N N . ASN A 1 180 ? -6.921 4.194 19.853 1.00 90.62 180 ASN A N 1
ATOM 1481 C CA . ASN A 1 180 ? -5.686 4.423 19.094 1.00 90.62 180 ASN A CA 1
ATOM 1482 C C . ASN A 1 180 ? -5.813 4.059 17.602 1.00 90.62 180 ASN A C 1
ATOM 1484 O O . ASN A 1 180 ? -4.807 3.975 16.899 1.00 90.62 180 ASN A O 1
ATOM 1488 N N . TYR A 1 181 ? -7.029 3.853 17.083 1.00 93.69 181 TYR A N 1
ATOM 1489 C CA . TYR A 1 181 ? -7.242 3.356 15.715 1.00 93.69 181 TYR A CA 1
ATOM 1490 C C . TYR A 1 181 ? -6.619 4.265 14.648 1.00 93.69 181 TYR A C 1
ATOM 1492 O O . TYR A 1 181 ? -5.988 3.781 13.707 1.00 93.69 181 TYR A O 1
ATOM 1500 N N . LEU A 1 182 ? -6.715 5.586 14.828 1.00 92.31 182 LEU A N 1
ATOM 1501 C CA . LEU A 1 182 ? -6.036 6.569 13.981 1.00 92.31 182 LEU A CA 1
ATOM 1502 C C . LEU A 1 182 ? -4.524 6.351 13.926 1.00 92.31 182 LEU A C 1
ATOM 1504 O O . LEU A 1 182 ? -3.929 6.398 12.849 1.00 92.31 182 LEU A O 1
ATOM 1508 N N . GLU A 1 183 ? -3.914 6.093 15.080 1.00 94.25 183 GLU A N 1
ATOM 1509 C CA . GLU A 1 183 ? -2.483 5.849 15.203 1.00 94.25 183 GLU A CA 1
ATOM 1510 C C . GLU A 1 183 ? -2.087 4.534 14.524 1.00 94.25 183 GLU A C 1
ATOM 1512 O O . GLU A 1 183 ? -1.094 4.497 13.801 1.00 94.25 183 GLU A O 1
ATOM 1517 N N . VAL A 1 184 ? -2.894 3.477 14.665 1.00 95.31 184 VAL A N 1
ATOM 1518 C CA . VAL A 1 184 ? -2.678 2.185 13.990 1.00 95.31 184 VAL A CA 1
ATOM 1519 C C . VAL A 1 184 ? -2.612 2.368 12.470 1.00 95.31 184 VAL A C 1
ATOM 1521 O O . VAL A 1 184 ? -1.637 1.948 11.835 1.00 95.31 184 VAL A O 1
ATOM 1524 N N . TYR A 1 185 ? -3.601 3.046 11.877 1.00 95.75 185 TYR A N 1
ATOM 1525 C CA . TYR A 1 185 ? -3.612 3.309 10.435 1.00 95.75 185 TYR A CA 1
ATOM 1526 C C . TYR A 1 185 ? -2.488 4.257 10.006 1.00 95.75 185 TYR A C 1
ATOM 1528 O O . TYR A 1 185 ? -1.816 3.999 9.005 1.00 95.75 185 TYR A O 1
ATOM 1536 N N . GLN A 1 186 ? -2.230 5.321 10.771 1.00 94.56 186 GLN A N 1
ATOM 1537 C CA . GLN A 1 186 ? -1.160 6.273 10.472 1.00 94.56 186 GLN A CA 1
ATOM 1538 C C . GLN A 1 186 ? 0.224 5.618 10.534 1.00 94.56 186 GLN A C 1
ATOM 1540 O O . GLN A 1 186 ? 1.060 5.875 9.670 1.00 94.56 186 GLN A O 1
ATOM 1545 N N . ASN A 1 187 ? 0.472 4.740 11.506 1.00 95.81 187 ASN A N 1
ATOM 1546 C CA . ASN A 1 187 ? 1.736 4.022 11.645 1.00 95.81 187 ASN A CA 1
ATOM 1547 C C . ASN A 1 187 ? 1.993 3.112 10.439 1.00 95.81 187 ASN A C 1
ATOM 1549 O O . ASN A 1 187 ? 3.101 3.107 9.902 1.00 95.81 187 ASN A O 1
ATOM 1553 N N . LEU A 1 188 ? 0.976 2.392 9.957 1.00 96.31 188 LEU A N 1
ATOM 1554 C CA . LEU A 1 188 ? 1.093 1.588 8.736 1.00 96.31 188 LEU A CA 1
ATOM 1555 C C . LEU A 1 188 ? 1.304 2.458 7.487 1.00 96.31 188 LEU A C 1
ATOM 1557 O O . LEU A 1 188 ? 2.169 2.143 6.669 1.00 96.31 188 LEU A O 1
ATOM 1561 N N . LYS A 1 189 ? 0.599 3.589 7.365 1.00 95.12 189 LYS A N 1
ATOM 1562 C CA . LYS A 1 189 ? 0.828 4.564 6.283 1.00 95.12 189 LYS A CA 1
ATOM 1563 C C . LYS A 1 189 ? 2.257 5.112 6.304 1.00 95.12 189 LYS A C 1
ATOM 1565 O O . LYS A 1 189 ? 2.915 5.136 5.269 1.00 95.12 189 LYS A O 1
ATOM 1570 N N . ASN A 1 190 ? 2.774 5.478 7.477 1.00 94.62 190 ASN A N 1
ATOM 1571 C CA . ASN A 1 190 ? 4.143 5.973 7.650 1.00 94.62 190 ASN A CA 1
ATOM 1572 C C . ASN A 1 190 ? 5.185 4.915 7.258 1.00 94.62 190 ASN A C 1
ATOM 1574 O O . ASN A 1 190 ? 6.182 5.236 6.616 1.00 94.62 190 ASN A O 1
ATOM 1578 N N . LYS A 1 191 ? 4.947 3.642 7.591 1.00 95.88 191 LYS A N 1
ATOM 1579 C CA . LYS A 1 191 ? 5.793 2.520 7.160 1.00 95.88 191 LYS A CA 1
ATOM 1580 C C . LYS A 1 191 ? 5.861 2.393 5.634 1.00 95.88 191 LYS A C 1
ATOM 1582 O O . LYS A 1 191 ? 6.952 2.255 5.080 1.00 95.88 191 LYS A O 1
ATOM 1587 N N . ILE A 1 192 ? 4.720 2.493 4.950 1.00 93.56 192 ILE A N 1
ATOM 1588 C CA . ILE A 1 192 ? 4.653 2.476 3.477 1.00 93.56 192 ILE A CA 1
ATOM 1589 C C . ILE A 1 192 ? 5.318 3.728 2.883 1.00 93.56 192 ILE A C 1
ATOM 1591 O O . ILE A 1 192 ? 6.067 3.636 1.911 1.00 93.56 192 ILE A O 1
ATOM 1595 N N . PHE A 1 193 ? 5.118 4.895 3.492 1.00 90.19 193 PHE A N 1
ATOM 1596 C CA . PHE A 1 193 ? 5.781 6.131 3.079 1.00 90.19 193 PHE A CA 1
ATOM 1597 C C . PHE A 1 193 ? 7.312 6.027 3.181 1.00 90.19 193 PHE A C 1
ATOM 1599 O O . PHE A 1 193 ? 8.023 6.387 2.241 1.00 90.19 193 PHE A O 1
ATOM 1606 N N . ASN A 1 194 ? 7.832 5.477 4.281 1.00 90.00 194 ASN A N 1
ATOM 1607 C CA . ASN A 1 194 ? 9.267 5.254 4.470 1.00 90.00 194 ASN A CA 1
ATOM 1608 C C . ASN A 1 194 ? 9.827 4.257 3.447 1.00 90.00 194 ASN A C 1
ATOM 1610 O O . ASN A 1 194 ? 10.898 4.494 2.884 1.00 90.00 194 ASN A O 1
ATOM 1614 N N . PHE A 1 195 ? 9.069 3.196 3.145 1.00 93.62 195 PHE A N 1
ATOM 1615 C CA . PHE A 1 195 ? 9.393 2.260 2.069 1.00 93.62 195 PHE A CA 1
ATOM 1616 C C . PHE A 1 195 ? 9.592 2.990 0.731 1.00 93.62 195 PHE A C 1
ATOM 1618 O O . PHE A 1 195 ? 10.627 2.808 0.097 1.00 93.62 195 PHE A O 1
ATOM 1625 N N . PHE A 1 196 ? 8.668 3.866 0.322 1.00 87.31 196 PHE A N 1
ATOM 1626 C CA . PHE A 1 196 ? 8.819 4.626 -0.928 1.00 87.31 196 PHE A CA 1
ATOM 1627 C C . PHE A 1 196 ? 9.920 5.683 -0.872 1.00 87.31 196 PHE A C 1
ATOM 1629 O O . PHE A 1 196 ? 10.633 5.877 -1.858 1.00 87.31 196 PHE A O 1
ATOM 1636 N N . THR A 1 197 ? 10.105 6.321 0.283 1.00 87.44 197 THR A N 1
ATOM 1637 C CA . THR A 1 197 ? 11.143 7.337 0.491 1.00 87.44 197 THR A CA 1
ATOM 1638 C C . THR A 1 197 ? 12.532 6.782 0.182 1.00 87.44 197 THR A C 1
ATOM 1640 O O . THR A 1 197 ? 13.324 7.466 -0.471 1.00 87.44 197 THR A O 1
ATOM 1643 N N . TYR A 1 198 ? 12.807 5.527 0.553 1.00 85.44 198 TYR A N 1
ATOM 1644 C CA . TYR A 1 198 ? 14.060 4.849 0.219 1.00 85.44 198 TYR A CA 1
ATOM 1645 C C . TYR A 1 198 ? 14.343 4.823 -1.294 1.00 85.44 198 TYR A C 1
ATOM 1647 O O . TYR A 1 198 ? 15.467 5.082 -1.724 1.00 85.44 198 TYR A O 1
ATOM 1655 N N . PHE A 1 199 ? 13.324 4.581 -2.121 1.00 82.81 199 PHE A N 1
ATOM 1656 C CA . PHE A 1 199 ? 13.494 4.470 -3.570 1.00 82.81 199 PHE A CA 1
ATOM 1657 C C . PHE A 1 199 ? 13.630 5.810 -4.288 1.00 82.81 199 PHE A C 1
ATOM 1659 O O . PHE A 1 199 ? 13.998 5.816 -5.459 1.00 82.81 199 PHE A O 1
ATOM 1666 N N . THR A 1 200 ? 13.412 6.946 -3.624 1.00 74.81 200 THR A N 1
ATOM 1667 C CA . THR A 1 200 ? 13.481 8.278 -4.254 1.00 74.81 200 THR A CA 1
ATOM 1668 C C . THR A 1 200 ? 14.808 8.498 -4.992 1.00 74.81 200 THR A C 1
ATOM 1670 O O . THR A 1 200 ? 14.811 8.964 -6.128 1.00 74.81 200 THR A O 1
ATOM 1673 N N . ASN A 1 201 ? 15.925 8.042 -4.412 1.00 69.75 201 ASN A N 1
ATOM 1674 C CA . ASN A 1 201 ? 17.279 8.313 -4.912 1.00 69.75 201 ASN A CA 1
ATOM 1675 C C . ASN A 1 201 ? 17.994 7.095 -5.534 1.00 69.75 201 ASN A C 1
ATOM 1677 O O . ASN A 1 201 ? 19.188 7.170 -5.803 1.00 69.75 201 ASN A O 1
ATOM 1681 N N . ILE A 1 202 ? 17.304 5.966 -5.734 1.00 70.44 202 ILE A N 1
ATOM 1682 C CA . ILE A 1 202 ? 17.925 4.709 -6.199 1.00 70.44 202 ILE A CA 1
ATOM 1683 C C . ILE A 1 202 ? 17.668 4.488 -7.682 1.00 70.44 202 ILE A C 1
ATOM 1685 O O . ILE A 1 202 ? 16.516 4.390 -8.075 1.00 70.44 202 ILE A O 1
ATOM 1689 N N . GLU A 1 203 ? 18.704 4.388 -8.507 1.00 65.69 203 GLU A N 1
ATOM 1690 C CA . GLU A 1 203 ? 18.537 4.240 -9.961 1.00 65.69 203 GLU A CA 1
ATOM 1691 C C . GLU A 1 203 ? 17.984 2.864 -10.358 1.00 65.69 203 GLU A C 1
ATOM 1693 O O . GLU A 1 203 ? 16.974 2.803 -11.053 1.00 65.69 203 GLU A O 1
ATOM 1698 N N . ASP A 1 204 ? 18.570 1.777 -9.845 1.00 74.94 204 ASP A N 1
ATOM 1699 C CA . ASP A 1 204 ? 18.165 0.411 -10.189 1.00 74.94 204 ASP A CA 1
ATOM 1700 C C . ASP A 1 204 ? 17.368 -0.262 -9.069 1.00 74.94 204 ASP A C 1
ATOM 1702 O O . ASP A 1 204 ? 17.864 -0.522 -7.969 1.00 74.94 204 ASP A O 1
ATOM 1706 N N . ILE A 1 205 ? 16.116 -0.600 -9.375 1.00 81.50 205 ILE A N 1
ATOM 1707 C CA . ILE A 1 205 ? 15.230 -1.341 -8.478 1.00 81.50 205 ILE A CA 1
ATOM 1708 C C . ILE A 1 205 ? 15.349 -2.828 -8.813 1.00 81.50 205 ILE A C 1
ATOM 1710 O O . ILE A 1 205 ? 14.910 -3.277 -9.874 1.00 81.50 205 ILE A O 1
ATOM 1714 N N . THR A 1 206 ? 15.932 -3.610 -7.907 1.00 85.56 206 THR A N 1
ATOM 1715 C CA . THR A 1 206 ? 15.968 -5.077 -8.000 1.00 85.56 206 THR A CA 1
ATOM 1716 C C . THR A 1 206 ? 14.979 -5.705 -7.024 1.00 85.56 206 THR A C 1
ATOM 1718 O O . THR A 1 206 ? 14.612 -5.102 -6.011 1.00 85.56 206 THR A O 1
ATOM 1721 N N . ASP A 1 207 ? 14.562 -6.940 -7.300 1.00 87.00 207 ASP A N 1
ATOM 1722 C CA . ASP A 1 207 ? 13.624 -7.669 -6.440 1.00 87.00 207 ASP A CA 1
ATOM 1723 C C . ASP A 1 207 ? 14.206 -7.900 -5.035 1.00 87.00 207 ASP A C 1
ATOM 1725 O O . ASP A 1 207 ? 13.495 -7.789 -4.040 1.00 87.00 207 ASP A O 1
ATOM 1729 N N . GLU A 1 208 ? 15.520 -8.133 -4.927 1.00 88.69 208 GLU A N 1
ATOM 1730 C CA . GLU A 1 208 ? 16.216 -8.254 -3.639 1.00 88.69 208 GLU A CA 1
ATOM 1731 C C . GLU A 1 208 ? 16.122 -6.975 -2.803 1.00 88.69 208 GLU A C 1
ATOM 1733 O O . GLU A 1 208 ? 15.857 -7.040 -1.598 1.00 88.69 208 GLU A O 1
ATOM 1738 N N . ILE A 1 209 ? 16.290 -5.810 -3.438 1.00 90.88 209 ILE A N 1
ATOM 1739 C CA . ILE A 1 209 ? 16.146 -4.521 -2.762 1.00 90.88 209 ILE A CA 1
ATOM 1740 C C . ILE A 1 209 ? 14.690 -4.329 -2.332 1.00 90.88 209 ILE A C 1
ATOM 1742 O O . ILE A 1 209 ? 14.451 -3.968 -1.182 1.00 90.88 209 ILE A O 1
ATOM 1746 N N . LEU A 1 210 ? 13.715 -4.622 -3.199 1.00 93.00 210 LEU A N 1
ATOM 1747 C CA . LEU A 1 210 ? 12.291 -4.538 -2.855 1.00 93.00 210 LEU A CA 1
ATOM 1748 C C . LEU A 1 210 ? 11.958 -5.393 -1.628 1.00 93.00 210 LEU A C 1
ATOM 1750 O O . LEU A 1 210 ? 11.377 -4.891 -0.666 1.00 93.00 210 LEU A O 1
ATOM 1754 N N . TYR A 1 211 ? 12.389 -6.653 -1.613 1.00 92.62 211 TYR A N 1
ATOM 1755 C CA . TYR A 1 211 ? 12.160 -7.541 -0.479 1.00 92.62 211 TYR A CA 1
ATOM 1756 C C . TYR A 1 211 ? 12.815 -7.050 0.812 1.00 92.62 211 TYR A C 1
ATOM 1758 O O . TYR A 1 211 ? 12.197 -7.121 1.877 1.00 92.62 211 TYR A O 1
ATOM 1766 N N . SER A 1 212 ? 14.055 -6.565 0.716 1.00 92.62 212 SER A N 1
ATOM 1767 C CA . SER A 1 212 ? 14.797 -5.994 1.841 1.00 92.62 212 SER A CA 1
ATOM 1768 C C . SER A 1 212 ? 14.065 -4.782 2.418 1.00 92.62 212 SER A C 1
ATOM 1770 O O . SER A 1 212 ? 13.855 -4.683 3.625 1.00 92.62 212 SER A O 1
ATOM 1772 N N . GLN A 1 213 ? 13.572 -3.889 1.562 1.00 94.06 213 GLN A N 1
ATOM 1773 C CA . GLN A 1 213 ? 12.875 -2.696 2.026 1.00 94.06 213 GLN A CA 1
ATOM 1774 C C . GLN A 1 213 ? 11.492 -2.982 2.599 1.00 94.06 213 GLN A C 1
ATOM 1776 O O . GLN A 1 213 ? 11.107 -2.315 3.558 1.00 94.06 213 GLN A O 1
ATOM 1781 N N . ILE A 1 214 ? 10.762 -3.977 2.086 1.00 95.69 214 ILE A N 1
ATOM 1782 C CA . ILE A 1 214 ? 9.521 -4.428 2.734 1.00 95.69 214 ILE A CA 1
ATOM 1783 C C . ILE A 1 214 ? 9.835 -4.970 4.131 1.00 95.69 214 ILE A C 1
ATOM 1785 O O . ILE A 1 214 ? 9.151 -4.602 5.085 1.00 95.69 214 ILE A O 1
ATOM 1789 N N . TYR A 1 215 ? 10.895 -5.777 4.258 1.00 93.19 215 TYR A N 1
ATOM 1790 C CA . TYR A 1 215 ? 11.336 -6.339 5.535 1.00 93.19 215 TYR A CA 1
ATOM 1791 C C . TYR A 1 215 ? 11.657 -5.254 6.573 1.00 93.19 215 TYR A C 1
ATOM 1793 O O . TYR A 1 215 ? 11.209 -5.346 7.715 1.00 93.19 215 TYR A O 1
ATOM 1801 N N . TYR A 1 216 ? 12.409 -4.221 6.182 1.00 92.50 216 TYR A N 1
ATOM 1802 C CA . TYR A 1 216 ? 12.836 -3.163 7.101 1.00 92.50 216 TYR A CA 1
ATOM 1803 C C . TYR A 1 216 ? 11.752 -2.132 7.413 1.00 92.50 216 TYR A C 1
ATOM 1805 O O . TYR A 1 216 ? 11.701 -1.638 8.538 1.00 92.50 216 TYR A O 1
ATOM 1813 N N . ASN A 1 217 ? 10.903 -1.790 6.442 1.00 94.06 217 ASN A N 1
ATOM 1814 C CA . ASN A 1 217 ? 9.968 -0.676 6.597 1.00 94.06 217 ASN A CA 1
ATOM 1815 C C . ASN A 1 217 ? 8.540 -1.130 6.904 1.00 94.06 217 ASN A C 1
ATOM 1817 O O . ASN A 1 217 ? 7.876 -0.490 7.711 1.00 94.06 217 ASN A O 1
ATOM 1821 N N . ILE A 1 218 ? 8.053 -2.215 6.291 1.00 95.06 218 ILE A N 1
ATOM 1822 C CA . ILE A 1 218 ? 6.640 -2.617 6.373 1.00 95.06 218 ILE A CA 1
ATOM 1823 C C . ILE A 1 218 ? 6.452 -3.747 7.390 1.00 95.06 218 ILE A C 1
ATOM 1825 O O . ILE A 1 218 ? 5.810 -3.551 8.428 1.00 95.06 218 ILE A O 1
ATOM 1829 N N . THR A 1 219 ? 7.003 -4.928 7.102 1.00 94.50 219 THR A N 1
ATOM 1830 C CA . THR A 1 219 ? 6.866 -6.124 7.943 1.00 94.50 219 THR A CA 1
ATOM 1831 C C . THR A 1 219 ? 7.988 -7.121 7.674 1.00 94.50 219 THR A C 1
ATOM 1833 O O . THR A 1 219 ? 8.326 -7.408 6.525 1.00 94.50 219 THR A O 1
ATOM 1836 N N . ASN A 1 220 ? 8.537 -7.694 8.744 1.00 92.19 220 ASN A N 1
ATOM 1837 C CA . ASN A 1 220 ? 9.503 -8.788 8.677 1.00 92.19 220 ASN A CA 1
ATOM 1838 C C . ASN A 1 220 ? 8.831 -10.171 8.611 1.00 92.19 220 ASN A C 1
ATOM 1840 O O . ASN A 1 220 ? 9.492 -11.157 8.281 1.00 92.19 220 ASN A O 1
ATOM 1844 N N . SER A 1 221 ? 7.530 -10.245 8.896 1.00 92.69 221 SER A N 1
ATOM 1845 C CA . SER A 1 221 ? 6.766 -11.486 8.898 1.00 92.69 221 SER A CA 1
ATOM 1846 C C . SER A 1 221 ? 6.367 -11.849 7.474 1.00 92.69 221 SER A C 1
ATOM 1848 O O . SER A 1 221 ? 5.658 -11.099 6.798 1.00 92.69 221 SER A O 1
ATOM 1850 N N . ASN A 1 222 ? 6.871 -12.980 6.990 1.00 89.31 222 ASN A N 1
ATOM 1851 C CA . ASN A 1 222 ? 6.609 -13.445 5.640 1.00 89.31 222 ASN A CA 1
ATOM 1852 C C . ASN A 1 222 ? 6.632 -14.970 5.548 1.00 89.31 222 ASN A C 1
ATOM 1854 O O . ASN A 1 222 ? 7.281 -15.649 6.341 1.00 89.31 222 ASN A O 1
ATOM 1858 N N . GLU A 1 223 ? 5.944 -15.477 4.537 1.00 89.94 223 GLU A N 1
ATOM 1859 C CA . GLU A 1 223 ? 5.924 -16.877 4.145 1.00 89.94 223 GLU A CA 1
ATOM 1860 C C . GLU A 1 223 ? 6.226 -16.975 2.646 1.00 89.94 223 GLU A C 1
ATOM 1862 O O . GLU A 1 223 ? 5.861 -16.100 1.852 1.00 89.94 223 GLU A O 1
ATOM 1867 N N . TYR A 1 224 ? 6.890 -18.054 2.240 1.00 78.56 224 TYR A N 1
ATOM 1868 C CA . TYR A 1 224 ? 7.038 -18.364 0.822 1.00 78.56 224 TYR A CA 1
ATOM 1869 C C . TYR A 1 224 ? 5.764 -19.038 0.323 1.00 78.56 224 TYR A C 1
ATOM 1871 O O . TYR A 1 224 ? 5.362 -20.076 0.847 1.00 78.56 224 TYR A O 1
ATOM 1879 N N . PHE A 1 225 ? 5.138 -18.451 -0.696 1.00 71.31 225 PHE A N 1
ATOM 1880 C CA . PHE A 1 225 ? 3.941 -19.000 -1.314 1.00 71.31 225 PHE A CA 1
ATOM 1881 C C . PHE A 1 225 ? 4.137 -19.081 -2.826 1.00 71.31 225 PHE A C 1
ATOM 1883 O O . PHE A 1 225 ? 4.210 -18.060 -3.511 1.00 71.31 225 PHE A O 1
ATOM 1890 N N . GLU A 1 226 ? 4.236 -20.311 -3.334 1.00 69.81 226 GLU A N 1
ATOM 1891 C CA . GLU A 1 226 ? 4.567 -20.609 -4.731 1.00 69.81 226 GLU A CA 1
ATOM 1892 C C . GLU A 1 226 ? 5.858 -19.893 -5.178 1.00 69.81 226 GLU A C 1
ATOM 1894 O O . GLU A 1 226 ? 6.945 -20.249 -4.728 1.00 69.81 226 GLU A O 1
ATOM 1899 N N . ASN A 1 227 ? 5.725 -18.864 -6.024 1.00 76.00 227 ASN A N 1
ATOM 1900 C CA . ASN A 1 227 ? 6.807 -18.047 -6.578 1.00 76.00 227 ASN A CA 1
ATOM 1901 C C . ASN A 1 227 ? 6.775 -16.588 -6.082 1.00 76.00 227 ASN A C 1
ATOM 1903 O O . ASN A 1 227 ? 7.503 -15.748 -6.610 1.00 76.00 227 ASN A O 1
ATOM 1907 N N . LYS A 1 228 ? 5.927 -16.265 -5.095 1.00 86.56 228 LYS A N 1
ATOM 1908 C CA . LYS A 1 228 ? 5.830 -14.928 -4.494 1.00 86.56 228 LYS A CA 1
ATOM 1909 C C . LYS A 1 228 ? 6.187 -14.968 -3.013 1.00 86.56 228 LYS A C 1
ATOM 1911 O O . LYS A 1 228 ? 6.000 -15.975 -2.326 1.00 86.56 228 LYS A O 1
ATOM 1916 N N . ARG A 1 229 ? 6.648 -13.833 -2.488 1.00 89.88 229 ARG A N 1
ATOM 1917 C CA . ARG A 1 229 ? 6.730 -13.634 -1.034 1.00 89.88 229 ARG A CA 1
ATOM 1918 C C . ARG A 1 229 ? 5.403 -13.104 -0.509 1.00 89.88 229 ARG A C 1
ATOM 1920 O O . ARG A 1 229 ? 4.936 -12.051 -0.948 1.00 89.88 229 ARG A O 1
ATOM 1927 N N . LYS A 1 230 ? 4.804 -13.840 0.425 1.00 94.62 230 LYS A N 1
ATOM 1928 C CA . LYS A 1 230 ? 3.583 -13.449 1.125 1.00 94.62 230 LYS A CA 1
ATOM 1929 C C . LYS A 1 230 ? 3.966 -12.728 2.407 1.00 94.62 230 LYS A C 1
ATOM 1931 O O . LYS A 1 230 ? 4.544 -13.337 3.298 1.00 94.62 230 LYS A O 1
ATOM 1936 N N . TYR A 1 231 ? 3.664 -11.441 2.495 1.00 95.75 231 TYR A N 1
ATOM 1937 C CA . TYR A 1 231 ? 3.958 -10.615 3.663 1.00 95.75 231 TYR A CA 1
ATOM 1938 C C . TYR A 1 231 ? 2.736 -10.522 4.569 1.00 95.75 231 TYR A C 1
ATOM 1940 O O . TYR A 1 231 ? 1.638 -10.230 4.102 1.00 95.75 231 TYR A O 1
ATOM 1948 N N . LEU A 1 232 ? 2.931 -10.774 5.860 1.00 95.75 232 LEU A N 1
ATOM 1949 C CA . LEU A 1 232 ? 1.866 -10.815 6.856 1.00 95.75 232 LEU A CA 1
ATOM 1950 C C . LEU A 1 232 ? 1.783 -9.463 7.570 1.00 95.75 232 LEU A C 1
ATOM 1952 O O . LEU A 1 232 ? 2.777 -8.983 8.127 1.00 95.75 232 LEU A O 1
ATOM 1956 N N . ILE A 1 233 ? 0.597 -8.855 7.560 1.00 96.31 233 ILE A N 1
ATOM 1957 C CA . ILE A 1 233 ? 0.308 -7.598 8.257 1.00 96.31 233 ILE A CA 1
ATOM 1958 C C . ILE A 1 233 ? -0.888 -7.817 9.175 1.00 96.31 233 ILE A C 1
ATOM 1960 O O . ILE A 1 233 ? -1.971 -8.180 8.720 1.00 96.31 233 ILE A O 1
ATOM 1964 N N . ASN A 1 234 ? -0.688 -7.545 10.461 1.00 94.75 234 ASN A N 1
ATOM 1965 C CA . ASN A 1 234 ? -1.756 -7.543 11.450 1.00 94.75 234 ASN A CA 1
ATOM 1966 C C . ASN A 1 234 ? -2.230 -6.103 11.668 1.00 94.75 234 ASN A C 1
ATOM 1968 O O . ASN A 1 234 ? -1.404 -5.216 11.890 1.00 94.75 234 ASN A O 1
ATOM 1972 N N . ILE A 1 235 ? -3.541 -5.876 11.599 1.00 95.50 235 ILE A N 1
ATOM 1973 C CA . ILE A 1 235 ? -4.155 -4.578 11.896 1.00 95.50 235 ILE A CA 1
ATOM 1974 C C . ILE A 1 235 ? -4.943 -4.704 13.200 1.00 95.50 235 ILE A C 1
ATOM 1976 O O . ILE A 1 235 ? -5.858 -5.522 13.319 1.00 95.50 235 ILE A O 1
ATOM 1980 N N . GLU A 1 236 ? -4.582 -3.871 14.173 1.00 94.38 236 GLU A N 1
ATOM 1981 C CA . GLU A 1 236 ? -5.197 -3.809 15.504 1.00 94.38 236 GLU A CA 1
ATOM 1982 C C . GLU A 1 236 ? -6.239 -2.681 15.581 1.00 94.38 236 GLU A C 1
ATOM 1984 O O . GLU A 1 236 ? -6.202 -1.822 16.453 1.00 94.38 236 GLU A O 1
ATOM 1989 N N . ALA A 1 237 ? -7.141 -2.634 14.599 1.00 95.31 237 ALA A N 1
ATOM 1990 C CA . ALA A 1 237 ? -8.220 -1.652 14.533 1.00 95.31 237 ALA A CA 1
ATOM 1991 C C . ALA A 1 237 ? -9.382 -2.176 13.669 1.00 95.31 237 ALA A C 1
ATOM 1993 O O . ALA A 1 237 ? -9.132 -2.962 12.743 1.00 95.31 237 ALA A O 1
ATOM 1994 N N . PRO A 1 238 ? -10.639 -1.760 13.930 1.00 96.12 238 PRO A N 1
ATOM 1995 C CA . PRO A 1 238 ? -11.767 -2.205 13.124 1.00 96.12 238 PRO A CA 1
ATOM 1996 C C . PRO A 1 238 ? -11.733 -1.610 11.719 1.00 96.12 238 PRO A C 1
ATOM 1998 O O . PRO A 1 238 ? -11.492 -0.415 11.546 1.00 96.12 238 PRO A O 1
ATOM 2001 N N . ILE A 1 239 ? -12.018 -2.453 10.724 1.00 94.75 239 ILE A N 1
ATOM 2002 C CA . ILE A 1 239 ? -11.808 -2.169 9.302 1.00 94.75 239 ILE A CA 1
ATOM 2003 C C . ILE A 1 239 ? -13.104 -2.267 8.492 1.00 94.75 239 ILE A C 1
ATOM 2005 O O . ILE A 1 239 ? -13.927 -3.153 8.708 1.00 94.75 239 ILE A O 1
ATOM 2009 N N . ASN A 1 240 ? -13.229 -1.438 7.458 1.00 91.56 240 ASN A N 1
ATOM 2010 C CA . ASN A 1 240 ? -14.360 -1.405 6.526 1.00 91.56 240 ASN A CA 1
ATOM 2011 C C . ASN A 1 240 ? -14.585 -2.670 5.678 1.00 91.56 240 ASN A C 1
ATOM 2013 O O . ASN A 1 240 ? -15.524 -2.716 4.888 1.00 91.56 240 ASN A O 1
ATOM 2017 N N . LYS A 1 241 ? -13.728 -3.684 5.817 1.00 90.19 241 LYS A N 1
ATOM 2018 C CA . LYS A 1 241 ? -13.923 -5.018 5.233 1.00 90.19 241 LYS A CA 1
ATOM 2019 C C . LYS A 1 241 ? -14.753 -5.949 6.117 1.00 90.19 241 LYS A C 1
ATOM 2021 O O . LYS A 1 241 ? -15.165 -6.999 5.639 1.00 90.19 241 LYS A O 1
ATOM 2026 N N . ASP A 1 242 ? -15.002 -5.575 7.368 1.00 91.81 242 ASP A N 1
ATOM 2027 C CA . ASP A 1 242 ? -15.902 -6.301 8.258 1.00 91.81 242 ASP A CA 1
ATOM 2028 C C . ASP A 1 242 ? -17.357 -6.137 7.799 1.00 91.81 242 ASP A C 1
ATOM 2030 O O . ASP A 1 242 ? -17.837 -5.014 7.627 1.00 91.81 242 ASP A O 1
ATOM 2034 N N . LYS A 1 243 ? -18.088 -7.246 7.624 1.00 89.94 243 LYS A N 1
ATOM 2035 C CA . LYS A 1 243 ? -19.505 -7.209 7.216 1.00 89.94 243 LYS A CA 1
ATOM 2036 C C . LYS A 1 243 ? -20.389 -6.384 8.148 1.00 89.94 243 LYS A C 1
ATOM 2038 O O . LYS A 1 243 ? -21.396 -5.840 7.702 1.00 89.94 243 LYS A O 1
ATOM 2043 N N . ASN A 1 244 ? -20.038 -6.299 9.429 1.00 91.94 244 ASN A N 1
ATOM 2044 C CA . ASN A 1 244 ? -20.757 -5.518 10.430 1.00 91.94 244 ASN A CA 1
ATOM 2045 C C . ASN A 1 244 ? -19.998 -4.241 10.821 1.00 91.94 244 ASN A C 1
ATOM 2047 O O . ASN A 1 244 ? -20.283 -3.666 11.869 1.00 91.94 244 ASN A O 1
ATOM 2051 N N . PHE A 1 245 ? -19.068 -3.751 9.992 1.00 92.75 245 PHE A N 1
ATOM 2052 C CA . PHE A 1 245 ? -18.306 -2.532 10.284 1.00 92.75 245 PHE A CA 1
ATOM 2053 C C . PHE A 1 245 ? -19.199 -1.325 10.598 1.00 92.75 245 PHE A C 1
ATOM 2055 O O . PHE A 1 245 ? -18.942 -0.582 11.542 1.00 92.75 245 PHE A O 1
ATOM 2062 N N . ILE A 1 246 ? -20.292 -1.159 9.848 1.00 89.56 246 ILE A N 1
ATOM 2063 C CA . ILE A 1 246 ? -21.257 -0.076 10.077 1.00 89.56 246 ILE A CA 1
ATOM 2064 C C . ILE A 1 246 ? -21.861 -0.152 11.481 1.00 89.56 246 ILE A C 1
ATOM 2066 O O . ILE A 1 246 ? -21.981 0.871 12.142 1.00 89.56 246 ILE A O 1
ATOM 2070 N N . LYS A 1 247 ? -22.149 -1.356 11.979 1.00 92.25 247 LYS A N 1
ATOM 2071 C CA . LYS A 1 247 ? -22.699 -1.562 13.324 1.00 92.25 247 LYS A CA 1
ATOM 2072 C C . LYS A 1 247 ? -21.685 -1.213 14.409 1.00 92.25 247 LYS A C 1
ATOM 2074 O O . LYS A 1 247 ? -22.044 -0.606 15.411 1.00 92.25 247 LYS A O 1
ATOM 2079 N N . ILE A 1 248 ? -20.402 -1.515 14.182 1.00 95.12 248 ILE A N 1
ATOM 2080 C CA . ILE A 1 248 ? -19.313 -1.057 15.061 1.00 95.12 248 ILE A CA 1
ATOM 2081 C C . ILE A 1 248 ? -19.295 0.478 15.123 1.00 95.12 248 ILE A C 1
ATOM 2083 O O . ILE A 1 248 ? -19.214 1.039 16.213 1.00 95.12 248 ILE A O 1
ATOM 2087 N N . ILE A 1 249 ? -19.420 1.163 13.979 1.00 93.06 249 ILE A N 1
ATOM 2088 C CA . ILE A 1 249 ? -19.472 2.634 13.923 1.00 93.06 249 ILE A CA 1
ATOM 2089 C C . ILE A 1 249 ? -20.717 3.185 14.630 1.00 93.06 249 ILE A C 1
ATOM 2091 O O . ILE A 1 249 ? -20.625 4.167 15.363 1.00 93.06 249 ILE A O 1
ATOM 2095 N N . GLU A 1 250 ? -21.888 2.591 14.407 1.00 91.88 250 GLU A N 1
ATOM 2096 C CA . GLU A 1 250 ? -23.139 3.009 15.048 1.00 91.88 250 GLU A CA 1
ATOM 2097 C C . GLU A 1 250 ? -23.068 2.855 16.568 1.00 91.88 250 GLU A C 1
ATOM 2099 O O . GLU A 1 250 ? -23.466 3.766 17.299 1.00 91.88 250 GLU A O 1
ATOM 2104 N N . PHE A 1 251 ? -22.502 1.745 17.045 1.00 94.94 251 PHE A N 1
ATOM 2105 C CA . PHE A 1 251 ? -22.256 1.536 18.464 1.00 94.94 251 PHE A CA 1
ATOM 2106 C C . PHE A 1 251 ? -21.244 2.540 19.024 1.00 94.94 251 PHE A C 1
ATOM 2108 O O . PHE A 1 251 ? -21.491 3.118 20.079 1.00 94.94 251 PHE A O 1
ATOM 2115 N N . TYR A 1 252 ? -20.140 2.791 18.314 1.00 93.88 252 TYR A N 1
ATOM 2116 C CA . TYR A 1 252 ? -19.146 3.791 18.704 1.00 93.88 252 TYR A CA 1
ATOM 2117 C C . TYR A 1 252 ? -19.786 5.172 18.891 1.00 93.88 252 TYR A C 1
ATOM 2119 O O . TYR A 1 252 ? -19.665 5.762 19.961 1.00 93.88 252 TYR A O 1
ATOM 2127 N N . LYS A 1 253 ? -20.564 5.638 17.905 1.00 91.50 253 LYS A N 1
ATOM 2128 C CA . LYS A 1 253 ? -21.300 6.910 17.988 1.00 91.50 253 LYS A CA 1
ATOM 2129 C C . LYS A 1 253 ? -22.274 6.931 19.159 1.00 91.50 253 LYS A C 1
ATOM 2131 O O . LYS A 1 253 ? -22.305 7.897 19.914 1.00 91.50 253 LYS A O 1
ATOM 2136 N N . TYR A 1 254 ? -23.045 5.858 19.337 1.00 91.19 254 TYR A N 1
ATOM 2137 C CA . TYR A 1 254 ? -23.953 5.733 20.473 1.00 91.19 254 TYR A CA 1
ATOM 2138 C C . TYR A 1 254 ? -23.202 5.868 21.803 1.00 91.19 254 TYR A C 1
ATOM 2140 O O . TYR A 1 254 ? -23.631 6.619 22.675 1.00 91.19 254 TYR A O 1
ATOM 2148 N N . TYR A 1 255 ? -22.076 5.173 21.957 1.00 92.12 255 TYR A N 1
ATOM 2149 C CA . TYR A 1 255 ? -21.290 5.190 23.186 1.00 92.12 255 TYR A CA 1
ATOM 2150 C C . TYR A 1 255 ? -20.668 6.574 23.448 1.00 92.12 255 TYR A C 1
ATOM 2152 O O . TYR A 1 255 ? -20.719 7.053 24.583 1.00 92.12 255 TYR A O 1
ATOM 2160 N N . GLN A 1 256 ? -20.188 7.258 22.398 1.00 89.00 256 GLN A N 1
ATOM 2161 C CA . GLN A 1 256 ? -19.728 8.653 22.463 1.00 89.00 256 GLN A CA 1
ATOM 2162 C C . GLN A 1 256 ? -20.842 9.609 22.913 1.00 89.00 256 GLN A C 1
ATOM 2164 O O . GLN A 1 256 ? -20.636 10.423 23.812 1.00 89.00 256 GLN A O 1
ATOM 2169 N N . GLU A 1 257 ? -22.044 9.508 22.334 1.00 87.56 257 GLU A N 1
ATOM 2170 C CA . GLU A 1 257 ? -23.185 10.371 22.681 1.00 87.56 257 GLU A CA 1
ATOM 2171 C C . GLU A 1 257 ? -23.572 10.265 24.158 1.00 87.56 257 GLU A C 1
ATOM 2173 O O . GLU A 1 257 ? -23.959 11.260 24.778 1.00 87.56 257 GLU A O 1
ATOM 2178 N N . GLN A 1 258 ? -23.453 9.068 24.735 1.00 84.50 258 GLN A N 1
ATOM 2179 C CA . GLN A 1 258 ? -23.720 8.853 26.154 1.00 84.50 258 GLN A CA 1
ATOM 2180 C C . GLN A 1 258 ? -22.584 9.330 27.074 1.00 84.50 258 GLN A C 1
ATOM 2182 O O . GLN A 1 258 ? -22.791 9.414 28.286 1.00 84.50 258 GLN A O 1
ATOM 2187 N N . LYS A 1 259 ? -21.414 9.677 26.516 1.00 82.88 259 LYS A N 1
ATOM 2188 C CA . LYS A 1 259 ? -20.222 10.150 27.240 1.00 82.88 259 LYS A CA 1
ATOM 2189 C C . LYS A 1 259 ? -19.748 9.176 28.319 1.00 82.88 259 LYS A C 1
ATOM 2191 O O . LYS A 1 259 ? -19.455 9.577 29.445 1.00 82.88 259 LYS A O 1
ATOM 2196 N N . PHE A 1 260 ? -19.725 7.888 27.994 1.00 83.75 260 PHE A N 1
ATOM 2197 C CA . PHE A 1 260 ? -19.182 6.870 28.886 1.00 83.75 260 PHE A CA 1
ATOM 2198 C C . PHE A 1 260 ? -17.666 6.736 28.717 1.00 83.75 260 PHE A C 1
ATOM 2200 O O . PHE A 1 260 ? -17.145 6.842 27.610 1.00 83.75 260 PHE A O 1
ATOM 2207 N N . ASP A 1 261 ? -16.970 6.432 29.811 1.00 86.94 261 ASP A N 1
ATOM 2208 C CA . ASP A 1 261 ? -15.532 6.160 29.787 1.00 86.94 261 ASP A CA 1
ATOM 2209 C C . ASP A 1 261 ? -15.219 4.785 29.164 1.00 86.94 261 ASP A C 1
ATOM 2211 O O . ASP A 1 261 ? -16.073 3.890 29.114 1.00 86.94 261 ASP A O 1
ATOM 2215 N N . ASN A 1 262 ? -13.951 4.577 28.794 1.00 91.38 262 ASN A N 1
ATOM 2216 C CA . ASN A 1 262 ? -13.407 3.318 28.270 1.00 91.38 262 ASN A CA 1
ATOM 2217 C C . ASN A 1 262 ? -14.093 2.844 26.979 1.00 91.38 262 ASN A C 1
ATOM 2219 O O . ASN A 1 262 ? -14.522 1.688 26.872 1.00 91.38 262 ASN A O 1
ATOM 2223 N N . ILE A 1 263 ? -14.221 3.743 26.004 1.00 92.94 263 ILE A N 1
ATOM 2224 C CA . ILE A 1 263 ? -14.861 3.453 24.721 1.00 92.94 263 ILE A CA 1
ATOM 2225 C C . ILE A 1 263 ? -14.096 2.378 23.940 1.00 92.94 263 ILE A C 1
ATOM 2227 O O . ILE A 1 263 ? -14.728 1.539 23.299 1.00 92.94 263 ILE A O 1
ATOM 2231 N N . SER A 1 264 ? -12.769 2.311 24.079 1.00 93.06 264 SER A N 1
ATOM 2232 C CA . SER A 1 264 ? -11.956 1.245 23.481 1.00 93.06 264 SER A CA 1
ATOM 2233 C C . SER A 1 264 ? -12.399 -0.149 23.946 1.00 93.06 264 SER A C 1
ATOM 2235 O O . SER A 1 264 ? -12.784 -0.990 23.130 1.00 93.06 264 SER A O 1
ATOM 2237 N N . HIS A 1 265 ? -12.482 -0.366 25.265 1.00 94.00 265 HIS A N 1
ATOM 2238 C CA . HIS A 1 265 ? -12.980 -1.628 25.822 1.00 94.00 265 HIS A CA 1
ATOM 2239 C C . HIS A 1 265 ? -14.439 -1.884 25.437 1.00 94.00 265 HIS A C 1
ATOM 2241 O O . HIS A 1 265 ? -14.806 -3.020 25.143 1.00 94.00 265 HIS A O 1
ATOM 2247 N N . ALA A 1 266 ? -15.281 -0.848 25.417 1.00 96.00 266 ALA A N 1
ATOM 2248 C CA . ALA A 1 266 ? -16.680 -1.005 25.040 1.00 96.00 266 ALA A CA 1
ATOM 2249 C C . ALA A 1 266 ? -16.836 -1.546 23.613 1.00 96.00 266 ALA A C 1
ATOM 2251 O O . ALA A 1 266 ? -17.639 -2.454 23.386 1.00 96.00 266 ALA A O 1
ATOM 2252 N N . ILE A 1 267 ? -16.045 -1.042 22.663 1.00 96.31 267 ILE A N 1
ATOM 2253 C CA . ILE A 1 267 ? -16.023 -1.543 21.284 1.00 96.31 267 ILE A CA 1
ATOM 2254 C C . ILE A 1 267 ? -15.558 -3.002 21.247 1.00 96.31 267 ILE A C 1
ATOM 2256 O O . ILE A 1 267 ? -16.196 -3.822 20.589 1.00 96.31 267 ILE A O 1
ATOM 2260 N N . GLU A 1 268 ? -14.499 -3.357 21.980 1.00 95.81 268 GLU A N 1
ATOM 2261 C CA . GLU A 1 268 ? -14.012 -4.742 22.045 1.00 95.81 268 GLU A CA 1
ATOM 2262 C C . GLU A 1 268 ? -15.071 -5.703 22.601 1.00 95.81 268 GLU A C 1
ATOM 2264 O O . GLU A 1 268 ? -15.288 -6.778 22.038 1.00 95.81 268 GLU A O 1
ATOM 2269 N N . TYR A 1 269 ? -15.784 -5.317 23.666 1.00 96.38 269 TYR A N 1
ATOM 2270 C CA . TYR A 1 269 ? -16.886 -6.113 24.213 1.00 96.38 269 TYR A CA 1
ATOM 2271 C C . TYR A 1 269 ? -18.063 -6.202 23.244 1.00 96.38 269 TYR A C 1
ATOM 2273 O O . TYR A 1 269 ? -18.664 -7.268 23.117 1.00 96.38 269 TYR A O 1
ATOM 2281 N N . TYR A 1 270 ? -18.384 -5.124 22.530 1.00 96.75 270 TYR A N 1
ATOM 2282 C CA . TYR A 1 270 ? -19.430 -5.140 21.510 1.00 96.75 270 TYR A CA 1
ATOM 2283 C C . TYR A 1 270 ? -19.094 -6.115 20.379 1.00 96.75 270 TYR A C 1
ATOM 2285 O O . TYR A 1 270 ? -19.915 -6.963 20.021 1.00 96.75 270 TYR A O 1
ATOM 2293 N N . ILE A 1 271 ? -17.857 -6.069 19.885 1.00 96.88 271 ILE A N 1
ATOM 2294 C CA . ILE A 1 271 ? -17.338 -6.995 18.877 1.00 96.88 271 ILE A CA 1
ATOM 2295 C C . ILE A 1 271 ? -17.347 -8.434 19.406 1.00 96.88 271 ILE A C 1
ATOM 2297 O O . ILE A 1 271 ? -17.823 -9.341 18.720 1.00 96.88 271 ILE A O 1
ATOM 2301 N N . LEU A 1 272 ? -16.891 -8.657 20.641 1.00 95.75 272 LEU A N 1
ATOM 2302 C CA . LEU A 1 272 ? -16.903 -9.970 21.286 1.00 95.75 272 LEU A CA 1
ATOM 2303 C C . LEU A 1 272 ? -18.321 -10.549 21.379 1.00 95.75 272 LEU A C 1
ATOM 2305 O O . LEU A 1 272 ? -18.517 -11.726 21.080 1.00 95.75 272 LEU A O 1
ATOM 2309 N N . ILE A 1 273 ? -19.306 -9.731 21.753 1.00 95.44 273 ILE A N 1
ATOM 2310 C CA . ILE A 1 273 ? -20.716 -10.131 21.826 1.00 95.44 273 ILE A CA 1
ATOM 2311 C C . ILE A 1 273 ? -21.263 -10.443 20.432 1.00 95.44 273 ILE A C 1
ATOM 2313 O O . ILE A 1 273 ? -21.957 -11.442 20.272 1.00 95.44 273 ILE A O 1
ATOM 2317 N N . TYR A 1 274 ? -20.910 -9.663 19.410 1.00 93.12 274 TYR A N 1
ATOM 2318 C CA . TYR A 1 274 ? -21.275 -9.977 18.025 1.00 93.12 274 TYR A CA 1
ATOM 2319 C C . TYR A 1 274 ? -20.745 -11.346 17.579 1.00 93.12 274 TYR A C 1
ATOM 2321 O O . TYR A 1 274 ? -21.453 -12.100 16.912 1.00 93.12 274 TYR A O 1
ATOM 2329 N N . ARG A 1 275 ? -19.518 -11.696 17.985 1.00 93.88 275 ARG A N 1
ATOM 2330 C CA . ARG A 1 275 ? -18.909 -13.008 17.709 1.00 93.88 275 ARG A CA 1
ATOM 2331 C C . ARG A 1 275 ? -19.520 -14.141 18.531 1.00 93.88 275 ARG A C 1
ATOM 2333 O O . ARG A 1 275 ? -19.487 -15.292 18.096 1.00 93.88 275 ARG A O 1
ATOM 2340 N N . ARG A 1 276 ? -19.994 -13.834 19.740 1.00 93.25 276 ARG A N 1
ATOM 2341 C CA . ARG A 1 276 ? -20.522 -14.783 20.732 1.00 93.25 276 ARG A CA 1
ATOM 2342 C C . ARG A 1 276 ? -21.782 -14.218 21.394 1.00 93.25 276 ARG A C 1
ATOM 2344 O O . ARG A 1 276 ? -21.716 -13.754 22.538 1.00 93.25 276 ARG A O 1
ATOM 2351 N N . PRO A 1 277 ? -22.932 -14.244 20.694 1.00 91.50 277 PRO A N 1
ATOM 2352 C CA . PRO A 1 277 ? -24.174 -13.631 21.166 1.00 91.50 277 PRO A CA 1
ATOM 2353 C C . PRO A 1 277 ? -24.623 -14.087 22.557 1.00 91.50 277 PRO A C 1
ATOM 2355 O O . PRO A 1 277 ? -25.234 -13.317 23.298 1.00 91.50 277 PRO A O 1
ATOM 2358 N N . GLU A 1 278 ? -24.298 -15.322 22.945 1.00 88.94 278 GLU A N 1
ATOM 2359 C CA . GLU A 1 278 ? -24.580 -15.882 24.266 1.00 88.94 278 GLU A CA 1
ATOM 2360 C C . GLU A 1 278 ? -23.936 -15.087 25.415 1.00 88.94 278 GLU A C 1
ATOM 2362 O O . GLU A 1 278 ? -24.448 -15.094 26.535 1.00 88.94 278 GLU A O 1
ATOM 2367 N N . MET A 1 279 ? -22.852 -14.351 25.146 1.00 90.12 279 MET A N 1
ATOM 2368 C CA . MET A 1 279 ? -22.182 -13.517 26.143 1.00 90.12 279 MET A CA 1
ATOM 2369 C C . MET A 1 279 ? -22.979 -12.264 26.515 1.00 90.12 279 MET A C 1
ATOM 2371 O O . MET A 1 279 ? -22.778 -11.733 27.608 1.00 90.12 279 MET A O 1
ATOM 2375 N N . ALA A 1 280 ? -23.919 -11.817 25.673 1.00 91.38 280 ALA A N 1
ATOM 2376 C CA . ALA A 1 280 ? -24.747 -10.646 25.967 1.00 91.38 280 ALA A CA 1
ATOM 2377 C C . ALA A 1 280 ? -25.481 -10.793 27.312 1.00 91.38 280 ALA A C 1
ATOM 2379 O O . ALA A 1 280 ? -25.493 -9.869 28.124 1.00 91.38 280 ALA A O 1
ATOM 2380 N N . GLY A 1 281 ? -26.027 -11.981 27.597 1.00 86.50 281 GLY A N 1
ATOM 2381 C CA . GLY A 1 281 ? -26.714 -12.255 28.862 1.00 86.50 281 GLY A CA 1
ATOM 2382 C C . GLY A 1 281 ? -25.798 -12.139 30.085 1.00 86.50 281 GLY A C 1
ATOM 2383 O O . GLY A 1 281 ? -26.215 -11.618 31.116 1.00 86.50 281 GLY A O 1
ATOM 2384 N N . ASN A 1 282 ? -24.535 -12.556 29.957 1.00 88.25 282 ASN A N 1
ATOM 2385 C CA . ASN A 1 282 ? -23.556 -12.483 31.044 1.00 88.25 282 ASN A CA 1
ATOM 2386 C C . ASN A 1 282 ? -23.165 -11.035 31.364 1.00 88.25 282 ASN A C 1
ATOM 2388 O O . ASN A 1 282 ? -22.953 -10.689 32.526 1.00 88.25 282 ASN A O 1
ATOM 2392 N N . TYR A 1 283 ? -23.068 -10.186 30.340 1.00 93.81 283 TYR A N 1
ATOM 2393 C CA . TYR A 1 283 ? -22.622 -8.803 30.497 1.00 93.81 283 TYR A CA 1
ATOM 2394 C C . TYR A 1 283 ? -23.740 -7.825 30.879 1.00 93.81 283 TYR A C 1
ATOM 2396 O O . TYR A 1 283 ? -23.448 -6.780 31.454 1.00 93.81 283 TYR A O 1
ATOM 2404 N N . LEU A 1 284 ? -25.011 -8.184 30.674 1.00 88.25 284 LEU A N 1
ATOM 2405 C CA . LEU A 1 284 ? -26.163 -7.373 31.093 1.00 88.25 284 LEU A CA 1
ATOM 2406 C C . LEU A 1 284 ? -26.239 -7.092 32.602 1.00 88.25 284 LEU A C 1
ATOM 2408 O O . LEU A 1 284 ? -26.883 -6.130 33.002 1.00 88.25 284 LEU A O 1
ATOM 2412 N N . ASN A 1 285 ? -25.629 -7.925 33.445 1.00 86.44 285 ASN A N 1
ATOM 2413 C CA . ASN A 1 285 ? -25.601 -7.711 34.896 1.00 86.44 285 ASN A CA 1
ATOM 2414 C C . ASN A 1 285 ? -24.218 -7.253 35.393 1.00 86.44 285 ASN A C 1
ATOM 2416 O O . ASN A 1 285 ? -23.904 -7.367 36.577 1.00 86.44 285 ASN A O 1
ATOM 2420 N N . ASN A 1 286 ? -23.350 -6.798 34.487 1.00 90.50 286 ASN A N 1
ATOM 2421 C CA . ASN A 1 286 ? -22.014 -6.343 34.845 1.00 90.50 286 ASN A CA 1
ATOM 2422 C C . ASN A 1 286 ? -22.055 -4.901 35.375 1.00 90.50 286 ASN A C 1
ATOM 2424 O O . ASN A 1 286 ? -22.748 -4.051 34.823 1.00 90.50 286 ASN A O 1
ATOM 2428 N N . THR A 1 287 ? -21.289 -4.609 36.427 1.00 88.62 287 THR A N 1
ATOM 2429 C CA . THR A 1 287 ? -21.185 -3.256 36.997 1.00 88.62 287 THR A CA 1
ATOM 2430 C C . THR A 1 287 ? -20.384 -2.298 36.117 1.00 88.62 287 THR A C 1
ATOM 2432 O O . THR A 1 287 ? -20.551 -1.086 36.220 1.00 88.62 287 THR A O 1
ATOM 2435 N N . ASN A 1 288 ? -19.505 -2.822 35.261 1.00 91.12 288 ASN A N 1
ATOM 2436 C CA . ASN A 1 288 ? -18.704 -2.020 34.350 1.00 91.12 288 ASN A CA 1
ATOM 2437 C C . ASN A 1 288 ? -19.536 -1.618 33.132 1.00 91.12 288 ASN A C 1
ATOM 2439 O O . ASN A 1 288 ? -19.990 -2.464 32.358 1.00 91.12 288 ASN A O 1
ATOM 2443 N N . LEU A 1 289 ? -19.692 -0.307 32.942 1.00 91.06 289 LEU A N 1
ATOM 2444 C CA . LEU A 1 289 ? -20.517 0.270 31.879 1.00 91.06 289 LEU A CA 1
ATOM 2445 C C . LEU A 1 289 ? -20.030 -0.130 30.477 1.00 91.06 289 LEU A C 1
ATOM 2447 O O . LEU A 1 289 ? -20.850 -0.440 29.614 1.00 91.06 289 LEU A O 1
ATOM 2451 N N . TYR A 1 290 ? -18.713 -0.243 30.290 1.00 92.81 290 TYR A N 1
ATOM 2452 C CA . TYR A 1 290 ? -18.092 -0.712 29.048 1.00 92.81 290 TYR A CA 1
ATOM 2453 C C . TYR A 1 290 ? -18.323 -2.206 28.754 1.00 92.81 290 TYR A C 1
ATOM 2455 O O . TYR A 1 290 ? -17.960 -2.664 27.683 1.00 92.81 290 TYR A O 1
ATOM 2463 N N . CYS A 1 291 ? -18.929 -2.980 29.661 1.00 92.75 291 CYS A N 1
ATOM 2464 C CA . CYS A 1 291 ? -19.423 -4.336 29.378 1.00 92.75 291 CYS A CA 1
ATOM 2465 C C . CYS A 1 291 ? -20.951 -4.342 29.233 1.00 92.75 291 CYS A C 1
ATOM 2467 O O . CYS A 1 291 ? -21.504 -4.976 28.332 1.00 92.75 291 CYS A O 1
ATOM 2469 N N . TYR A 1 292 ? -21.630 -3.614 30.126 1.00 93.56 292 TYR A N 1
ATOM 2470 C CA . TYR A 1 292 ? -23.087 -3.530 30.189 1.00 93.56 292 TYR A CA 1
ATOM 2471 C C . TYR A 1 292 ? -23.700 -2.932 28.917 1.00 93.56 292 TYR A C 1
ATOM 2473 O O . TYR A 1 292 ? -24.588 -3.536 28.312 1.00 93.56 292 TYR A O 1
ATOM 2481 N N . TYR A 1 293 ? -23.232 -1.756 28.487 1.00 93.50 293 TYR A N 1
ATOM 2482 C CA . TYR A 1 293 ? -23.830 -1.047 27.353 1.00 93.50 293 TYR A CA 1
ATOM 2483 C C . TYR A 1 293 ? -23.640 -1.742 26.006 1.00 93.50 293 TYR A C 1
ATOM 2485 O O . TYR A 1 293 ? -24.613 -1.771 25.254 1.00 93.50 293 TYR A O 1
ATOM 2493 N N . PRO A 1 294 ? -22.483 -2.354 25.690 1.00 95.50 294 PRO A N 1
ATOM 2494 C CA . PRO A 1 294 ? -22.370 -3.229 24.526 1.00 95.50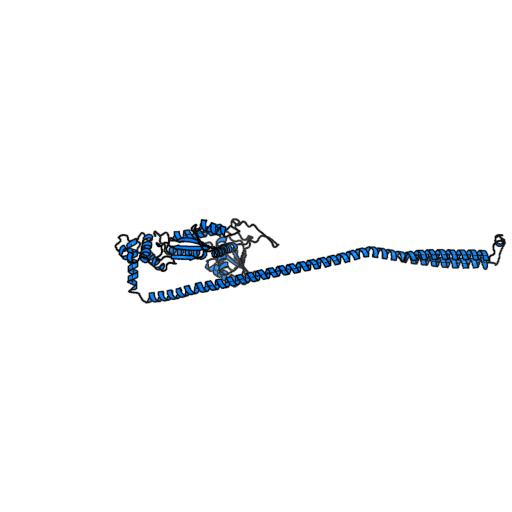 294 PRO A CA 1
ATOM 2495 C C . PRO A 1 294 ? -23.444 -4.317 24.470 1.00 95.50 294 PRO A C 1
ATOM 2497 O O . PRO A 1 294 ? -24.084 -4.510 23.438 1.00 95.50 294 PRO A O 1
ATOM 2500 N N . ALA A 1 295 ? -23.693 -4.998 25.593 1.00 94.56 295 ALA A N 1
ATOM 2501 C CA . ALA A 1 295 ? -24.695 -6.056 25.676 1.00 94.56 295 ALA A CA 1
ATOM 2502 C C . ALA A 1 295 ? -26.122 -5.525 25.552 1.00 94.56 295 ALA A C 1
ATOM 2504 O O . ALA A 1 295 ? -26.936 -6.091 24.821 1.00 94.56 295 ALA A O 1
ATOM 2505 N N . PHE A 1 296 ? -26.415 -4.417 26.234 1.00 92.06 296 PHE A N 1
ATOM 2506 C CA . PHE A 1 296 ? -27.702 -3.743 26.133 1.00 92.06 296 PHE A CA 1
ATOM 2507 C C . PHE A 1 296 ? -27.981 -3.272 24.700 1.00 92.06 296 PHE A C 1
ATOM 2509 O O . PHE A 1 296 ? -29.065 -3.526 24.175 1.00 92.06 296 PHE A O 1
ATOM 2516 N N . TYR A 1 297 ? -27.006 -2.629 24.052 1.00 92.38 297 TYR A N 1
ATOM 2517 C CA . TYR A 1 297 ? -27.135 -2.130 22.685 1.00 92.38 297 TYR A CA 1
ATOM 2518 C C . TYR A 1 297 ? -27.321 -3.276 21.690 1.00 92.38 297 TYR A C 1
ATOM 2520 O O . TYR A 1 297 ? -28.274 -3.247 20.915 1.00 92.38 297 TYR A O 1
ATOM 2528 N N . TYR A 1 298 ? -26.499 -4.327 21.780 1.00 92.75 298 TYR A N 1
ATOM 2529 C CA . TYR A 1 298 ? -26.646 -5.523 20.950 1.00 92.75 298 TYR A CA 1
ATOM 2530 C C . TYR A 1 298 ? -28.059 -6.112 21.049 1.00 92.75 298 TYR A C 1
ATOM 2532 O O . TYR A 1 298 ? -28.710 -6.366 20.038 1.00 92.75 298 TYR A O 1
ATOM 2540 N N . LEU A 1 299 ? -28.576 -6.297 22.267 1.00 90.25 299 LEU A N 1
ATOM 2541 C CA . LEU A 1 299 ? -29.921 -6.834 22.469 1.00 90.25 299 LEU A CA 1
ATOM 2542 C C . LEU A 1 299 ? -31.003 -5.886 21.952 1.00 90.25 299 LEU A C 1
ATOM 2544 O O . LEU A 1 299 ? -31.953 -6.345 21.321 1.00 90.25 299 LEU A O 1
ATOM 2548 N N . LYS A 1 300 ? -30.849 -4.575 22.165 1.00 86.00 300 LYS A N 1
ATOM 2549 C CA . LYS A 1 300 ? -31.736 -3.558 21.590 1.00 86.00 300 LYS A CA 1
ATOM 2550 C C . LYS A 1 300 ? -31.803 -3.687 20.066 1.00 86.00 300 LYS A C 1
ATOM 2552 O O . LYS A 1 300 ? -32.904 -3.656 19.528 1.00 86.00 300 LYS A O 1
ATOM 2557 N N . GLU A 1 301 ? -30.677 -3.886 19.378 1.00 86.50 301 GLU A N 1
ATOM 2558 C CA . GLU A 1 301 ? -30.660 -4.147 17.931 1.00 86.50 301 GLU A CA 1
ATOM 2559 C C . GLU A 1 301 ? -31.428 -5.430 17.575 1.00 86.50 301 GLU A C 1
ATOM 2561 O O . GLU A 1 301 ? -32.291 -5.406 16.697 1.00 86.50 301 GLU A O 1
ATOM 2566 N N . GLN A 1 302 ? -31.179 -6.536 18.290 1.00 84.25 302 GLN A N 1
ATOM 2567 C CA . GLN A 1 302 ? -31.858 -7.813 18.025 1.00 84.25 302 GLN A CA 1
ATOM 2568 C C . GLN A 1 302 ? -33.377 -7.739 18.247 1.00 84.25 302 GLN A C 1
ATOM 2570 O O . GLN A 1 302 ? -34.145 -8.371 17.521 1.00 84.25 302 GLN A O 1
ATOM 2575 N N . PHE A 1 303 ? -33.831 -6.971 19.242 1.00 73.19 303 PHE A N 1
ATOM 2576 C CA . PHE A 1 303 ? -35.255 -6.799 19.533 1.00 73.19 303 PHE A CA 1
ATOM 2577 C C . PHE A 1 303 ? -35.929 -5.769 18.619 1.00 73.19 303 PHE A C 1
ATOM 2579 O O . PHE A 1 303 ? -37.083 -5.976 18.242 1.00 73.19 303 PHE A O 1
ATOM 2586 N N . ASN A 1 304 ? -35.218 -4.720 18.191 1.00 61.66 304 ASN A N 1
ATOM 2587 C CA . ASN A 1 304 ? -35.732 -3.734 17.235 1.00 61.66 304 ASN A CA 1
ATOM 2588 C C . ASN A 1 304 ? -35.954 -4.319 15.829 1.00 61.66 304 ASN A C 1
ATOM 2590 O O . ASN A 1 304 ? -36.812 -3.817 15.106 1.00 61.66 304 ASN A O 1
ATOM 2594 N N . LEU A 1 305 ? -35.289 -5.425 15.466 1.00 51.16 305 LEU A N 1
ATOM 2595 C CA . LEU A 1 305 ? -35.571 -6.179 14.233 1.00 51.16 305 LEU A CA 1
ATOM 2596 C C . LEU A 1 305 ? -36.973 -6.827 14.202 1.00 51.16 305 LEU A C 1
ATOM 2598 O O . LEU A 1 305 ? -37.423 -7.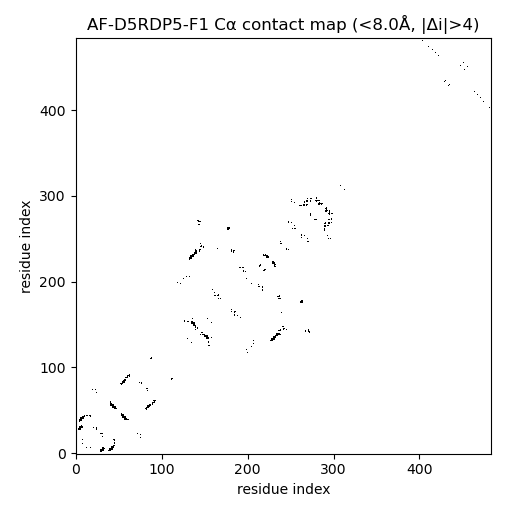238 13.137 1.00 51.16 305 LEU A O 1
ATOM 2602 N N . LYS A 1 306 ? -37.702 -6.910 15.331 1.00 43.38 306 LYS A N 1
ATOM 2603 C CA . LYS A 1 306 ? -39.119 -7.343 15.344 1.00 43.38 306 LYS A CA 1
ATOM 2604 C C . LYS A 1 306 ? -40.122 -6.215 15.077 1.00 43.38 306 LYS A C 1
ATOM 2606 O O . LYS A 1 306 ? -41.308 -6.492 14.922 1.00 43.38 306 LYS A O 1
ATOM 2611 N N . THR A 1 307 ? -39.663 -4.972 14.998 1.00 41.31 307 THR A N 1
ATOM 2612 C CA . THR A 1 307 ? -40.476 -3.783 14.708 1.00 41.31 307 THR A CA 1
ATOM 2613 C C . THR A 1 307 ? -39.762 -2.947 13.656 1.00 41.31 307 THR A C 1
ATOM 2615 O O . THR A 1 307 ? -39.374 -1.812 13.921 1.00 41.31 307 THR A O 1
ATOM 2618 N N . SER A 1 308 ? -39.508 -3.507 12.473 1.00 44.69 308 SER A N 1
ATOM 2619 C CA . SER A 1 308 ? -38.907 -2.713 11.411 1.00 44.69 308 SER A CA 1
ATOM 2620 C C . SER A 1 308 ? -39.953 -1.817 10.741 1.00 44.69 308 SER A C 1
ATOM 2622 O O . SER A 1 308 ? -41.024 -2.250 10.309 1.00 44.69 308 SER A O 1
ATOM 2624 N N . ASN A 1 309 ? -39.631 -0.524 10.686 1.00 53.56 309 ASN A N 1
ATOM 2625 C CA . ASN A 1 309 ? -40.235 0.408 9.746 1.00 53.56 309 ASN A CA 1
ATOM 2626 C C . ASN A 1 309 ? -39.814 -0.036 8.341 1.00 53.56 309 ASN A C 1
ATOM 2628 O O . ASN A 1 309 ? -38.661 0.142 7.950 1.00 53.56 309 ASN A O 1
ATOM 2632 N N . THR A 1 310 ? -40.764 -0.590 7.594 1.00 56.38 310 THR A N 1
ATOM 2633 C CA . THR A 1 310 ? -40.608 -1.204 6.263 1.00 56.38 310 THR A CA 1
ATOM 2634 C C . THR A 1 310 ? -39.851 -0.345 5.244 1.00 56.38 310 THR A C 1
ATOM 2636 O O . THR A 1 310 ? -39.223 -0.872 4.338 1.00 56.38 310 THR A O 1
ATOM 2639 N N . GLN A 1 311 ? -39.853 0.976 5.413 1.00 53.94 311 GLN A N 1
ATOM 2640 C CA . GLN A 1 311 ? -39.235 1.921 4.485 1.00 53.94 311 GLN A CA 1
ATOM 2641 C C . GLN A 1 311 ? -37.694 1.900 4.512 1.00 53.94 311 GLN A C 1
ATOM 2643 O O . GLN A 1 311 ? -37.066 2.034 3.467 1.00 53.94 311 GLN A O 1
ATOM 2648 N N . ILE A 1 312 ? -37.081 1.681 5.683 1.00 54.81 312 ILE A N 1
ATOM 2649 C CA . ILE A 1 312 ? -35.614 1.588 5.813 1.00 54.81 312 ILE A CA 1
ATOM 2650 C C . ILE A 1 312 ? -35.122 0.231 5.289 1.00 54.81 312 ILE A C 1
ATOM 2652 O O . ILE A 1 312 ? -34.080 0.159 4.641 1.00 54.81 312 ILE A O 1
ATOM 2656 N N . ASP A 1 313 ? -35.890 -0.839 5.507 1.00 56.00 313 ASP A N 1
ATOM 2657 C CA . ASP A 1 313 ? -35.565 -2.171 4.983 1.00 56.00 313 ASP A CA 1
ATOM 2658 C C . ASP A 1 313 ? -35.601 -2.206 3.449 1.00 56.00 313 ASP A C 1
ATOM 2660 O O . ASP A 1 313 ? -34.757 -2.857 2.828 1.00 56.00 313 ASP A O 1
ATOM 2664 N N . ASP A 1 314 ? -36.532 -1.480 2.827 1.00 62.75 314 ASP A N 1
ATOM 2665 C CA . ASP A 1 314 ? -36.619 -1.359 1.370 1.00 62.75 314 ASP A CA 1
ATOM 2666 C C . ASP A 1 314 ? -35.411 -0.604 0.787 1.00 62.75 314 ASP A C 1
ATOM 2668 O O . ASP A 1 314 ? -34.804 -1.073 -0.179 1.00 62.75 314 ASP A O 1
ATOM 2672 N N . GLU A 1 315 ? -34.988 0.506 1.405 1.00 59.97 315 GLU A N 1
ATOM 2673 C CA . GLU A 1 315 ? -33.779 1.243 1.001 1.00 59.97 315 GLU A CA 1
ATOM 2674 C C . GLU A 1 315 ? -32.500 0.412 1.203 1.00 59.97 315 GLU A C 1
ATOM 2676 O O . GLU A 1 315 ? -31.654 0.343 0.308 1.00 59.97 315 GLU A O 1
ATOM 2681 N N . ILE A 1 316 ? -32.379 -0.307 2.325 1.00 61.53 316 ILE A N 1
ATOM 2682 C CA . ILE A 1 316 ? -31.254 -1.220 2.588 1.00 61.53 316 ILE A CA 1
ATOM 2683 C C . ILE A 1 316 ? -31.229 -2.375 1.577 1.00 61.53 316 ILE A C 1
ATOM 2685 O O . ILE A 1 316 ? -30.154 -2.782 1.128 1.00 61.53 316 ILE A O 1
ATOM 2689 N N . ASN A 1 317 ? -32.386 -2.918 1.194 1.00 66.38 317 ASN A N 1
ATOM 2690 C CA . ASN A 1 317 ? -32.470 -3.989 0.201 1.00 66.38 317 ASN A CA 1
ATOM 2691 C C . ASN A 1 317 ? -32.112 -3.504 -1.210 1.00 66.38 317 ASN A C 1
ATOM 2693 O O . ASN A 1 317 ? -31.451 -4.238 -1.951 1.00 66.38 317 ASN A O 1
ATOM 2697 N N . ILE A 1 318 ? -32.488 -2.273 -1.572 1.00 69.81 318 ILE A N 1
ATOM 2698 C CA . ILE A 1 318 ? -32.053 -1.633 -2.821 1.00 69.81 318 ILE A CA 1
ATOM 2699 C C . ILE A 1 318 ? -30.530 -1.463 -2.817 1.00 69.81 318 ILE A C 1
ATOM 2701 O O . ILE A 1 318 ? -29.871 -1.933 -3.746 1.00 69.81 318 ILE A O 1
ATOM 2705 N N . LEU A 1 319 ? -29.958 -0.910 -1.743 1.00 62.44 319 LEU A N 1
ATOM 2706 C CA . LEU A 1 319 ? -28.510 -0.725 -1.613 1.00 62.44 319 LEU A CA 1
ATOM 2707 C C . LEU A 1 319 ? -27.748 -2.054 -1.665 1.00 62.44 319 LEU A C 1
ATOM 2709 O O . LEU A 1 319 ? -26.757 -2.160 -2.378 1.00 62.44 319 LEU A O 1
ATOM 2713 N N . LYS A 1 320 ? -28.229 -3.110 -0.995 1.00 68.88 320 LYS A N 1
ATOM 2714 C CA . LYS A 1 320 ? -27.632 -4.457 -1.088 1.00 68.88 320 LYS A CA 1
ATOM 2715 C C . LYS A 1 320 ? -27.634 -4.998 -2.514 1.00 68.88 320 LYS A C 1
ATOM 2717 O O . LYS A 1 320 ? -26.666 -5.632 -2.931 1.00 68.88 320 LYS A O 1
ATOM 2722 N N . LYS A 1 321 ? -28.710 -4.758 -3.265 1.00 69.75 321 LYS A N 1
ATOM 2723 C CA . LYS A 1 321 ? -28.824 -5.194 -4.658 1.00 69.75 321 LYS A CA 1
ATOM 2724 C C . LYS A 1 321 ? -27.856 -4.429 -5.561 1.00 69.75 321 LYS A C 1
ATOM 2726 O O . LYS A 1 321 ? -27.179 -5.054 -6.371 1.00 69.75 321 LYS A O 1
ATOM 2731 N N . GLU A 1 322 ? -27.748 -3.113 -5.400 1.00 68.62 322 GLU A N 1
ATOM 2732 C CA . GLU A 1 322 ? -26.769 -2.296 -6.129 1.00 68.62 322 GLU A CA 1
ATOM 2733 C C . GLU A 1 322 ? -25.330 -2.692 -5.785 1.00 68.62 322 GLU A C 1
ATOM 2735 O O . GLU A 1 322 ? -24.496 -2.840 -6.677 1.00 68.62 322 GLU A O 1
ATOM 2740 N N . MET A 1 323 ? -25.051 -2.958 -4.509 1.00 58.94 323 MET A N 1
ATOM 2741 C CA . MET A 1 323 ? -23.736 -3.386 -4.041 1.00 58.94 323 MET A CA 1
ATOM 2742 C C . MET A 1 323 ? -23.358 -4.764 -4.596 1.00 58.94 323 MET A C 1
ATOM 2744 O O . MET A 1 323 ? -22.244 -4.930 -5.078 1.00 58.94 323 MET A O 1
ATOM 2748 N N . SER A 1 324 ? -24.300 -5.711 -4.653 1.00 67.44 324 SER A N 1
ATOM 2749 C CA . SER A 1 324 ? -24.098 -7.015 -5.300 1.00 67.44 324 SER A CA 1
ATOM 2750 C C . SER A 1 324 ? -23.820 -6.886 -6.804 1.00 67.44 324 SER A C 1
ATOM 2752 O O . SER A 1 324 ? -22.937 -7.565 -7.329 1.00 67.44 324 SER A O 1
ATOM 2754 N N . VAL A 1 325 ? -24.511 -5.975 -7.501 1.00 69.75 325 VAL A N 1
ATOM 2755 C CA . VAL A 1 325 ? -24.230 -5.676 -8.915 1.00 69.75 325 VAL A CA 1
ATOM 2756 C C . VAL A 1 325 ? -22.821 -5.099 -9.072 1.00 69.75 325 VAL A C 1
ATOM 2758 O O . VAL A 1 325 ? -22.086 -5.510 -9.970 1.00 69.75 325 VAL A O 1
ATOM 2761 N N . ILE A 1 326 ? -22.403 -4.183 -8.198 1.00 62.62 326 ILE A N 1
ATOM 2762 C CA . ILE A 1 326 ? -21.050 -3.610 -8.208 1.00 62.62 326 ILE A CA 1
ATOM 2763 C C . ILE A 1 326 ? -19.993 -4.690 -7.921 1.00 62.62 326 ILE A C 1
ATOM 2765 O O . ILE A 1 326 ? -19.003 -4.774 -8.652 1.00 62.62 326 ILE A O 1
ATOM 2769 N N . GLU A 1 327 ? -20.220 -5.551 -6.928 1.00 58.22 327 GLU A N 1
ATOM 2770 C CA . GLU A 1 327 ? -19.339 -6.670 -6.571 1.00 58.22 327 GLU A CA 1
ATOM 2771 C C . GLU A 1 327 ? -19.171 -7.683 -7.706 1.00 58.22 327 GLU A C 1
ATOM 2773 O O . GLU A 1 327 ? -18.085 -8.232 -7.868 1.00 58.22 327 GLU A O 1
ATOM 2778 N N . GLU A 1 328 ? -20.196 -7.907 -8.531 1.00 71.38 328 GLU A N 1
ATOM 2779 C CA . GLU A 1 328 ? -20.087 -8.770 -9.711 1.00 71.38 328 GLU A CA 1
ATOM 2780 C C . GLU A 1 328 ? -19.400 -8.056 -10.893 1.00 71.38 328 GLU A C 1
ATOM 2782 O O . GLU A 1 328 ? -18.656 -8.665 -11.670 1.00 71.38 328 GLU A O 1
ATOM 2787 N N . THR A 1 329 ? -19.625 -6.747 -11.039 1.00 63.84 329 THR A N 1
ATOM 2788 C CA . THR A 1 329 ? -19.163 -5.969 -12.201 1.00 63.84 329 THR A CA 1
ATOM 2789 C C . THR A 1 329 ? -17.692 -5.559 -12.093 1.00 63.84 329 THR A C 1
ATOM 2791 O O . THR A 1 329 ? -16.983 -5.556 -13.101 1.00 63.84 329 THR A O 1
ATOM 2794 N N . ILE A 1 330 ? -17.201 -5.240 -10.892 1.00 65.69 330 ILE A N 1
ATOM 2795 C CA . ILE A 1 330 ? -15.795 -4.873 -10.649 1.00 65.69 330 ILE A CA 1
ATOM 2796 C C . ILE A 1 330 ? -14.813 -5.971 -11.099 1.00 65.69 330 ILE A C 1
ATOM 2798 O O . ILE A 1 330 ? -13.922 -5.656 -11.891 1.00 65.69 330 ILE A O 1
ATOM 2802 N N . PRO A 1 331 ? -14.938 -7.245 -10.677 1.00 62.66 331 PRO A N 1
ATOM 2803 C CA . PRO A 1 331 ? -14.019 -8.296 -11.104 1.00 62.66 331 PRO A CA 1
ATOM 2804 C C . PRO A 1 331 ? -14.123 -8.589 -12.605 1.00 62.66 331 PRO A C 1
ATOM 2806 O O . PRO A 1 331 ? -13.100 -8.845 -13.238 1.00 62.66 331 PRO A O 1
ATOM 2809 N N . LYS A 1 332 ? -15.316 -8.472 -13.209 1.00 69.56 332 LYS A N 1
ATOM 2810 C CA . LYS A 1 332 ? -15.488 -8.585 -14.669 1.00 69.56 332 LYS A CA 1
ATOM 2811 C C . LYS A 1 332 ? -14.715 -7.494 -15.414 1.00 69.56 332 LYS A C 1
ATOM 2813 O O . LYS A 1 332 ? -13.900 -7.817 -16.273 1.00 69.56 332 LYS A O 1
ATOM 2818 N N . ARG A 1 333 ? -14.880 -6.225 -15.025 1.00 5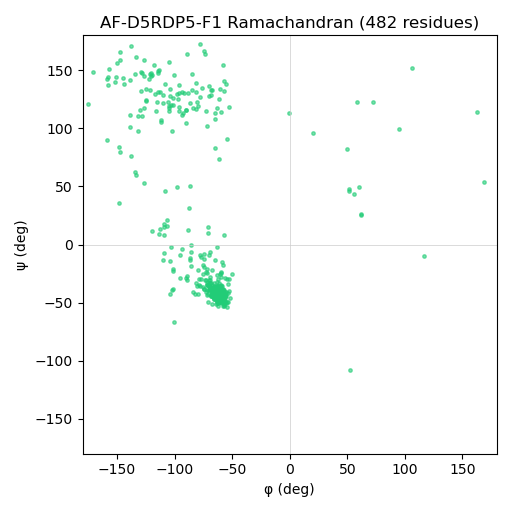8.41 333 ARG A N 1
ATOM 2819 C CA . ARG A 1 333 ? -14.126 -5.102 -15.613 1.00 58.41 333 ARG A CA 1
ATOM 2820 C C . ARG A 1 333 ? -12.622 -5.207 -15.357 1.00 58.41 333 ARG A C 1
ATOM 2822 O O . ARG A 1 333 ? -11.837 -4.910 -16.251 1.00 58.41 333 ARG A O 1
ATOM 2829 N N . LYS A 1 334 ? -12.205 -5.665 -14.172 1.00 62.44 334 LYS A N 1
ATOM 2830 C CA . LYS A 1 334 ? -10.791 -5.924 -13.850 1.00 62.44 334 LYS A CA 1
ATOM 2831 C C . LYS A 1 334 ? -10.194 -6.973 -14.793 1.00 62.44 334 LYS A C 1
ATOM 2833 O O . LYS A 1 334 ? -9.117 -6.748 -15.336 1.00 62.44 334 LYS A O 1
ATOM 2838 N N . ASN A 1 335 ? -10.905 -8.074 -15.034 1.00 71.06 335 ASN A N 1
ATOM 2839 C CA . ASN A 1 335 ? -10.470 -9.117 -15.965 1.00 71.06 335 ASN A CA 1
ATOM 2840 C C . ASN A 1 335 ? -10.444 -8.630 -17.420 1.00 71.06 335 ASN A C 1
ATOM 2842 O O . ASN A 1 335 ? -9.518 -8.963 -18.151 1.00 71.06 335 ASN A O 1
ATOM 2846 N N . GLU A 1 336 ? -11.412 -7.815 -17.845 1.00 69.06 336 GLU A N 1
ATOM 2847 C CA . GLU A 1 336 ? -11.389 -7.188 -19.174 1.00 69.06 336 GLU A CA 1
ATOM 2848 C C . GLU A 1 336 ? -10.155 -6.299 -19.352 1.00 69.06 336 GLU A C 1
ATOM 2850 O O . GLU A 1 336 ? -9.435 -6.446 -20.339 1.00 69.06 336 GLU A O 1
ATOM 2855 N N . ILE A 1 337 ? -9.863 -5.429 -18.380 1.00 59.66 337 ILE A N 1
ATOM 2856 C CA . ILE A 1 337 ? -8.672 -4.568 -18.396 1.00 59.66 337 ILE A CA 1
ATOM 2857 C C . ILE A 1 337 ? -7.394 -5.411 -18.444 1.00 59.66 337 ILE A C 1
ATOM 2859 O O . ILE A 1 337 ? -6.504 -5.118 -19.241 1.00 59.66 337 ILE A O 1
ATOM 2863 N N . LEU A 1 338 ? -7.311 -6.479 -17.646 1.00 62.78 338 LEU A N 1
ATOM 2864 C CA . LEU A 1 338 ? -6.159 -7.379 -17.639 1.00 62.78 338 LEU A CA 1
ATOM 2865 C C . LEU A 1 338 ? -5.954 -8.049 -19.008 1.00 62.78 338 LEU A C 1
ATOM 2867 O O . LEU A 1 338 ? -4.836 -8.068 -19.519 1.00 62.78 338 LEU A O 1
ATOM 2871 N N . ASN A 1 339 ? -7.034 -8.514 -19.640 1.00 72.56 339 ASN A N 1
ATOM 2872 C CA . ASN A 1 339 ? -6.988 -9.103 -20.979 1.00 72.56 339 ASN A CA 1
ATOM 2873 C C . ASN A 1 339 ? -6.539 -8.084 -22.042 1.00 72.56 339 ASN A C 1
ATOM 2875 O O . ASN A 1 339 ? -5.742 -8.419 -22.919 1.00 72.56 339 ASN A O 1
ATOM 2879 N N . TYR A 1 340 ? -7.006 -6.831 -21.961 1.00 64.25 340 TYR A N 1
ATOM 2880 C CA . TYR A 1 340 ? -6.537 -5.752 -22.837 1.00 64.25 340 TYR A CA 1
ATOM 2881 C C . TYR A 1 340 ? -5.048 -5.454 -22.632 1.00 64.25 340 TYR A C 1
ATOM 2883 O O . TYR A 1 340 ? -4.315 -5.315 -23.611 1.00 64.25 340 TYR A O 1
ATOM 2891 N N . MET A 1 341 ? -4.580 -5.394 -21.383 1.00 53.75 341 MET A N 1
ATOM 2892 C CA . MET A 1 341 ? -3.163 -5.189 -21.069 1.00 53.75 341 MET A CA 1
ATOM 2893 C C . MET A 1 341 ? -2.290 -6.328 -21.608 1.00 53.75 341 MET A C 1
ATOM 2895 O O . MET A 1 341 ? -1.235 -6.070 -22.188 1.00 53.75 341 MET A O 1
ATOM 2899 N N . GLU A 1 342 ? -2.738 -7.580 -21.487 1.00 75.06 342 GLU A N 1
ATOM 2900 C CA . GLU A 1 342 ? -2.027 -8.736 -22.039 1.00 75.06 342 GLU A CA 1
ATOM 2901 C C . GLU A 1 342 ? -1.965 -8.687 -23.576 1.00 75.06 342 GLU A C 1
ATOM 2903 O O . GLU A 1 342 ? -0.915 -8.949 -24.169 1.00 75.06 342 GLU A O 1
ATOM 2908 N N . ALA A 1 343 ? -3.060 -8.296 -24.236 1.00 68.06 343 ALA A N 1
ATOM 2909 C CA . ALA A 1 343 ? -3.098 -8.119 -25.686 1.00 68.06 343 ALA A CA 1
ATOM 2910 C C . ALA A 1 343 ? -2.147 -7.006 -26.160 1.00 68.06 343 ALA A C 1
ATOM 2912 O O . ALA A 1 343 ? -1.427 -7.192 -27.144 1.00 68.06 343 ALA A O 1
ATOM 2913 N N . ILE A 1 344 ? -2.094 -5.880 -25.439 1.00 60.09 344 ILE A N 1
ATOM 2914 C CA . ILE A 1 344 ? -1.152 -4.785 -25.710 1.00 60.09 344 ILE A CA 1
ATOM 2915 C C . ILE A 1 344 ? 0.290 -5.264 -25.536 1.00 60.09 344 ILE A C 1
ATOM 2917 O O . ILE A 1 344 ? 1.114 -5.010 -26.411 1.00 60.09 344 ILE A O 1
ATOM 2921 N N . SER A 1 345 ? 0.594 -5.995 -24.458 1.00 65.19 345 SER A N 1
ATOM 2922 C CA . SER A 1 345 ? 1.934 -6.547 -24.221 1.00 65.19 345 SER A CA 1
ATOM 2923 C C . SER A 1 345 ? 2.377 -7.453 -25.370 1.00 65.19 345 SER A C 1
ATOM 2925 O O . SER A 1 345 ? 3.455 -7.256 -25.925 1.00 65.19 345 SER A O 1
ATOM 2927 N N . LYS A 1 346 ? 1.518 -8.392 -25.796 1.00 74.69 346 LYS A N 1
ATOM 2928 C CA . LYS A 1 346 ? 1.799 -9.275 -26.941 1.00 74.69 346 LYS A CA 1
ATOM 2929 C C . LYS A 1 346 ? 2.003 -8.486 -28.235 1.00 74.69 346 LYS A C 1
ATOM 2931 O O . LYS A 1 346 ? 2.904 -8.797 -29.008 1.00 74.69 346 LYS A O 1
ATOM 2936 N N . GLY A 1 347 ? 1.186 -7.458 -28.473 1.00 66.44 347 GLY A N 1
ATOM 2937 C CA . GLY A 1 347 ? 1.336 -6.571 -29.628 1.00 66.44 347 GLY A CA 1
ATOM 2938 C C . GLY A 1 347 ? 2.668 -5.816 -29.625 1.00 66.44 347 GLY A C 1
ATOM 2939 O O . GLY A 1 347 ? 3.311 -5.697 -30.667 1.00 66.44 347 GLY A O 1
ATOM 2940 N N . LEU A 1 348 ? 3.112 -5.362 -28.453 1.00 64.88 348 LEU A N 1
ATOM 2941 C CA . LEU A 1 348 ? 4.378 -4.658 -28.273 1.00 64.88 348 LEU A CA 1
ATOM 2942 C C . LEU A 1 348 ? 5.578 -5.591 -28.489 1.00 64.88 348 LEU A C 1
ATOM 2944 O O . LEU A 1 348 ? 6.544 -5.188 -29.136 1.00 64.88 348 LEU A O 1
ATOM 2948 N N . ASP A 1 349 ? 5.489 -6.849 -28.050 1.00 69.88 349 ASP A N 1
ATOM 2949 C CA . ASP A 1 349 ? 6.502 -7.875 -28.324 1.00 69.88 349 ASP A CA 1
ATOM 2950 C C . ASP A 1 349 ? 6.602 -8.206 -29.821 1.00 69.88 349 ASP A C 1
ATOM 2952 O O . ASP A 1 349 ? 7.704 -8.278 -30.368 1.00 69.88 349 ASP A O 1
ATOM 2956 N N . ILE A 1 350 ? 5.465 -8.348 -30.515 1.00 78.19 350 ILE A N 1
ATOM 2957 C CA . ILE A 1 350 ? 5.432 -8.564 -31.973 1.00 78.19 350 ILE A CA 1
ATOM 2958 C C . ILE A 1 350 ? 6.061 -7.375 -32.702 1.00 78.19 350 ILE A C 1
ATOM 2960 O O . ILE A 1 350 ? 6.910 -7.567 -33.573 1.00 78.19 350 ILE A O 1
ATOM 2964 N N . TRP A 1 351 ? 5.676 -6.150 -32.335 1.00 73.75 351 TRP A N 1
ATOM 2965 C CA . TRP A 1 351 ? 6.229 -4.937 -32.932 1.00 73.75 351 TRP A CA 1
ATOM 2966 C C . TRP A 1 351 ? 7.736 -4.822 -32.687 1.00 73.75 351 TRP A C 1
ATOM 2968 O O . TRP A 1 351 ? 8.484 -4.533 -33.617 1.00 73.75 351 TRP A O 1
ATOM 2978 N N . LYS A 1 352 ? 8.197 -5.109 -31.464 1.00 69.94 352 LYS A N 1
ATOM 2979 C CA . LYS A 1 352 ? 9.620 -5.111 -31.107 1.00 69.94 352 LYS A CA 1
ATOM 2980 C C . LYS A 1 352 ? 10.407 -6.111 -31.950 1.00 69.94 352 LYS A C 1
ATOM 2982 O O . LYS A 1 352 ? 11.465 -5.759 -32.461 1.00 69.94 352 LYS A O 1
ATOM 2987 N N . ASN A 1 353 ? 9.901 -7.332 -32.107 1.00 76.00 353 ASN A N 1
ATOM 2988 C CA . ASN A 1 353 ? 10.564 -8.354 -32.915 1.00 76.00 353 ASN A CA 1
ATOM 2989 C C . ASN A 1 353 ? 10.600 -7.956 -34.397 1.00 76.00 353 ASN A C 1
ATOM 2991 O O . ASN A 1 353 ? 11.662 -8.010 -35.007 1.00 76.00 353 ASN A O 1
ATOM 2995 N N . GLY A 1 354 ? 9.491 -7.448 -34.946 1.00 74.75 354 GLY A N 1
ATOM 2996 C CA . GLY A 1 354 ? 9.458 -6.934 -36.320 1.00 74.75 354 GLY A CA 1
ATOM 2997 C C . GLY A 1 354 ? 10.411 -5.754 -36.539 1.00 74.75 354 GLY A C 1
ATOM 2998 O O . GLY A 1 354 ? 11.100 -5.688 -37.552 1.00 74.75 354 GLY A O 1
ATOM 2999 N N . PHE A 1 355 ? 10.524 -4.855 -35.559 1.00 67.62 355 PHE A N 1
ATOM 3000 C CA . PHE A 1 355 ? 11.487 -3.758 -35.599 1.00 67.62 355 PHE A CA 1
ATOM 3001 C C . PHE A 1 355 ? 12.941 -4.256 -35.571 1.00 67.62 355 PHE A C 1
ATOM 3003 O O . PHE A 1 355 ? 13.784 -3.713 -36.284 1.00 67.62 355 PHE A O 1
ATOM 3010 N N . LEU A 1 356 ? 13.255 -5.291 -34.782 1.00 77.69 356 LEU A N 1
ATOM 3011 C CA . LEU A 1 356 ? 14.589 -5.904 -34.769 1.00 77.69 356 LEU A CA 1
ATOM 3012 C C . LEU A 1 356 ? 14.933 -6.539 -36.125 1.00 77.69 356 LEU A C 1
ATOM 3014 O O . LEU A 1 356 ? 16.031 -6.302 -36.633 1.00 77.69 356 LEU A O 1
ATOM 3018 N N . ASP A 1 357 ? 13.985 -7.255 -36.733 1.00 80.62 357 ASP A N 1
ATOM 3019 C CA . ASP A 1 357 ? 14.140 -7.840 -38.071 1.00 80.62 357 ASP A CA 1
ATOM 3020 C C . ASP A 1 357 ? 14.358 -6.755 -39.139 1.00 80.62 357 ASP A C 1
ATOM 3022 O O . ASP A 1 357 ? 15.215 -6.883 -40.021 1.00 80.62 357 ASP A O 1
ATOM 3026 N N . ASP A 1 358 ? 13.619 -5.646 -39.053 1.00 79.19 358 ASP A N 1
ATOM 3027 C CA . ASP A 1 358 ? 13.812 -4.494 -39.929 1.00 79.19 358 ASP A CA 1
ATOM 3028 C C . ASP A 1 358 ? 15.213 -3.901 -39.752 1.00 79.19 358 ASP A C 1
ATOM 3030 O O . ASP A 1 358 ? 15.935 -3.721 -40.733 1.00 79.19 358 ASP A O 1
ATOM 3034 N N . VAL A 1 359 ? 15.660 -3.656 -38.520 1.00 79.12 359 VAL A N 1
ATOM 3035 C CA . VAL A 1 359 ? 17.009 -3.133 -38.254 1.00 79.12 359 VAL A CA 1
ATOM 3036 C C . VAL A 1 359 ? 18.093 -4.061 -38.816 1.00 79.12 359 VAL A C 1
ATOM 3038 O O . VAL A 1 359 ? 19.058 -3.583 -39.423 1.00 79.12 359 VAL A O 1
ATOM 3041 N N . GLU A 1 360 ? 17.938 -5.379 -38.684 1.00 84.81 360 GLU A N 1
ATOM 3042 C CA . GLU A 1 360 ? 18.873 -6.351 -39.253 1.00 84.81 360 GLU A CA 1
ATOM 3043 C C . GLU A 1 360 ? 18.886 -6.306 -40.790 1.00 84.81 360 GLU A C 1
ATOM 3045 O O . GLU A 1 360 ? 19.954 -6.225 -41.411 1.00 84.81 360 GLU A O 1
ATOM 3050 N N . ASN A 1 361 ? 17.714 -6.232 -41.422 1.00 86.19 361 ASN A N 1
ATOM 3051 C CA . ASN A 1 361 ? 17.591 -6.065 -42.871 1.00 86.19 361 ASN A CA 1
ATOM 3052 C C . ASN A 1 361 ? 18.230 -4.761 -43.370 1.00 86.19 361 ASN A C 1
ATOM 3054 O O . ASN A 1 361 ? 18.897 -4.740 -44.412 1.00 86.19 361 ASN A O 1
ATOM 3058 N N . TRP A 1 362 ? 18.054 -3.661 -42.639 1.00 82.50 362 TRP A N 1
ATOM 3059 C CA . TRP A 1 362 ? 18.692 -2.382 -42.947 1.00 82.50 362 TRP A CA 1
ATOM 3060 C C . TRP A 1 362 ? 20.213 -2.475 -4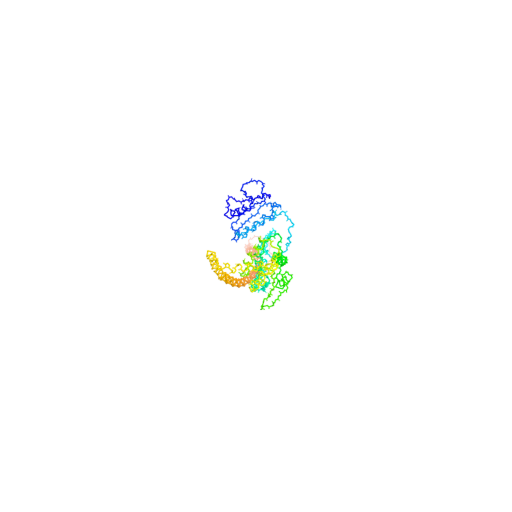2.823 1.00 82.50 362 TRP A C 1
ATOM 3062 O O . TRP A 1 362 ? 20.923 -2.016 -43.719 1.00 82.50 362 TRP A O 1
ATOM 3072 N N . LYS A 1 363 ? 20.725 -3.143 -41.785 1.00 85.25 363 LYS A N 1
ATOM 3073 C CA . LYS A 1 363 ? 22.161 -3.401 -41.613 1.00 85.25 363 LYS A CA 1
ATOM 3074 C C . LYS A 1 363 ? 22.738 -4.188 -42.794 1.00 85.25 363 LYS A C 1
ATOM 3076 O O . LYS A 1 363 ? 23.788 -3.817 -43.320 1.00 85.25 363 LYS A O 1
ATOM 3081 N N . ILE A 1 364 ? 22.041 -5.223 -43.269 1.00 89.56 364 ILE A N 1
ATOM 3082 C CA . ILE A 1 364 ? 22.445 -5.994 -44.459 1.00 89.56 364 ILE A CA 1
ATOM 3083 C C . ILE A 1 364 ? 22.484 -5.097 -45.706 1.00 89.56 364 ILE A C 1
ATOM 3085 O O . ILE A 1 364 ? 23.464 -5.126 -46.456 1.00 89.56 364 ILE A O 1
ATOM 3089 N N . LYS A 1 365 ? 21.450 -4.273 -45.925 1.00 87.12 365 LYS A N 1
ATOM 3090 C CA . LYS A 1 365 ? 21.387 -3.339 -47.065 1.00 87.12 365 LYS A CA 1
ATOM 3091 C C . LYS A 1 365 ? 22.517 -2.310 -47.030 1.00 87.12 365 LYS A C 1
ATOM 3093 O O . LYS A 1 365 ? 23.150 -2.089 -48.060 1.00 87.12 365 LYS A O 1
ATOM 3098 N N . ILE A 1 366 ? 22.799 -1.726 -45.865 1.00 85.31 366 ILE A N 1
ATOM 3099 C CA . ILE A 1 366 ? 23.891 -0.761 -45.677 1.00 85.31 366 ILE A CA 1
ATOM 3100 C C . ILE A 1 366 ? 25.240 -1.418 -45.968 1.00 85.31 366 ILE A C 1
ATOM 3102 O O . ILE A 1 366 ? 26.015 -0.878 -46.752 1.00 85.31 366 ILE A O 1
ATOM 3106 N N . ASN A 1 367 ? 25.495 -2.613 -45.430 1.00 89.12 367 ASN A N 1
ATOM 3107 C CA . AS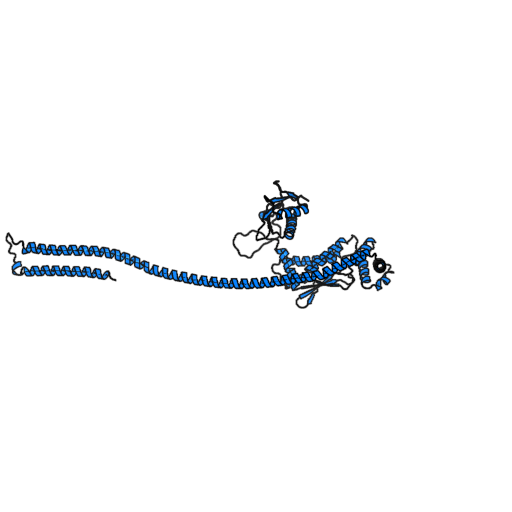N A 1 367 ? 26.742 -3.340 -45.683 1.00 89.12 367 ASN A CA 1
ATOM 3108 C C . ASN A 1 367 ? 26.931 -3.658 -47.173 1.00 89.12 367 ASN A C 1
ATOM 3110 O O . ASN A 1 367 ? 28.031 -3.527 -47.714 1.00 89.12 367 ASN A O 1
ATOM 3114 N N . LYS A 1 368 ? 25.853 -4.055 -47.862 1.00 91.56 368 LYS A N 1
ATOM 3115 C CA . LYS A 1 368 ? 25.881 -4.290 -49.309 1.00 91.56 368 LYS A CA 1
ATOM 3116 C C . LYS A 1 368 ? 26.186 -3.001 -50.076 1.00 91.56 368 LYS A C 1
ATOM 3118 O O . LYS A 1 368 ? 27.074 -3.005 -50.926 1.00 91.56 368 LYS A O 1
ATOM 3123 N N . TRP A 1 369 ? 25.497 -1.908 -49.753 1.00 91.12 369 TRP A N 1
ATOM 3124 C CA . TRP A 1 369 ? 25.728 -0.599 -50.366 1.00 91.12 369 TRP A CA 1
ATOM 3125 C C . TRP A 1 369 ? 27.159 -0.098 -50.136 1.00 91.12 369 TRP A C 1
ATOM 3127 O O . TRP A 1 369 ? 27.792 0.389 -51.074 1.00 91.12 369 TRP A O 1
ATOM 3137 N N . GLN A 1 370 ? 27.696 -0.270 -48.925 1.00 88.94 370 GLN A N 1
ATOM 3138 C CA . GLN A 1 370 ? 29.071 0.091 -48.586 1.00 88.94 370 GLN A CA 1
ATOM 3139 C C . GLN A 1 370 ? 30.061 -0.683 -49.462 1.00 88.94 370 GLN A C 1
ATOM 3141 O O . GLN A 1 370 ? 30.901 -0.069 -50.114 1.00 88.94 370 GLN A O 1
ATOM 3146 N N . LYS A 1 371 ? 29.908 -2.010 -49.561 1.00 90.94 371 LYS A N 1
ATOM 3147 C CA . LYS A 1 371 ? 30.779 -2.865 -50.380 1.00 90.94 371 LYS A CA 1
ATOM 3148 C C . LYS A 1 371 ? 30.700 -2.531 -51.873 1.00 90.94 371 LYS A C 1
ATOM 3150 O O . LYS A 1 371 ? 31.714 -2.512 -52.567 1.00 90.94 371 LYS A O 1
ATOM 3155 N N . GLU A 1 372 ? 29.502 -2.269 -52.391 1.00 90.88 372 GLU A N 1
ATOM 3156 C CA . GLU A 1 372 ? 29.316 -1.844 -53.784 1.00 90.88 372 GLU A CA 1
ATOM 3157 C C . GLU A 1 372 ? 29.945 -0.473 -54.057 1.00 90.88 372 GLU A C 1
ATOM 3159 O O . GLU A 1 372 ? 30.546 -0.272 -55.114 1.00 90.88 372 GLU A O 1
ATOM 3164 N N . SER A 1 373 ? 29.842 0.452 -53.103 1.00 85.31 373 SER A N 1
ATOM 3165 C CA . SER A 1 373 ? 30.436 1.787 -53.197 1.00 85.31 373 SER A CA 1
ATOM 3166 C C . SER A 1 373 ? 31.961 1.727 -53.154 1.00 85.31 373 SER A C 1
ATOM 3168 O O . SER A 1 373 ? 32.606 2.323 -54.013 1.00 85.31 373 SER A O 1
ATOM 3170 N N . GLU A 1 374 ? 32.542 0.937 -52.247 1.00 90.25 374 GLU A N 1
ATOM 3171 C CA . GLU A 1 374 ? 33.987 0.671 -52.191 1.00 90.25 374 GLU A CA 1
ATOM 3172 C C . GLU A 1 374 ? 34.503 0.089 -53.508 1.00 90.25 374 GLU A C 1
ATOM 3174 O O . GLU A 1 374 ? 35.492 0.564 -54.059 1.00 90.25 374 GLU A O 1
ATOM 3179 N N . ASN A 1 375 ? 33.801 -0.899 -54.069 1.00 91.62 375 ASN A N 1
ATOM 3180 C CA . ASN A 1 375 ? 34.183 -1.495 -55.348 1.00 91.62 375 ASN A CA 1
ATOM 3181 C C . ASN A 1 375 ? 34.144 -0.480 -56.497 1.00 91.62 375 ASN A C 1
ATOM 3183 O O . ASN A 1 375 ? 35.047 -0.474 -57.335 1.00 91.62 375 ASN A O 1
ATOM 3187 N N . LYS A 1 376 ? 33.124 0.387 -56.542 1.00 89.19 376 LYS A N 1
ATOM 3188 C CA . LYS A 1 376 ? 33.025 1.455 -57.548 1.00 89.19 376 LYS A CA 1
ATOM 3189 C C . LYS A 1 376 ? 34.141 2.483 -57.390 1.00 89.19 376 LYS A C 1
ATOM 3191 O O . LYS A 1 376 ? 34.752 2.846 -58.391 1.00 89.19 376 LYS A O 1
ATOM 3196 N N . ILE A 1 377 ? 34.428 2.918 -56.164 1.00 90.12 377 ILE A N 1
ATOM 3197 C CA . ILE A 1 377 ? 35.515 3.861 -55.875 1.00 90.12 377 ILE A CA 1
ATOM 3198 C C . ILE A 1 377 ? 36.858 3.248 -56.277 1.00 90.12 377 ILE A C 1
ATOM 3200 O O . ILE A 1 377 ? 37.590 3.870 -57.036 1.00 90.12 377 ILE A O 1
ATOM 3204 N N . ASN A 1 378 ? 37.132 2.000 -55.893 1.00 88.94 378 ASN A N 1
ATOM 3205 C CA . ASN A 1 378 ? 38.361 1.296 -56.265 1.00 88.94 378 ASN A CA 1
ATOM 3206 C C . ASN A 1 378 ? 38.502 1.118 -57.786 1.00 88.94 378 ASN A C 1
ATOM 3208 O O . ASN A 1 378 ? 39.602 1.216 -58.329 1.00 88.94 378 ASN A O 1
ATOM 3212 N N . ALA A 1 379 ? 37.403 0.846 -58.496 1.00 87.81 379 ALA A N 1
ATOM 3213 C CA . ALA A 1 379 ? 37.410 0.751 -59.954 1.00 87.81 379 ALA A CA 1
ATOM 3214 C C . ALA A 1 379 ? 37.696 2.111 -60.612 1.00 87.81 379 ALA A C 1
ATOM 3216 O O . ALA A 1 379 ? 38.500 2.183 -61.542 1.00 87.81 379 ALA A O 1
ATOM 3217 N N . LEU A 1 380 ? 37.081 3.187 -60.109 1.00 88.44 380 LEU A N 1
ATOM 3218 C CA . LEU A 1 380 ? 37.334 4.553 -60.567 1.00 88.44 380 LEU A CA 1
ATOM 3219 C C . LEU A 1 380 ? 38.768 4.991 -60.267 1.00 88.44 380 LEU A C 1
ATOM 3221 O O . LEU A 1 380 ? 39.410 5.575 -61.133 1.00 88.44 380 LEU A O 1
ATOM 3225 N N . GLU A 1 381 ? 39.292 4.670 -59.088 1.00 86.31 381 GLU A N 1
ATOM 3226 C CA . GLU A 1 381 ? 40.667 4.969 -58.696 1.00 86.31 381 GLU A CA 1
ATOM 3227 C C . GLU A 1 381 ? 41.669 4.234 -59.593 1.00 86.31 381 GLU A C 1
ATOM 3229 O O . GLU A 1 381 ? 42.619 4.842 -60.084 1.00 86.31 381 GLU A O 1
ATOM 3234 N N . LYS A 1 382 ? 41.432 2.949 -59.895 1.00 86.19 382 LYS A N 1
ATOM 3235 C CA . LYS A 1 382 ? 42.244 2.198 -60.866 1.00 86.19 382 LYS A CA 1
ATOM 3236 C C . LYS A 1 382 ? 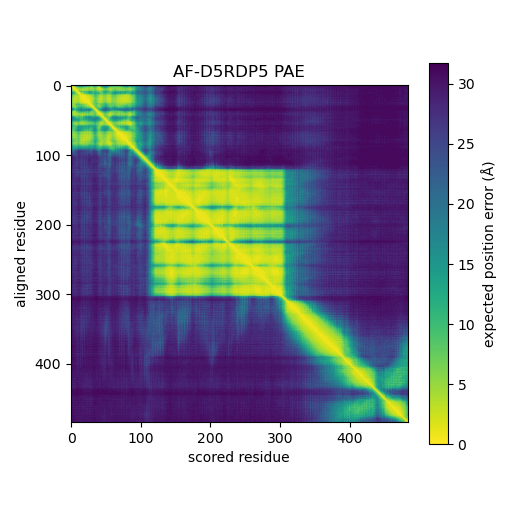42.203 2.834 -62.254 1.00 86.19 382 LYS A C 1
ATOM 3238 O O . LYS A 1 382 ? 43.264 3.094 -62.816 1.00 86.19 382 LYS A O 1
ATOM 3243 N N . ALA A 1 383 ? 41.013 3.137 -62.773 1.00 80.94 383 ALA A N 1
ATOM 3244 C CA . ALA A 1 383 ? 40.855 3.765 -64.085 1.00 80.94 383 ALA A CA 1
ATOM 3245 C C . ALA A 1 383 ? 41.510 5.158 -64.145 1.00 80.94 383 ALA A C 1
ATOM 3247 O O . ALA A 1 383 ? 42.141 5.521 -65.137 1.00 80.94 383 ALA A O 1
ATOM 3248 N N . TYR A 1 384 ? 41.403 5.936 -63.068 1.00 76.00 384 TYR A N 1
ATOM 3249 C CA . TYR A 1 384 ? 42.031 7.247 -62.946 1.00 76.00 384 TYR A CA 1
ATOM 3250 C C . TYR A 1 384 ? 43.561 7.144 -62.889 1.00 76.00 384 TYR A C 1
ATOM 3252 O O . TYR A 1 384 ? 44.252 7.863 -63.609 1.00 76.00 384 TYR A O 1
ATOM 3260 N N . ASN A 1 385 ? 44.097 6.203 -62.109 1.00 78.19 385 ASN A N 1
ATOM 3261 C CA . ASN A 1 385 ? 45.532 5.937 -62.030 1.00 78.19 385 ASN A CA 1
ATOM 3262 C C . ASN A 1 385 ? 46.105 5.428 -63.363 1.00 78.19 385 ASN A C 1
ATOM 3264 O O . ASN A 1 385 ? 47.213 5.810 -63.740 1.00 78.19 385 ASN A O 1
ATOM 3268 N N . GLU A 1 386 ? 45.367 4.599 -64.103 1.00 80.12 386 GLU A N 1
ATOM 3269 C CA . GLU A 1 386 ? 45.733 4.189 -65.465 1.00 80.12 386 GLU A CA 1
ATOM 3270 C C . GLU A 1 386 ? 45.744 5.379 -66.427 1.00 80.12 386 GLU A C 1
ATOM 3272 O O . GLU A 1 386 ? 46.710 5.557 -67.170 1.00 80.12 386 GLU A O 1
ATOM 3277 N N . LYS A 1 387 ? 44.732 6.251 -66.363 1.00 74.62 387 LYS A N 1
ATOM 3278 C CA . LYS A 1 387 ? 44.685 7.470 -67.176 1.00 74.62 387 LYS A CA 1
ATOM 3279 C C . LYS A 1 387 ? 45.854 8.409 -66.865 1.00 74.62 387 LYS A C 1
ATOM 3281 O O . LYS A 1 387 ? 46.506 8.873 -67.791 1.00 74.62 387 LYS A O 1
ATOM 3286 N N . LEU A 1 388 ? 46.187 8.621 -65.592 1.00 70.62 388 LEU A N 1
ATOM 3287 C CA . LEU A 1 388 ? 47.353 9.408 -65.167 1.00 70.62 388 LEU A CA 1
ATOM 3288 C C . LEU A 1 388 ? 48.676 8.828 -65.684 1.00 70.62 388 LEU A C 1
ATOM 3290 O O . LEU A 1 388 ? 49.540 9.576 -66.146 1.00 70.62 388 LEU A O 1
ATOM 3294 N N . LYS A 1 389 ? 48.829 7.496 -65.646 1.00 70.38 389 LYS A N 1
ATOM 3295 C CA . LYS A 1 389 ? 50.001 6.807 -66.209 1.00 70.38 389 LYS A CA 1
ATOM 3296 C C . LYS A 1 389 ? 50.129 7.000 -67.718 1.00 70.38 389 LYS A C 1
ATOM 3298 O O . LYS A 1 389 ? 51.252 6.976 -68.211 1.00 70.38 389 LYS A O 1
ATOM 3303 N N . LEU A 1 390 ? 49.019 7.171 -68.436 1.00 68.00 390 LEU A N 1
ATOM 3304 C CA . LEU A 1 390 ? 48.996 7.370 -69.887 1.00 68.00 390 LEU A CA 1
ATOM 3305 C C . LEU A 1 390 ? 49.090 8.849 -70.289 1.00 68.00 390 LEU A C 1
ATOM 3307 O O . LEU A 1 390 ? 49.698 9.163 -71.307 1.00 68.00 390 LEU A O 1
ATOM 3311 N N . GLU A 1 391 ? 48.580 9.770 -69.473 1.00 64.69 391 GLU A N 1
ATOM 3312 C CA . GLU A 1 391 ? 48.544 11.200 -69.797 1.00 64.69 391 GLU A CA 1
ATOM 3313 C C . GLU A 1 391 ? 49.938 11.853 -69.746 1.00 64.69 391 GLU A C 1
ATOM 3315 O O . GLU A 1 391 ? 50.255 12.728 -70.555 1.00 64.69 391 GLU A O 1
ATOM 3320 N N . ALA A 1 392 ? 50.805 11.404 -68.829 1.00 63.09 392 ALA A N 1
ATOM 3321 C CA . ALA A 1 392 ? 52.192 11.866 -68.743 1.00 63.09 392 ALA A CA 1
ATOM 3322 C C . ALA A 1 392 ? 53.030 11.510 -69.994 1.00 63.09 392 ALA A C 1
ATOM 3324 O O . ALA A 1 392 ? 53.643 12.417 -70.567 1.00 63.09 392 ALA A O 1
ATOM 3325 N N . PRO A 1 393 ? 53.062 10.248 -70.477 1.00 60.22 393 PRO A N 1
ATOM 3326 C CA . PRO A 1 393 ? 53.705 9.929 -71.742 1.00 60.22 393 PRO A CA 1
ATOM 3327 C C . PRO A 1 393 ? 52.955 10.548 -72.927 1.00 60.22 393 PRO A C 1
ATOM 3329 O O . PRO A 1 393 ? 53.610 11.141 -73.770 1.00 60.22 393 PRO A O 1
ATOM 3332 N N . GLU A 1 394 ? 51.622 10.539 -72.997 1.00 65.19 394 GLU A N 1
ATOM 3333 C CA . GLU A 1 394 ? 50.899 11.122 -74.141 1.00 65.19 394 GLU A CA 1
ATOM 3334 C C . GLU A 1 394 ? 51.259 12.599 -74.382 1.00 65.19 394 GLU A C 1
ATOM 3336 O O . GLU A 1 394 ? 51.556 12.983 -75.516 1.00 65.19 394 GLU A O 1
ATOM 3341 N N . LYS A 1 395 ? 51.332 13.423 -73.324 1.00 66.00 395 LYS A N 1
ATOM 3342 C CA . LYS A 1 395 ? 51.783 14.823 -73.436 1.00 66.00 395 LYS A CA 1
ATOM 3343 C C . LYS A 1 395 ? 53.214 14.926 -73.963 1.00 66.00 395 LYS A C 1
ATOM 3345 O O . LYS A 1 395 ? 53.475 15.721 -74.864 1.00 66.00 395 LYS A O 1
ATOM 3350 N N . LEU A 1 396 ? 54.120 14.091 -73.458 1.00 66.38 396 LEU A N 1
ATOM 3351 C CA . LEU A 1 396 ? 55.537 14.087 -73.834 1.00 66.38 396 LEU A CA 1
ATOM 3352 C C . LEU A 1 396 ? 55.743 13.621 -75.289 1.00 66.38 396 LEU A C 1
ATOM 3354 O O . LEU A 1 396 ? 56.573 14.171 -76.015 1.00 66.38 396 LEU A O 1
ATOM 3358 N N . TRP A 1 397 ? 54.957 12.643 -75.743 1.00 64.38 397 TRP A N 1
ATOM 3359 C CA . TRP A 1 397 ? 54.973 12.139 -77.116 1.00 64.38 397 TRP A CA 1
ATOM 3360 C C . TRP A 1 397 ? 54.349 13.138 -78.098 1.00 64.38 397 TRP A C 1
ATOM 3362 O O . TRP A 1 397 ? 54.926 13.373 -79.160 1.00 64.38 397 TRP A O 1
ATOM 3372 N N . ASN A 1 398 ? 53.249 13.806 -77.734 1.00 65.62 398 ASN A N 1
ATOM 3373 C CA . ASN A 1 398 ? 52.660 14.876 -78.549 1.00 65.62 398 ASN A CA 1
ATOM 3374 C C . ASN A 1 398 ? 53.587 16.093 -78.674 1.00 65.62 398 ASN A C 1
ATOM 3376 O O . ASN A 1 398 ? 53.726 16.672 -79.755 1.00 65.62 398 ASN A O 1
ATOM 3380 N N . GLU A 1 399 ? 54.258 16.475 -77.588 1.00 65.38 399 GLU A N 1
ATOM 3381 C CA . GLU A 1 399 ? 55.216 17.579 -77.600 1.00 65.38 399 GLU A CA 1
ATOM 3382 C C . GLU A 1 399 ? 56.442 17.250 -78.467 1.00 65.38 399 GLU A C 1
ATOM 3384 O O . GLU A 1 399 ? 56.857 18.061 -79.304 1.00 65.38 399 GLU A O 1
ATOM 3389 N N . LYS A 1 400 ? 56.958 16.016 -78.367 1.00 59.97 400 LYS A N 1
ATOM 3390 C CA . LYS A 1 400 ? 58.008 15.510 -79.261 1.00 59.97 400 LYS A CA 1
ATOM 3391 C C . LYS A 1 400 ? 57.552 15.485 -80.720 1.00 59.97 400 LYS A C 1
ATOM 3393 O O . LYS A 1 400 ? 58.252 16.036 -81.568 1.00 59.97 400 LYS A O 1
ATOM 3398 N N . ALA A 1 401 ? 56.380 14.932 -81.032 1.00 59.88 401 ALA A N 1
ATOM 3399 C CA . ALA A 1 401 ? 55.853 14.867 -82.398 1.00 59.88 401 ALA A CA 1
ATOM 3400 C C . ALA A 1 401 ? 55.709 16.261 -83.036 1.00 59.88 401 ALA A C 1
ATOM 3402 O O . ALA A 1 401 ? 56.072 16.459 -84.198 1.00 59.88 401 ALA A O 1
ATOM 3403 N N . LYS A 1 402 ? 55.270 17.264 -82.262 1.00 62.62 402 LYS A N 1
ATOM 3404 C CA . LYS A 1 402 ? 55.162 18.658 -82.724 1.00 62.62 402 LYS A CA 1
ATOM 3405 C C . LYS A 1 402 ? 56.526 19.280 -83.045 1.00 62.62 402 LYS A C 1
ATOM 3407 O O . LYS A 1 402 ? 56.640 20.034 -84.014 1.00 62.62 402 LYS A O 1
ATOM 3412 N N . ASN A 1 403 ? 57.563 18.951 -82.274 1.00 61.56 403 ASN A N 1
ATOM 3413 C CA . ASN A 1 403 ? 58.929 19.413 -82.530 1.00 61.56 403 ASN A CA 1
ATOM 3414 C C . ASN A 1 403 ? 59.581 18.685 -83.720 1.00 61.56 403 ASN A C 1
ATOM 3416 O O . ASN A 1 403 ? 60.227 19.333 -84.547 1.00 61.56 403 ASN A O 1
ATOM 3420 N N . TYR A 1 404 ? 59.345 17.379 -83.887 1.00 60.34 404 TYR A N 1
ATOM 3421 C CA . TYR A 1 404 ? 59.855 16.615 -85.033 1.00 60.34 404 TYR A CA 1
ATOM 3422 C C . TYR A 1 404 ? 59.162 16.975 -86.354 1.00 60.34 404 TYR A C 1
ATOM 3424 O O . TYR A 1 404 ? 59.832 17.060 -87.383 1.00 60.34 404 TYR A O 1
ATOM 3432 N N . GLY A 1 405 ? 57.861 17.286 -86.337 1.00 60.72 405 GLY A N 1
ATOM 3433 C CA . GLY A 1 405 ? 57.147 17.780 -87.519 1.00 60.72 405 GLY A CA 1
ATOM 3434 C C . GLY A 1 405 ? 57.734 19.090 -88.059 1.00 60.72 405 GLY A C 1
ATOM 3435 O O . GLY A 1 405 ? 57.928 19.237 -89.264 1.00 60.72 405 GLY A O 1
ATOM 3436 N N . LYS A 1 406 ? 58.110 20.021 -87.171 1.00 62.88 406 LYS A N 1
ATOM 3437 C CA . LYS A 1 406 ? 58.786 21.271 -87.564 1.00 62.88 406 LYS A CA 1
ATOM 3438 C C . LYS A 1 406 ? 60.188 21.021 -88.120 1.00 62.88 406 LYS A C 1
ATOM 3440 O O . LYS A 1 406 ? 60.554 21.616 -89.131 1.00 62.88 406 LYS A O 1
ATOM 3445 N N . ALA A 1 407 ? 60.952 20.123 -87.497 1.00 61.19 407 ALA A N 1
ATOM 3446 C CA . ALA A 1 407 ? 62.278 19.752 -87.983 1.00 61.19 407 ALA A CA 1
ATOM 3447 C C . ALA A 1 407 ? 62.215 19.111 -89.380 1.00 61.19 407 ALA A C 1
ATOM 3449 O O . ALA A 1 407 ? 63.030 19.444 -90.238 1.00 61.19 407 ALA A O 1
ATOM 3450 N N . TYR A 1 408 ? 61.222 18.256 -89.644 1.00 63.94 408 TYR A N 1
ATOM 3451 C CA . TYR A 1 408 ? 61.020 17.633 -90.954 1.00 63.94 408 TYR A CA 1
ATOM 3452 C C . TYR A 1 408 ? 60.790 18.665 -92.065 1.00 63.94 408 TYR A C 1
ATOM 3454 O O . TYR A 1 408 ? 61.424 18.584 -93.115 1.00 63.94 408 TYR A O 1
ATOM 3462 N N . VAL A 1 409 ? 59.943 19.671 -91.822 1.00 68.88 409 VAL A N 1
ATOM 3463 C CA . VAL A 1 409 ? 59.681 20.742 -92.799 1.00 68.88 409 VAL A CA 1
ATOM 3464 C C . VAL A 1 409 ? 60.956 21.533 -93.108 1.00 68.88 409 VAL A C 1
ATOM 3466 O O . VAL A 1 409 ? 61.233 21.820 -94.271 1.00 68.88 409 VAL A O 1
ATOM 3469 N N . ILE A 1 410 ? 61.769 21.829 -92.089 1.00 70.00 410 ILE A N 1
ATOM 3470 C CA . ILE A 1 410 ? 63.050 22.530 -92.261 1.00 70.00 410 ILE A CA 1
ATOM 3471 C C . ILE A 1 410 ? 64.029 21.679 -93.087 1.00 70.00 410 ILE A C 1
ATOM 3473 O O . ILE A 1 410 ? 64.632 22.180 -94.036 1.00 70.00 410 ILE A O 1
ATOM 3477 N N . TRP A 1 411 ? 64.152 20.384 -92.784 1.00 65.50 411 TRP A N 1
ATOM 3478 C CA . TRP A 1 411 ? 65.029 19.471 -93.525 1.00 65.50 411 TRP A CA 1
ATOM 3479 C C . TRP A 1 411 ? 64.580 19.243 -94.975 1.00 65.50 411 TRP A C 1
ATOM 3481 O O . TRP A 1 411 ? 65.427 19.172 -95.870 1.00 65.50 411 TRP A O 1
ATOM 3491 N N . LEU A 1 412 ? 63.271 19.182 -95.234 1.00 71.31 412 LEU A N 1
ATOM 3492 C CA . LEU A 1 412 ? 62.716 19.107 -96.588 1.00 71.31 412 LEU A CA 1
ATOM 3493 C C . LEU A 1 412 ? 63.103 20.351 -97.403 1.00 71.31 412 LEU A C 1
ATOM 3495 O O . LEU A 1 412 ? 63.568 20.231 -98.536 1.00 71.31 412 LEU A O 1
ATOM 3499 N N . LEU A 1 413 ? 62.977 21.538 -96.803 1.00 70.75 413 LEU A N 1
ATOM 3500 C CA . LEU A 1 413 ? 63.300 22.810 -97.449 1.00 70.75 413 LEU A CA 1
ATOM 3501 C C . LEU A 1 413 ? 64.801 22.903 -97.774 1.00 70.75 413 LEU A C 1
ATOM 3503 O O . LEU A 1 413 ? 65.161 23.214 -98.908 1.00 70.75 413 LEU A O 1
ATOM 3507 N N . ILE A 1 414 ? 65.674 22.526 -96.831 1.00 71.62 414 ILE A N 1
ATOM 3508 C CA . ILE A 1 414 ? 67.131 22.446 -97.055 1.00 71.62 414 ILE A CA 1
ATOM 3509 C C . ILE A 1 414 ? 67.459 21.485 -98.208 1.00 71.62 414 ILE A C 1
ATOM 3511 O O . ILE A 1 414 ? 68.284 21.803 -99.064 1.00 71.62 414 ILE A O 1
ATOM 3515 N N . THR A 1 415 ? 66.795 20.329 -98.265 1.00 67.44 415 THR A N 1
ATOM 3516 C CA . THR A 1 415 ? 67.034 19.318 -99.308 1.00 67.44 415 THR A CA 1
ATOM 3517 C C . THR A 1 415 ? 66.633 19.826 -100.693 1.00 67.44 415 THR A C 1
ATOM 3519 O O . THR A 1 415 ? 67.375 19.632 -101.655 1.00 67.44 415 THR A O 1
ATOM 3522 N N . ILE A 1 416 ? 65.497 20.522 -100.802 1.00 71.25 416 ILE A N 1
ATOM 3523 C CA . ILE A 1 416 ? 65.040 21.130 -102.060 1.00 71.25 416 ILE A CA 1
ATOM 3524 C C . ILE A 1 416 ? 66.027 22.209 -102.523 1.00 71.25 416 ILE A C 1
ATOM 3526 O O . ILE A 1 416 ? 66.431 22.207 -103.685 1.00 71.25 416 ILE A O 1
ATOM 3530 N N . VAL A 1 417 ? 66.468 23.088 -101.617 1.00 72.25 417 VAL A N 1
ATOM 3531 C CA . VAL A 1 417 ? 67.442 24.148 -101.932 1.00 72.25 417 VAL A CA 1
ATOM 3532 C C . VAL A 1 417 ? 68.777 23.558 -102.392 1.00 72.25 417 VAL A C 1
ATOM 3534 O O . VAL A 1 417 ? 69.328 24.006 -103.396 1.00 72.25 417 VAL A O 1
ATOM 3537 N N . LEU A 1 418 ? 69.275 22.516 -101.719 1.00 68.44 418 LEU A N 1
ATOM 3538 C CA . LEU A 1 418 ? 70.493 21.812 -102.131 1.00 68.44 418 LEU A CA 1
ATOM 3539 C C . LEU A 1 418 ? 70.331 21.126 -103.491 1.00 68.44 418 LEU A C 1
ATOM 3541 O O . LEU A 1 418 ? 71.232 21.214 -104.323 1.00 68.44 418 LEU A O 1
ATOM 3545 N N . GLY A 1 419 ? 69.186 20.489 -103.749 1.00 66.31 419 GLY A N 1
ATOM 3546 C CA . GLY A 1 419 ? 68.883 19.878 -105.044 1.00 66.31 419 GLY A CA 1
ATOM 3547 C C . GLY A 1 419 ? 68.902 20.901 -106.182 1.00 66.31 419 GLY A C 1
ATOM 3548 O O . GLY A 1 419 ? 69.570 20.686 -107.194 1.00 66.31 419 GLY A O 1
ATOM 3549 N N . ILE A 1 420 ? 68.250 22.051 -105.984 1.00 70.94 420 ILE A N 1
ATOM 3550 C CA . ILE A 1 420 ? 68.278 23.172 -106.936 1.00 70.94 420 ILE A CA 1
ATOM 3551 C C . ILE A 1 420 ? 69.710 23.688 -107.116 1.00 70.94 420 ILE A C 1
ATOM 3553 O O . ILE A 1 420 ? 70.135 23.915 -108.246 1.00 70.94 420 ILE A O 1
ATOM 3557 N N . GLY A 1 421 ? 70.479 23.818 -106.031 1.00 68.50 421 GLY A N 1
ATOM 3558 C CA . GLY A 1 421 ? 71.881 24.233 -106.074 1.00 68.50 421 GLY A CA 1
ATOM 3559 C C . GLY A 1 421 ? 72.759 23.292 -106.902 1.00 68.50 421 GLY A C 1
ATOM 3560 O O . GLY A 1 421 ? 73.563 23.759 -107.704 1.00 68.50 421 GLY A O 1
ATOM 3561 N N . ILE A 1 422 ? 72.567 21.975 -106.782 1.00 66.69 422 ILE A N 1
ATOM 3562 C CA . ILE A 1 422 ? 73.294 20.972 -107.576 1.00 66.69 422 ILE A CA 1
ATOM 3563 C C . ILE A 1 422 ? 72.906 21.062 -109.059 1.00 66.69 422 ILE A C 1
ATOM 3565 O O . ILE A 1 422 ? 73.782 21.038 -109.926 1.00 66.69 422 ILE A O 1
ATOM 3569 N N . VAL A 1 423 ? 71.616 21.210 -109.376 1.00 68.75 423 VAL A N 1
ATOM 3570 C CA . VAL A 1 423 ? 71.151 21.390 -110.765 1.00 68.75 423 VAL A CA 1
ATOM 3571 C C . VAL A 1 423 ? 71.697 22.689 -111.361 1.00 68.75 423 VAL A C 1
ATOM 3573 O O . VAL A 1 423 ? 72.188 22.702 -112.486 1.00 68.75 423 VAL A O 1
ATOM 3576 N N . PHE A 1 424 ? 71.691 23.778 -110.594 1.00 68.44 424 PHE A N 1
ATOM 3577 C CA . PHE A 1 424 ? 72.254 25.052 -111.025 1.00 68.44 424 PHE A CA 1
ATOM 3578 C C . PHE A 1 424 ? 73.772 24.965 -111.219 1.00 68.44 424 PHE A C 1
ATOM 3580 O O . PHE A 1 424 ? 74.288 25.444 -112.224 1.00 68.44 424 PHE A O 1
ATOM 3587 N N . PHE A 1 425 ? 74.493 24.308 -110.308 1.00 65.44 425 PHE A N 1
ATOM 3588 C CA . PHE A 1 425 ? 75.941 24.125 -110.395 1.00 65.44 425 PHE A CA 1
ATOM 3589 C C . PHE A 1 425 ? 76.339 23.250 -111.588 1.00 65.44 425 PHE A C 1
ATOM 3591 O O . PHE A 1 425 ? 77.280 23.583 -112.307 1.00 65.44 425 PHE A O 1
ATOM 3598 N N . THR A 1 426 ? 75.605 22.164 -111.845 1.00 62.62 426 THR A N 1
ATOM 3599 C CA . THR A 1 426 ? 75.819 21.305 -113.022 1.00 62.62 426 THR A CA 1
ATOM 3600 C C . THR A 1 426 ? 75.497 22.044 -114.323 1.00 62.62 426 THR A C 1
ATOM 3602 O O . THR A 1 426 ? 76.300 22.019 -115.252 1.00 62.62 426 THR A O 1
ATOM 3605 N N . ALA A 1 427 ? 74.397 22.799 -114.387 1.00 64.56 427 ALA A N 1
ATOM 3606 C CA . ALA A 1 427 ? 74.075 23.635 -115.545 1.00 64.56 427 ALA A CA 1
ATOM 3607 C C . ALA A 1 427 ? 75.103 24.763 -115.767 1.00 64.56 427 ALA A C 1
ATOM 3609 O O . ALA A 1 427 ? 75.494 25.031 -116.904 1.00 64.56 427 ALA A O 1
ATOM 3610 N N . TYR A 1 428 ? 75.582 25.402 -114.696 1.00 67.12 428 TYR A N 1
ATOM 3611 C CA . TYR A 1 428 ? 76.603 26.450 -114.750 1.00 67.12 428 TYR A CA 1
ATOM 3612 C C . TYR A 1 428 ? 77.958 25.901 -115.200 1.00 67.12 428 TYR A C 1
ATOM 3614 O O . TYR A 1 428 ? 78.581 26.475 -116.090 1.00 67.12 428 TYR A O 1
ATOM 3622 N N . THR A 1 429 ? 78.394 24.762 -114.654 1.00 60.94 429 THR A N 1
ATOM 3623 C CA . THR A 1 429 ? 79.629 24.093 -115.095 1.00 60.94 429 THR A CA 1
ATOM 3624 C C . THR A 1 429 ? 79.532 23.636 -116.549 1.00 60.94 429 THR A C 1
ATOM 3626 O O . THR A 1 429 ? 80.484 23.844 -117.293 1.00 60.94 429 THR A O 1
ATOM 3629 N N . ILE A 1 430 ? 78.384 23.131 -117.019 1.00 61.66 430 ILE A N 1
ATOM 3630 C CA . ILE A 1 430 ? 78.166 22.861 -118.452 1.00 61.66 430 ILE A CA 1
ATOM 3631 C C . ILE A 1 430 ? 78.257 24.161 -119.270 1.00 61.66 430 ILE A C 1
ATOM 3633 O O . ILE A 1 430 ? 78.957 24.213 -120.278 1.00 61.66 430 ILE A O 1
ATOM 3637 N N . LYS A 1 431 ? 77.615 25.250 -118.838 1.00 60.03 431 LYS A N 1
ATOM 3638 C CA . LYS A 1 431 ? 77.652 26.526 -119.568 1.00 60.03 431 LYS A CA 1
ATOM 3639 C C . LYS A 1 431 ? 79.071 27.104 -119.667 1.00 60.03 431 LYS A C 1
ATOM 3641 O O . LYS A 1 431 ? 79.487 27.506 -120.750 1.00 60.03 431 LYS A O 1
ATOM 3646 N N . VAL A 1 432 ? 79.822 27.120 -118.565 1.00 60.19 432 VAL A N 1
ATOM 3647 C CA . VAL A 1 432 ? 81.182 27.682 -118.503 1.00 60.19 432 VAL A CA 1
ATOM 3648 C C . VAL A 1 432 ? 82.210 26.774 -119.181 1.00 60.19 432 VAL A C 1
ATOM 3650 O O . VAL A 1 432 ? 83.103 27.275 -119.851 1.00 60.19 432 VAL A O 1
ATOM 3653 N N . PHE A 1 433 ? 82.092 25.452 -119.046 1.00 58.31 433 PHE A N 1
ATOM 3654 C CA . PHE A 1 433 ? 83.125 24.514 -119.500 1.00 58.31 433 PHE A CA 1
ATOM 3655 C C . PHE A 1 433 ? 82.867 23.944 -120.906 1.00 58.31 433 PHE A C 1
ATOM 3657 O O . PHE A 1 433 ? 83.820 23.612 -121.610 1.00 58.31 433 PHE A O 1
ATOM 3664 N N . TYR A 1 434 ? 81.598 23.825 -121.325 1.00 55.34 434 TYR A N 1
ATOM 3665 C CA . TYR A 1 434 ? 81.210 23.312 -122.650 1.00 55.34 434 TYR A CA 1
ATOM 3666 C C . TYR A 1 434 ? 80.821 24.413 -123.648 1.00 55.34 434 TYR A C 1
ATOM 3668 O O . TYR A 1 434 ? 81.161 24.287 -124.821 1.00 55.34 434 TYR A O 1
ATOM 3676 N N . PHE A 1 435 ? 80.134 25.482 -123.221 1.00 53.94 435 PHE A N 1
ATOM 3677 C CA . PHE A 1 435 ? 79.626 26.518 -124.140 1.00 53.94 435 PHE A CA 1
ATOM 3678 C C . PHE A 1 435 ? 80.458 27.804 -124.190 1.00 53.94 435 PHE A C 1
ATOM 3680 O O . PHE A 1 435 ? 80.419 28.499 -125.203 1.00 53.94 435 PHE A O 1
ATOM 3687 N N . ASN A 1 436 ? 81.252 28.121 -123.164 1.00 46.75 436 ASN A N 1
ATOM 3688 C CA . ASN A 1 436 ? 82.102 29.315 -123.162 1.00 46.75 436 ASN A CA 1
ATOM 3689 C C . ASN A 1 436 ? 83.466 29.063 -123.827 1.00 46.75 436 ASN A C 1
ATOM 3691 O O . ASN A 1 436 ? 84.517 29.349 -123.263 1.00 46.75 436 ASN A O 1
ATOM 3695 N N . ASN A 1 437 ? 83.435 28.498 -125.035 1.00 47.00 437 ASN A N 1
ATOM 3696 C CA . ASN A 1 437 ? 84.613 28.258 -125.865 1.00 47.00 437 ASN A CA 1
ATOM 3697 C C . ASN A 1 437 ? 84.633 29.222 -127.063 1.00 47.00 437 ASN A C 1
ATOM 3699 O O . ASN A 1 437 ? 84.847 28.821 -128.205 1.00 47.00 437 ASN A O 1
ATOM 3703 N N . ALA A 1 438 ? 84.374 30.502 -126.787 1.00 38.34 438 ALA A N 1
ATOM 3704 C CA . ALA A 1 438 ? 84.499 31.590 -127.744 1.00 38.34 438 ALA A CA 1
ATOM 3705 C C . ALA A 1 438 ? 85.288 32.739 -127.104 1.00 38.34 438 ALA A C 1
ATOM 3707 O O . ALA A 1 438 ? 84.716 33.554 -126.391 1.00 38.34 438 ALA A O 1
ATOM 3708 N N . SER A 1 439 ? 86.594 32.762 -127.410 1.00 34.50 439 SER A N 1
ATOM 3709 C CA . SER A 1 439 ? 87.517 33.911 -127.367 1.00 34.50 439 SER A CA 1
ATOM 3710 C C . SER A 1 439 ? 87.692 34.628 -126.016 1.00 34.50 439 SER A C 1
ATOM 3712 O O . SER A 1 439 ? 86.769 35.222 -125.488 1.00 34.50 439 SER A O 1
ATOM 3714 N N . ASN A 1 440 ? 88.880 34.757 -125.425 1.00 32.19 440 ASN A N 1
ATOM 3715 C CA . ASN A 1 440 ? 90.194 34.915 -126.036 1.00 32.19 440 ASN A CA 1
ATOM 3716 C C . ASN A 1 440 ? 91.298 34.804 -124.965 1.00 32.19 440 ASN A C 1
ATOM 3718 O O . ASN A 1 440 ? 91.134 35.298 -123.852 1.00 32.19 440 ASN A O 1
ATOM 3722 N N . ASN A 1 441 ? 92.444 34.284 -125.410 1.00 33.59 441 ASN A N 1
ATOM 3723 C CA . ASN A 1 441 ? 93.810 34.484 -124.906 1.00 33.59 441 ASN A CA 1
ATOM 3724 C C . ASN A 1 441 ? 94.377 33.458 -123.907 1.00 33.59 441 ASN A C 1
ATOM 3726 O O . ASN A 1 441 ? 94.206 33.545 -122.697 1.00 33.59 441 ASN A O 1
ATOM 3730 N N . ASN A 1 442 ? 95.171 32.556 -124.495 1.00 43.53 442 ASN A N 1
ATOM 3731 C CA . ASN A 1 442 ? 96.512 32.154 -124.069 1.00 43.53 442 ASN A CA 1
ATOM 3732 C C . ASN A 1 442 ? 96.695 31.782 -122.598 1.00 43.53 442 ASN A C 1
ATOM 3734 O O . ASN A 1 442 ? 97.251 32.548 -121.817 1.00 43.53 442 ASN A O 1
ATOM 3738 N N . LEU A 1 443 ? 96.343 30.537 -122.289 1.00 39.16 443 LEU A N 1
ATOM 3739 C CA . LEU A 1 443 ? 97.126 29.665 -121.416 1.00 39.16 443 LEU A CA 1
ATOM 3740 C C . LEU A 1 443 ? 96.714 28.226 -121.731 1.00 39.16 443 LEU A C 1
ATOM 3742 O O . LEU A 1 443 ? 95.764 27.678 -121.171 1.00 39.16 443 LEU A O 1
ATOM 3746 N N . GLU A 1 444 ? 97.432 27.629 -122.683 1.00 49.41 444 GLU A N 1
ATOM 3747 C CA . GLU A 1 444 ? 97.640 26.185 -122.713 1.00 49.41 444 GLU A CA 1
ATOM 3748 C C . GLU A 1 444 ? 98.225 25.778 -121.356 1.00 49.41 444 GLU A C 1
ATOM 3750 O O . GLU A 1 444 ? 99.431 25.820 -121.147 1.00 49.41 444 GLU A O 1
ATOM 3755 N N . ASN A 1 445 ? 97.360 25.434 -120.402 1.00 46.91 445 ASN A N 1
ATOM 3756 C CA . ASN A 1 445 ? 97.786 24.819 -119.156 1.00 46.91 445 ASN A CA 1
ATOM 3757 C C . ASN A 1 445 ? 97.644 23.303 -119.287 1.00 46.91 445 ASN A C 1
ATOM 3759 O O . ASN A 1 445 ? 96.560 22.750 -119.495 1.00 46.91 445 ASN A O 1
ATOM 3763 N N . GLU A 1 446 ? 98.798 22.662 -119.156 1.00 51.78 446 GLU A N 1
ATOM 3764 C CA . GLU A 1 446 ? 99.206 21.285 -119.444 1.00 51.78 446 GLU A CA 1
ATOM 3765 C C . GLU A 1 446 ? 98.402 20.167 -118.740 1.00 51.78 446 GLU A C 1
ATOM 3767 O O . GLU A 1 446 ? 98.725 18.986 -118.851 1.00 51.78 446 GLU A O 1
ATOM 3772 N N . VAL A 1 447 ? 97.301 20.499 -118.064 1.00 51.28 447 VAL A N 1
ATOM 3773 C CA . VAL A 1 447 ? 96.416 19.561 -117.353 1.00 51.28 447 VAL A CA 1
ATOM 3774 C C . VAL A 1 447 ? 95.495 18.795 -118.318 1.00 51.28 447 VAL A C 1
ATOM 3776 O O . VAL A 1 447 ? 95.163 17.632 -118.081 1.00 51.28 447 VAL A O 1
ATOM 3779 N N . PHE A 1 448 ? 95.129 19.395 -119.458 1.00 49.66 448 PHE A N 1
ATOM 3780 C CA . PHE A 1 448 ? 94.221 18.785 -120.444 1.00 49.66 448 PHE A CA 1
ATOM 3781 C C . PHE A 1 448 ? 94.844 17.664 -121.291 1.00 49.66 448 PHE A C 1
ATOM 3783 O O . PHE A 1 448 ? 94.118 16.977 -122.009 1.00 49.66 448 PHE A O 1
ATOM 3790 N N . LYS A 1 449 ? 96.163 17.446 -121.208 1.00 49.53 449 LYS A N 1
ATOM 3791 C CA . LYS A 1 449 ? 96.842 16.374 -121.954 1.00 49.53 449 LYS A CA 1
ATOM 3792 C C . LYS A 1 449 ? 96.680 14.995 -121.298 1.00 49.53 449 LYS A C 1
ATOM 3794 O O . LYS A 1 449 ? 96.779 13.989 -121.990 1.00 49.53 449 LYS A O 1
ATOM 3799 N N . TYR A 1 450 ? 96.389 14.945 -119.994 1.00 48.84 450 TYR A N 1
ATOM 3800 C CA . TYR A 1 450 ? 96.322 13.693 -119.225 1.00 48.84 450 TYR A CA 1
ATOM 3801 C C . TYR A 1 450 ? 94.909 13.283 -118.789 1.00 48.84 450 TYR A C 1
ATOM 3803 O O . TYR A 1 450 ? 94.704 12.130 -118.419 1.00 48.84 450 TYR A O 1
ATOM 3811 N N . PHE A 1 451 ? 93.917 14.174 -118.883 1.00 50.62 451 PHE A N 1
ATOM 3812 C CA . PHE A 1 451 ? 92.526 13.864 -118.545 1.00 50.62 451 PHE A CA 1
ATOM 3813 C C . PHE A 1 451 ? 91.566 14.292 -119.666 1.00 50.62 451 PHE A C 1
ATOM 3815 O O . PHE A 1 451 ? 91.420 15.489 -119.923 1.00 50.62 451 PHE A O 1
ATOM 3822 N N . PRO A 1 452 ? 90.864 13.345 -120.323 1.00 59.91 452 PRO A N 1
ATOM 3823 C CA . PRO A 1 452 ? 89.810 13.671 -121.277 1.00 59.91 452 PRO A CA 1
ATOM 3824 C C . PRO A 1 452 ? 88.726 14.534 -120.616 1.00 59.91 452 PRO A C 1
ATOM 3826 O O . PRO A 1 452 ? 88.319 14.261 -119.485 1.00 59.91 452 PRO A O 1
ATOM 3829 N N . LYS A 1 453 ? 88.190 15.536 -121.329 1.00 55.56 453 LYS A N 1
ATOM 3830 C CA . LYS A 1 453 ? 87.078 16.389 -120.848 1.00 55.56 453 LYS A CA 1
ATOM 3831 C C . LYS A 1 453 ? 85.864 15.571 -120.369 1.00 55.56 453 LYS A C 1
ATOM 3833 O O . LYS A 1 453 ? 85.159 15.976 -119.449 1.00 55.56 453 LYS A O 1
ATOM 3838 N N . THR A 1 454 ? 85.659 14.389 -120.949 1.00 58.47 454 THR A N 1
ATOM 3839 C CA . THR A 1 454 ? 84.651 13.399 -120.544 1.00 58.47 454 THR A CA 1
ATOM 3840 C C . THR A 1 454 ? 84.931 12.756 -119.185 1.00 58.47 454 THR A C 1
ATOM 3842 O O . THR A 1 454 ? 83.982 12.485 -118.456 1.00 58.47 454 THR A O 1
ATOM 3845 N N . PHE A 1 455 ? 86.195 12.553 -118.801 1.00 61.66 455 PHE A N 1
ATOM 3846 C CA . PHE A 1 455 ? 86.562 11.950 -117.515 1.00 61.66 455 PHE A CA 1
ATOM 3847 C C . PHE A 1 455 ? 86.308 12.902 -116.341 1.00 61.66 455 PHE A C 1
ATOM 3849 O O . PHE A 1 455 ? 85.716 12.499 -115.343 1.00 61.66 455 PHE A O 1
ATOM 3856 N N . LEU A 1 456 ? 86.673 14.183 -116.480 1.00 60.31 456 LEU A N 1
ATOM 3857 C CA . LEU A 1 456 ? 86.360 15.212 -115.477 1.00 60.31 456 LEU A CA 1
ATOM 3858 C C . LEU A 1 456 ? 84.847 15.391 -115.300 1.00 60.31 456 LEU A C 1
ATOM 3860 O O . LEU A 1 456 ? 84.368 15.498 -114.173 1.00 60.31 456 LEU A O 1
ATOM 3864 N N . PHE A 1 457 ? 84.085 15.352 -116.398 1.00 61.69 457 PHE A N 1
ATOM 3865 C CA . PHE A 1 457 ? 82.625 15.397 -116.343 1.00 61.69 457 PHE A CA 1
ATOM 3866 C C . PHE A 1 457 ? 82.037 14.182 -115.613 1.00 61.69 457 PHE A C 1
ATOM 3868 O O . PHE A 1 457 ? 81.208 14.353 -114.722 1.00 61.69 457 PHE A O 1
ATOM 3875 N N . LEU A 1 458 ? 82.504 12.966 -115.923 1.00 62.09 458 LEU A N 1
ATOM 3876 C CA . LEU A 1 458 ? 82.076 11.751 -115.222 1.00 62.09 458 LEU A CA 1
ATOM 3877 C C . LEU A 1 458 ? 82.443 11.794 -113.729 1.00 62.09 458 LEU A C 1
ATOM 3879 O O . LEU A 1 458 ? 81.658 11.362 -112.887 1.00 62.09 458 LEU A O 1
ATOM 3883 N N . GLY A 1 459 ? 83.607 12.356 -113.394 1.00 66.19 459 GLY A N 1
ATOM 3884 C CA . GLY A 1 459 ? 84.062 12.551 -112.018 1.00 66.19 459 GLY A CA 1
ATOM 3885 C C . GLY A 1 459 ? 83.152 13.498 -111.236 1.00 66.19 459 GLY A C 1
ATOM 3886 O O . GLY A 1 459 ? 82.660 13.129 -110.172 1.00 66.19 459 GLY A O 1
ATOM 3887 N N . ILE A 1 460 ? 82.846 14.674 -111.791 1.00 65.25 460 ILE A N 1
ATOM 3888 C CA . ILE A 1 460 ? 81.946 15.659 -111.167 1.00 65.25 460 ILE A CA 1
ATOM 3889 C C . ILE A 1 460 ? 80.518 15.107 -111.068 1.00 65.25 460 ILE A C 1
ATOM 3891 O O . ILE A 1 460 ? 79.872 15.257 -110.031 1.00 65.25 460 ILE A O 1
ATOM 3895 N N . LEU A 1 461 ? 80.035 14.419 -112.107 1.00 65.38 461 LEU A N 1
ATOM 3896 C CA . LEU A 1 461 ? 78.712 13.796 -112.112 1.00 65.38 461 LEU A CA 1
ATOM 3897 C C . LEU A 1 461 ? 78.609 12.685 -111.058 1.00 65.38 461 LEU A C 1
ATOM 3899 O O . LEU A 1 461 ? 77.616 12.612 -110.336 1.00 65.38 461 LEU A O 1
ATOM 3903 N N . SER A 1 462 ? 79.641 11.847 -110.923 1.00 71.56 462 SER A N 1
ATOM 3904 C CA . SER A 1 462 ? 79.658 10.790 -109.907 1.00 71.56 462 SER A CA 1
ATOM 3905 C C . SER A 1 462 ? 79.748 11.358 -108.487 1.00 71.56 462 SER A C 1
ATOM 3907 O O . SER A 1 462 ? 79.050 10.867 -107.601 1.00 71.56 462 SER A O 1
ATOM 3909 N N . LEU A 1 463 ? 80.507 12.441 -108.274 1.00 69.81 463 LEU A N 1
ATOM 3910 C CA . LEU A 1 463 ? 80.561 13.157 -106.998 1.00 69.81 463 LEU A CA 1
ATOM 3911 C C . LEU A 1 463 ? 79.200 13.778 -106.645 1.00 69.81 463 LEU A C 1
ATOM 3913 O O . LEU A 1 463 ? 78.737 13.639 -105.515 1.00 69.81 463 LEU A O 1
ATOM 3917 N N . ALA A 1 464 ? 78.527 14.414 -107.608 1.00 65.25 464 ALA A N 1
ATOM 3918 C CA . ALA A 1 464 ? 77.202 14.996 -107.405 1.00 65.25 464 ALA A CA 1
ATOM 3919 C C . ALA A 1 464 ? 76.155 13.922 -107.058 1.00 65.25 464 ALA A C 1
ATOM 3921 O O . ALA A 1 464 ? 75.385 14.093 -106.112 1.00 65.25 464 ALA A O 1
ATOM 3922 N N . LEU A 1 465 ? 76.170 12.783 -107.761 1.00 70.25 465 LEU A N 1
ATOM 3923 C CA . LEU A 1 465 ? 75.310 11.636 -107.452 1.00 70.25 465 LEU A CA 1
ATOM 3924 C C . LEU A 1 465 ? 75.640 11.009 -106.090 1.00 70.25 465 LEU A C 1
ATOM 3926 O O . LEU A 1 465 ? 74.734 10.584 -105.373 1.00 70.25 465 LEU A O 1
ATOM 3930 N N . TYR A 1 466 ? 76.916 10.974 -105.701 1.00 73.62 466 TYR A N 1
ATOM 3931 C CA . TYR A 1 466 ? 77.335 10.497 -104.385 1.00 73.62 466 TYR A CA 1
ATOM 3932 C C . TYR A 1 466 ? 76.833 11.412 -103.262 1.00 73.62 466 TYR A C 1
ATOM 3934 O O . TYR A 1 466 ? 76.242 10.921 -102.300 1.00 73.62 466 TYR A O 1
ATOM 3942 N N . ILE A 1 467 ? 76.986 12.733 -103.406 1.00 71.44 467 ILE A N 1
ATOM 3943 C CA . ILE A 1 467 ? 76.460 13.717 -102.448 1.00 71.44 467 ILE A CA 1
ATOM 3944 C C . ILE A 1 467 ? 74.935 13.596 -102.357 1.00 71.44 467 ILE A C 1
ATOM 3946 O O . ILE A 1 467 ? 74.402 13.510 -101.252 1.00 71.44 467 ILE A O 1
ATOM 3950 N N . LEU A 1 468 ? 74.235 13.486 -103.493 1.00 70.12 468 LEU A N 1
ATOM 3951 C CA . LEU A 1 468 ? 72.789 13.251 -103.527 1.00 70.12 468 LEU A CA 1
ATOM 3952 C C . LEU A 1 468 ? 72.410 11.983 -102.744 1.00 70.12 468 LEU A C 1
ATOM 3954 O O . LEU A 1 468 ? 71.504 12.011 -101.913 1.00 70.12 468 LEU A O 1
ATOM 3958 N N . ARG A 1 469 ? 73.137 10.877 -102.952 1.00 71.25 469 ARG A N 1
ATOM 3959 C CA . ARG A 1 469 ? 72.909 9.610 -102.242 1.00 71.25 469 ARG A CA 1
ATOM 3960 C C . ARG A 1 469 ? 73.128 9.745 -100.734 1.00 71.25 469 ARG A C 1
ATOM 3962 O O . ARG A 1 469 ? 72.338 9.199 -99.966 1.00 71.25 469 ARG A O 1
ATOM 3969 N N . VAL A 1 470 ? 74.176 10.447 -100.302 1.00 71.56 470 VAL A N 1
ATOM 3970 C CA . VAL A 1 470 ? 74.464 10.690 -98.878 1.00 71.56 470 VAL A CA 1
ATOM 3971 C C . VAL A 1 470 ? 73.367 11.543 -98.241 1.00 71.56 470 VAL A C 1
ATOM 3973 O O . VAL A 1 470 ? 72.866 11.179 -97.179 1.00 71.56 470 VAL A O 1
ATOM 3976 N N . VAL A 1 471 ? 72.928 12.612 -98.911 1.00 67.25 471 VAL A N 1
ATOM 3977 C CA . VAL A 1 471 ? 71.838 13.476 -98.432 1.00 67.25 471 VAL A CA 1
ATOM 3978 C C . VAL A 1 471 ? 70.534 12.687 -98.300 1.00 67.25 471 VAL A C 1
ATOM 3980 O O . VAL A 1 471 ? 69.914 12.722 -97.240 1.00 67.25 471 VAL A O 1
ATOM 3983 N N . ILE A 1 472 ? 70.158 11.892 -99.311 1.00 68.06 472 ILE A N 1
ATOM 3984 C CA . ILE A 1 472 ? 68.974 11.017 -99.245 1.00 68.06 472 ILE A CA 1
ATOM 3985 C C . ILE A 1 472 ? 69.069 10.064 -98.048 1.00 68.06 472 ILE A C 1
ATOM 3987 O O . ILE A 1 472 ? 68.090 9.885 -97.328 1.00 68.06 472 ILE A O 1
ATOM 3991 N N . LYS A 1 473 ? 70.246 9.478 -97.797 1.00 66.06 473 LYS A N 1
ATOM 3992 C CA . LYS A 1 473 ? 70.454 8.535 -96.690 1.00 66.06 473 LYS A CA 1
ATOM 3993 C C . LYS A 1 473 ? 70.348 9.209 -95.315 1.00 66.06 473 LYS A C 1
ATOM 3995 O O . LYS A 1 473 ? 69.787 8.608 -94.403 1.00 66.06 473 LYS A O 1
ATOM 4000 N N . ILE A 1 474 ? 70.825 10.448 -95.173 1.00 65.56 474 ILE A N 1
ATOM 4001 C CA . ILE A 1 474 ? 70.677 11.248 -93.943 1.00 65.56 474 ILE A CA 1
ATOM 4002 C C . ILE A 1 474 ? 69.200 11.580 -93.695 1.00 65.56 474 ILE A C 1
ATOM 4004 O O . ILE A 1 474 ? 68.707 11.384 -92.584 1.00 65.56 474 ILE A O 1
ATOM 4008 N N . VAL A 1 475 ? 68.470 12.006 -94.732 1.00 61.28 475 VAL A N 1
ATOM 4009 C CA . VAL A 1 475 ? 67.029 12.282 -94.617 1.00 61.28 475 VAL A CA 1
ATOM 4010 C C . VAL A 1 475 ? 66.265 11.007 -94.241 1.00 61.28 475 VAL A C 1
ATOM 4012 O O . VAL A 1 475 ? 65.471 11.033 -93.303 1.00 61.28 475 VAL A O 1
ATOM 4015 N N . LEU A 1 476 ? 66.554 9.872 -94.890 1.00 60.75 476 LEU A N 1
ATOM 4016 C CA . LEU A 1 476 ? 65.911 8.589 -94.583 1.00 60.75 476 LEU A CA 1
ATOM 4017 C C . LEU A 1 476 ? 66.221 8.090 -93.162 1.00 60.75 476 LEU A C 1
ATOM 4019 O O . LEU A 1 476 ? 65.329 7.577 -92.486 1.00 60.75 476 LEU A O 1
ATOM 4023 N N . SER A 1 477 ? 67.449 8.287 -92.675 1.00 58.97 477 SER A N 1
ATOM 4024 C CA . SER A 1 477 ? 67.821 7.936 -91.299 1.00 58.97 477 SER A CA 1
ATOM 4025 C C . SER A 1 477 ? 67.035 8.749 -90.270 1.00 58.97 477 SER A C 1
ATOM 4027 O O . SER A 1 477 ? 66.610 8.191 -89.265 1.00 58.97 477 SER A O 1
ATOM 4029 N N . ASN A 1 478 ? 66.778 10.033 -90.533 1.00 59.09 478 ASN A N 1
ATOM 4030 C CA . ASN A 1 478 ? 65.914 10.843 -89.672 1.00 59.09 478 ASN A CA 1
ATOM 4031 C C . ASN A 1 478 ? 64.440 10.429 -89.764 1.00 59.09 478 ASN A C 1
ATOM 4033 O O . ASN A 1 478 ? 63.734 10.491 -88.762 1.00 59.09 478 ASN A O 1
ATOM 4037 N N . THR A 1 479 ? 63.966 9.966 -90.926 1.00 51.88 479 THR A N 1
ATOM 4038 C CA . THR A 1 479 ? 62.584 9.468 -91.046 1.00 51.88 479 THR A CA 1
ATOM 4039 C C . THR A 1 479 ? 62.344 8.154 -90.301 1.00 51.88 479 THR A C 1
ATOM 4041 O O . THR A 1 479 ? 61.228 7.924 -89.844 1.00 51.88 479 THR A O 1
ATOM 4044 N N . PHE A 1 480 ? 63.364 7.306 -90.125 1.00 47.38 480 PHE A N 1
ATOM 4045 C CA . PHE A 1 480 ? 63.211 6.048 -89.384 1.00 47.38 480 PHE A CA 1
ATOM 4046 C C . PHE A 1 480 ? 63.103 6.266 -87.868 1.00 47.38 480 PHE A C 1
ATOM 4048 O O . PHE A 1 480 ? 62.364 5.548 -87.201 1.00 47.38 480 PHE A O 1
ATOM 4055 N N . THR A 1 481 ? 63.730 7.317 -87.336 1.00 46.69 481 THR A N 1
ATOM 4056 C CA . THR A 1 481 ? 63.594 7.730 -85.926 1.00 46.69 481 THR A CA 1
ATOM 4057 C C . THR A 1 481 ? 62.207 8.310 -85.596 1.00 46.69 481 THR A C 1
ATOM 4059 O O . THR A 1 481 ? 61.905 8.532 -84.432 1.00 46.69 481 THR A O 1
ATOM 4062 N N . ILE A 1 482 ? 61.354 8.558 -86.600 1.00 47.28 482 ILE A N 1
ATOM 4063 C CA . ILE A 1 482 ? 59.996 9.122 -86.450 1.00 47.28 482 ILE A CA 1
ATOM 4064 C C . ILE A 1 482 ? 58.912 8.021 -86.399 1.00 47.28 482 ILE A C 1
ATOM 4066 O O . ILE A 1 482 ? 57.754 8.312 -86.110 1.00 47.28 482 ILE A O 1
ATOM 4070 N N . ARG A 1 483 ? 59.254 6.751 -86.674 1.00 38.19 483 ARG A N 1
ATOM 4071 C CA . ARG A 1 483 ? 58.281 5.641 -86.779 1.00 38.19 483 ARG A CA 1
ATOM 4072 C C . ARG A 1 483 ? 58.312 4.616 -85.634 1.00 38.19 483 ARG A C 1
ATOM 4074 O O . ARG A 1 483 ? 57.717 3.551 -85.783 1.00 38.19 483 ARG A O 1
ATOM 4081 N N . ILE A 1 484 ? 58.961 4.942 -84.517 1.00 38.38 484 ILE A N 1
ATOM 4082 C CA . ILE A 1 484 ? 58.879 4.230 -83.228 1.00 38.38 484 ILE A CA 1
ATOM 4083 C C . ILE A 1 484 ? 58.358 5.231 -82.208 1.00 38.38 484 ILE A C 1
ATOM 4085 O O . ILE A 1 484 ? 57.493 4.830 -81.402 1.00 38.38 484 ILE A O 1
#

Foldseek 3Di:
DPQAEEEEDDPDADPLVVVLVVLCVVVVHHYDHDDDPDHQKYKYWDCDDPNFTEIEIDAAHPQVCNVVVVVSVVVSCVVRVYHYAYDPVNHDDPPDDDDDDDDDDDDDDDDGDDDDPVLVVQVVVLQVVCVVAAKEWEFEPLLAALDGDIDIDGPVVVLVQLVVQLVVCVVLDDPPAPDCLNVLSVLQNVLVVVLSVVCPPPDDDDPVSNVVSCCVRHHVDWDDDDRHIYGYDYGHHHGPVHPCSVVLSVLLVVCVVVVDPDSSLLSSLLSVCSNPVVCLVVQCPPPRPSSNSSSVVVVVVVVCVVVDPVVVVVVVVVVVVVVVVVVVVVVVVVVVVVVVVVVVVVVVVVVVVVVVVVVVVVVVVVVVVVVVVVVVVVVVVVVVVVVVVVVVVVVVVVVVLVVLVVVLVVLVVVLVVVVVVLVVVLVVCCCVVVVPPDDDDDDPDVPCVPDPPVRVNVVSVVVSVVVNVVSVVVSVVSVVVNPD

InterPro domains:
  IPR046159 Domain of unknown function DUF6161 [PF19658] (324-479)

Sequence (484 aa):
MENIKVKIWDVEPSELLLKIKEMLEKQKINVTRESEEEYDIVISSDNDYKNKSAIFIQGSLNPKCSNEILAYLSIIADKLNIIICIKEENLTNKNLGFKVKENYVGTYNPEMYRMPIFIEDKKTEIYRRLSIITIFKINISPTHSTENIDFECSLEELENILEINYNIWKDLYQDGDDINYLEVYQNLKNKIFNFFTYFTNIEDITDEILYSQIYYNITNSNEYFENKRKYLINIEAPINKDKNFIKIIEFYKYYQEQKFDNISHAIEYYILIYRRPEMAGNYLNNTNLYCYYPAFYYLKEQFNLKTSNTQIDDEINILKKEMSVIEETIPKRKNEILNYMEAISKGLDIWKNGFLDDVENWKIKINKWQKESENKINALEKAYNEKLKLEAPEKLWNEKAKNYGKAYVIWLLITIVLGIGIVFFTAYTIKVFYFNNASNNNLENEVFKYFPKTFLFLGILSLALYILRVVIKIVLSNTFTIRI

Secondary structure (DSSP, 8-state):
----EEEE--SS--HHHHHHHHHHHHTT-EEE-S--S--SEEEEEEEEETTEEEEEEES---TTTHHHHHHHHHHHHHHHT-EEEE-GGG---TTS-----------S-------SSHHHHHHHHHHHHHHHHEEEEEEE-TTS-SS--EEEE-HHHHHHHHHHHHHHHHHH--TT----HHHHHHHHHHHHHHHHHHHTT-S---HHHHHHHIIIII-S-EEEETTEEEEEEEE-S--TTSTTHHHHHHHHHHHHHTT-S-HHHHHHHHHHHHH-TTHHHHHTT-S-HHHHHHHHHHHHHHHHTTS--HHHHHHHHHHHHHHHHHHHHHHHHHHHHHHHHHHHHHHHHHHHHHHHHHHHHHHHHHHHHHHHHHHHHHHHHHHHHHHHHHHHHHHHHHHHHHHHHHHHHHHHHHHHHHHHHHHHHHHHHHIIIII----------GGGGTS-HHHHHHHHHHHHHHHHHHHHHHHHHHHHTT--

Mean predicted aligned error: 22.17 Å

Organism: Fusobacterium nucleatum subsp. nucleatum (strain ATCC 23726 / VPI 4351) (NCBI:txid525283)

Solvent-accessible surface area (backbone atoms only — not comparable to full-atom values): 27687 Å² total; per-residue (Å²): 128,84,80,52,35,37,34,57,62,57,99,72,70,50,74,64,55,55,52,51,48,56,57,41,45,74,71,72,38,44,73,49,82,71,98,61,99,75,60,39,38,32,40,31,75,46,77,70,54,90,88,35,44,29,36,40,44,47,62,61,33,42,71,91,55,40,68,64,51,53,52,53,49,49,57,48,25,68,75,67,70,37,48,80,45,68,57,72,93,27,62,73,65,97,80,66,98,74,86,89,84,87,87,87,89,84,92,81,86,96,86,81,88,86,82,83,63,71,64,61,51,47,57,49,47,49,50,59,49,40,61,70,46,38,39,37,38,41,36,46,43,63,61,38,31,58,55,92,50,71,50,75,40,44,72,66,57,46,53,52,53,41,51,54,48,33,51,55,46,59,76,66,62,56,97,85,62,72,61,57,48,53,54,53,34,48,53,54,51,51,21,53,50,51,40,55,57,66,52,74,84,52,90,81,87,48,72,68,56,52,54,51,39,39,38,75,38,68,40,75,46,65,46,86,47,96,88,25,46,34,33,49,44,78,41,86,40,71,46,86,83,39,94,59,34,66,56,55,52,53,50,51,52,52,44,57,75,69,67,58,73,57,51,43,56,18,51,31,43,31,25,45,26,67,62,38,62,78,48,26,71,67,24,58,76,42,89,52,62,36,42,17,50,30,24,49,52,54,48,50,54,65,57,45,67,78,66,66,65,66,70,58,57,52,54,51,51,50,50,52,52,53,48,51,51,48,66,57,46,51,59,52,52,51,50,51,52,50,53,50,52,51,51,50,51,53,50,50,51,53,49,51,51,53,50,51,53,47,53,51,52,49,51,52,50,51,53,51,51,50,54,54,49,51,52,50,51,53,51,51,51,50,54,49,52,51,47,56,65,46,50,60,54,50,54,54,50,53,53,48,51,56,54,51,54,52,50,49,56,53,52,52,52,53,49,52,54,50,51,52,48,50,54,50,50,53,52,48,50,44,46,58,75,69,65,63,81,72,86,85,81,91,73,93,63,82,64,66,82,81,48,56,75,67,55,58,49,52,50,53,51,50,50,52,52,47,52,51,53,51,53,53,50,54,55,50,56,56,54,58,73,71,76,118

pLDDT: mean 71.22, std 19.1, range [23.52, 96.88]